Protein 8X24 (pdb70)

Foldseek 3Di:
DACVVLQCLQPRDPGALVVVQVQDADPVRHTDDSVVSVVRVVVVDDDDPSRVVSSVVVNVVVCVVVVVVCVVVPPD/DACCVLCCQPPNDDGALVNVQVQDADPVGHGDDSVVSVVCVVVVDDDDPNRVVSSVVVNVVVVVVVVVVCVVPPPD/DACVVLCCQQPRDDGALVVLQVQDADPVGHGDDSVVVCCRVVVVDDDDPSRVVSSVVSNVVVCVVVVVVCVVPPDD/DACVVLQCQQPRDDGALVVLQVQAADPVGHGDDSVVSVCRVVVVDDDDPNRVVSSVVSNVVVVVVVVVVCVVPDDD/DACCVLQCQLPNPPGALVVLQVQAADPVRHTDDSVVSVVCVVVVHDDDPSSVVSSVVSNVVVVVVVVVVCVVPPPD/DFCVVLQCLQPNPDGALVVVQVQDAPPVGHTDDSVVSVVSVVPRNDDDPNSVVSSVVVNVVVVVVVVVVCVVVPPD

B-factor: mean 39.78, std 12.69, range [20.38, 112.3]

Structure (mmCIF, N/CA/C/O backbone):
data_8X24
#
_entry.id   8X24
#
_cell.length_a   45.343
_cell.length_b   67.704
_cell.length_c   89.948
_cell.angle_alpha   90.000
_cell.angle_beta   90.444
_cell.angle_gamma   90.000
#
_symmetry.space_group_name_H-M   'P 1 21 1'
#
loop_
_entity.id
_entity.type
_entity.pdbx_description
1 polymer AcrIF25
2 water water
#
loop_
_atom_site.group_PDB
_atom_site.id
_atom_site.type_symbol
_atom_site.label_atom_id
_atom_site.label_alt_id
_atom_site.label_comp_id
_atom_site.label_asym_id
_atom_site.label_entity_id
_atom_site.label_seq_id
_atom_site.pdbx_PDB_ins_code
_atom_site.Cartn_x
_atom_site.Cartn_y
_atom_site.Cartn_z
_atom_site.occupancy
_atom_site.B_iso_or_equiv
_atom_site.auth_seq_id
_atom_site.auth_comp_id
_atom_site.auth_asym_id
_atom_site.auth_atom_id
_atom_site.pdbx_PDB_model_num
ATOM 1 N N . MET A 1 1 ? 9.91700 8.42200 33.39800 1.000 46.54609 1 MET A N 1
ATOM 2 C CA . MET A 1 1 ? 9.87500 8.03900 31.99500 1.000 40.26289 1 MET A CA 1
ATOM 3 C C . MET A 1 1 ? 9.46800 9.26000 31.14200 1.000 37.79709 1 MET A C 1
ATOM 4 O O . MET A 1 1 ? 8.65300 10.08900 31.56000 1.000 31.77349 1 MET A O 1
ATOM 9 N N . LYS A 1 2 ? 10.04200 9.36800 29.94600 1.000 43.79448 2 LYS A N 1
ATOM 10 C CA . LYS A 1 2 ? 9.77300 10.47600 29.04400 1.000 42.40035 2 LYS A CA 1
ATOM 11 C C . LYS A 1 2 ? 8.93900 10.01700 27.85300 1.000 42.10934 2 LYS A C 1
ATOM 12 O O . LYS A 1 2 ? 8.97800 8.84500 27.46000 1.000 45.87399 2 LYS A O 1
ATOM 18 N N . ILE A 1 3 ? 8.20100 10.96000 27.26000 1.000 34.05557 3 ILE A N 1
ATOM 19 C CA . ILE A 1 3 ? 7.34500 10.62100 26.13600 1.000 31.59789 3 ILE A CA 1
ATOM 20 C C . ILE A 1 3 ? 8.13700 10.38700 24.84700 1.000 33.14294 3 ILE A C 1
ATOM 21 O O . ILE A 1 3 ? 7.61600 9.78400 23.90000 1.000 32.09717 3 ILE A O 1
ATOM 26 N N . HIS A 1 4 ? 9.40200 10.80600 24.80900 1.000 34.20939 4 HIS A N 1
ATOM 27 C CA . HIS A 1 4 ? 10.16400 10.87200 23.55900 1.000 32.45551 4 HIS A CA 1
ATOM 28 C C . HIS A 1 4 ? 10.22900 9.52800 22.83900 1.000 33.34019 4 HIS A C 1
ATOM 29 O O . HIS A 1 4 ? 10.12700 9.47200 21.60900 1.000 34.20470 4 HIS A O 1
ATOM 36 N N . GLU A 1 5 ? 10.49200 8.44200 23.56400 1.000 35.38528 5 GLU A N 1
ATOM 37 C CA . GLU A 1 5 ? 10.58000 7.17200 22.86300 1.000 36.33803 5 GLU A CA 1
ATOM 38 C C . GLU A 1 5 ? 9.21600 6.75200 22.34200 1.000 34.48565 5 GLU A C 1
ATOM 39 O O . GLU A 1 5 ? 9.12000 6.16100 21.26300 1.000 31.20460 5 GLU A O 1
ATOM 45 N N . PHE A 1 6 ? 8.15200 7.11300 23.05900 1.000 32.56856 6 PHE A N 1
ATOM 46 C CA . PHE A 1 6 ? 6.79900 6.80000 22.61200 1.000 31.49546 6 PHE A CA 1
ATOM 47 C C . PHE A 1 6 ? 6.46000 7.55500 21.34600 1.000 26.25551 6 PHE A C 1
ATOM 48 O O . PHE A 1 6 ? 5.77800 7.02000 20.46800 1.000 27.21371 6 PHE A O 1
ATOM 56 N N . GLY A 1 7 ? 6.87000 8.82300 21.27200 1.000 29.58470 7 GLY A N 1
ATOM 57 C CA . GLY A 1 7 ? 6.64000 9.59900 20.07000 1.000 26.52575 7 GLY A CA 1
ATOM 58 C C . GLY A 1 7 ? 7.36400 9.00200 18.88300 1.000 26.02833 7 GLY A C 1
ATOM 59 O O . GLY A 1 7 ? 6.84500 8.99400 17.76900 1.000 32.75773 7 GLY A O 1
ATOM 60 N N . LEU A 1 8 ? 8.58400 8.50400 19.10100 1.000 26.81052 8 LEU A N 1
ATOM 61 C CA . LEU A 1 8 ? 9.30600 7.85700 18.01500 1.000 26.24244 8 LEU A CA 1
ATOM 62 C C . LEU A 1 8 ? 8.57700 6.60900 17.54900 1.000 29.51048 8 LEU A C 1
ATOM 63 O O . LEU A 1 8 ? 8.39100 6.39300 16.34400 1.000 33.34298 8 LEU A O 1
ATOM 68 N N . ALA A 1 9 ? 8.07700 5.82100 18.49100 1.000 33.02211 9 ALA A N 1
ATOM 69 C CA . ALA A 1 9 ? 7.47300 4.55000 18.11500 1.000 33.44859 9 ALA A CA 1
ATOM 70 C C . ALA A 1 9 ? 6.10700 4.75700 17.50300 1.000 32.57681 9 ALA A C 1
ATOM 71 O O . ALA A 1 9 ? 5.70500 3.99500 16.62100 1.000 35.16470 9 ALA A O 1
ATOM 73 N N . LEU A 1 10 ? 5.37400 5.75700 17.98000 1.000 29.83816 10 LEU A N 1
ATOM 74 C CA . LEU A 1 10 ? 4.02100 6.01200 17.50800 1.000 27.99081 10 LEU A CA 1
ATOM 75 C C . LEU A 1 10 ? 3.95700 6.95100 16.31800 1.000 27.51135 10 LEU A C 1
ATOM 76 O O . LEU A 1 10 ? 2.97600 6.88300 15.57000 1.000 30.64982 10 LEU A O 1
ATOM 81 N N . PHE A 1 11 ? 4.84700 7.92500 16.21800 1.000 24.13680 11 PHE A N 1
ATOM 82 C CA . PHE A 1 11 ? 4.65000 8.92800 15.14400 1.000 28.09755 11 PHE A CA 1
ATOM 83 C C . PHE A 1 11 ? 5.94600 9.25700 14.41400 1.000 30.37135 11 PHE A C 1
ATOM 84 O O . PHE A 1 11 ? 5.90200 10.00800 13.47700 1.000 27.26377 11 PHE A O 1
ATOM 92 N N . GLY A 1 12 ? 7.06900 8.75700 14.89700 1.000 25.67975 12 GLY A N 1
ATOM 93 C CA . GLY A 1 12 ? 8.33100 8.98000 14.18400 1.000 26.09018 12 GLY A CA 1
ATOM 94 C C . GLY A 1 12 ? 9.15100 10.13200 14.69800 1.000 29.88102 12 GLY A C 1
ATOM 95 O O . GLY A 1 12 ? 8.94000 10.57400 15.77800 1.000 32.79807 12 GLY A O 1
ATOM 96 N N . GLU A 1 13 ? 10.06700 10.59500 13.87800 1.000 27.66313 13 GLU A N 1
ATOM 97 C CA . GLU A 1 13 ? 10.99100 11.67500 14.25500 1.000 36.07550 13 GLU A CA 1
ATOM 98 C C . GLU A 1 13 ? 10.23200 12.98000 14.45400 1.000 33.49828 13 GLU A C 1
ATOM 99 O O . GLU A 1 13 ? 10.58100 13.71200 15.35400 1.000 33.97636 13 GLU A O 1
ATOM 105 N N . HIS A 1 14 ? 9.20500 13.23000 13.65700 1.000 31.30729 14 HIS A N 1
ATOM 106 C CA . HIS A 1 14 ? 8.55400 14.55700 13.71500 1.000 31.64439 14 HIS A CA 1
ATOM 107 C C . HIS A 1 14 ? 7.21000 14.52300 14.40900 1.000 35.67337 14 HIS A C 1
ATOM 108 O O . HIS A 1 14 ? 6.31300 15.20900 13.94000 1.000 33.51329 14 HIS A O 1
ATOM 115 N N . TYR A 1 15 ? 7.14400 13.82200 15.53100 1.000 35.59660 15 TYR A N 1
ATOM 116 C CA . TYR A 1 15 ? 5.90000 13.68000 16.31000 1.000 32.19914 15 TYR A CA 1
ATOM 117 C C . TYR A 1 15 ? 5.54700 15.01000 16.95100 1.000 24.26262 15 TYR A C 1
ATOM 118 O O . TYR A 1 15 ? 6.41400 15.76100 17.26600 1.000 26.96921 15 TYR A O 1
ATOM 127 N N . SER A 1 16 ? 4.26300 15.25400 17.11500 1.000 26.12308 16 SER A N 1
ATOM 128 C CA . SER A 1 16 ? 3.79300 16.49500 17.75500 1.000 29.14354 16 SER A CA 1
ATOM 129 C C . SER A 1 16 ? 2.86600 16.15200 18.91200 1.000 29.63199 16 SER A C 1
ATOM 130 O O . SER A 1 16 ? 2.46200 15.02600 19.02200 1.000 28.50958 16 SER A O 1
ATOM 133 N N . ALA A 1 17 ? 2.64200 17.10600 19.79700 1.000 32.31563 17 ALA A N 1
ATOM 134 C CA . ALA A 1 17 ? 1.72700 16.90600 20.92100 1.000 31.35727 17 ALA A CA 1
ATOM 135 C C . ALA A 1 17 ? 0.28900 16.65100 20.48100 1.000 32.51380 17 ALA A C 1
ATOM 136 O O . ALA A 1 17 ? -0.45400 15.94100 21.17700 1.000 30.30369 17 ALA A O 1
ATOM 138 N N . ASN A 1 18 ? -0.13300 17.24000 19.36100 1.000 31.34742 18 ASN A N 1
ATOM 139 C CA . ASN A 1 18 ? -1.50300 17.04600 18.90100 1.000 31.56354 18 ASN A CA 1
ATOM 140 C C . ASN A 1 18 ? -1.78800 15.60700 18.47900 1.000 32.06809 18 ASN A C 1
ATOM 141 O O . ASN A 1 18 ? -2.93300 15.15100 18.56400 1.000 30.59380 18 ASN A O 1
ATOM 146 N N . GLN A 1 19 ? -0.79400 14.90200 17.95400 1.000 30.58132 19 GLN A N 1
ATOM 147 C CA . GLN A 1 19 ? -1.00900 13.50000 17.62100 1.000 30.31640 19 GLN A CA 1
ATOM 148 C C . GLN A 1 19 ? -1.32600 12.69100 18.87300 1.000 32.42594 19 GLN A C 1
ATOM 149 O O . GLN A 1 19 ? -2.06500 11.69400 18.81200 1.000 30.82165 19 GLN A O 1
ATOM 155 N N . PHE A 1 20 ? -0.76000 13.10000 20.01200 1.000 32.59340 20 PHE A N 1
ATOM 156 C CA . PHE A 1 20 ? -1.04600 12.44700 21.27600 1.000 30.21702 20 PHE A CA 1
ATOM 157 C C . PHE A 1 20 ? -2.41600 12.83300 21.79900 1.000 30.76423 20 PHE A C 1
ATOM 158 O O . PHE A 1 20 ? -3.10800 11.98600 22.37000 1.000 32.26105 20 PHE A O 1
ATOM 166 N N . ALA A 1 21 ? -2.85600 14.07200 21.55600 1.000 31.93020 21 ALA A N 1
ATOM 167 C CA . ALA A 1 21 ? -4.13900 14.50800 22.10400 1.000 30.99399 21 ALA A CA 1
ATOM 168 C C . ALA A 1 21 ? -5.29700 13.67300 21.58400 1.000 32.40373 21 ALA A C 1
ATOM 169 O O . ALA A 1 21 ? -6.34500 13.59500 22.24100 1.000 37.61710 21 ALA A O 1
ATOM 171 N N . LYS A 1 22 ? -5.11800 13.03600 20.43300 1.000 28.87889 22 LYS A N 1
ATOM 172 C CA . LYS A 1 22 ? -6.16000 12.26400 19.78900 1.000 31.91543 22 LYS A CA 1
ATOM 173 C C . LYS A 1 22 ? -6.18200 10.78800 20.19100 1.000 32.64904 22 LYS A C 1
ATOM 174 O O . LYS A 1 22 ? -7.08800 10.06700 19.74700 1.000 33.22915 22 LYS A O 1
ATOM 180 N N . ILE A 1 23 ? -5.22500 10.31700 20.99100 1.000 30.11109 23 ILE A N 1
ATOM 181 C CA . ILE A 1 23 ? -5.24300 8.95200 21.51600 1.000 32.24723 23 ILE A CA 1
ATOM 182 C C . ILE A 1 23 ? -5.21200 8.89500 23.03600 1.000 32.32353 23 ILE A C 1
ATOM 183 O O . ILE A 1 23 ? -5.32300 7.79900 23.60400 1.000 37.87663 23 ILE A O 1
ATOM 188 N N . LEU A 1 24 ? -5.01900 10.01300 23.72100 1.000 33.20561 24 LEU A N 1
ATOM 189 C CA . LEU A 1 24 ? -4.94200 10.03600 25.17200 1.000 35.24747 24 LEU A CA 1
ATOM 190 C C . LEU A 1 24 ? -6.21800 10.62800 25.74900 1.000 39.18837 24 LEU A C 1
ATOM 191 O O . LEU A 1 24 ? -6.69800 11.67500 25.28800 1.000 41.96981 24 LEU A O 1
ATOM 196 N N . ILE A 1 25 ? -6.76100 9.93700 26.74200 1.000 38.08331 25 ILE A N 1
ATOM 197 C CA . ILE A 1 25 ? -7.97900 10.29400 27.44500 1.000 39.28514 25 ILE A CA 1
ATOM 198 C C . ILE A 1 25 ? -7.66300 10.41000 28.92500 1.000 40.54860 25 ILE A C 1
ATOM 199 O O . ILE A 1 25 ? -6.75300 9.75400 29.44200 1.000 40.68500 25 ILE A O 1
ATOM 204 N N . ASN A 1 26 ? -8.39100 11.28500 29.59700 1.000 42.66097 26 ASN A N 1
ATOM 205 C CA . ASN A 1 26 ? -8.25100 11.37700 31.03200 1.000 43.44491 26 ASN A CA 1
ATOM 206 C C . ASN A 1 26 ? -9.07100 10.26500 31.69100 1.000 48.51198 26 ASN A C 1
ATOM 207 O O . ASN A 1 26 ? -9.94000 9.64600 31.07100 1.000 44.57141 26 ASN A O 1
ATOM 212 N N . LYS A 1 27 ? -8.81600 10.04600 32.98300 1.000 48.11422 27 LYS A N 1
ATOM 213 C CA . LYS A 1 27 ? -9.42400 8.91900 33.68100 1.000 45.11959 27 LYS A CA 1
ATOM 214 C C . LYS A 1 27 ? -10.94100 8.92100 33.53200 1.000 53.89792 27 LYS A C 1
ATOM 215 O O . LYS A 1 27 ? -11.56100 7.86300 33.34800 1.000 56.64912 27 LYS A O 1
ATOM 221 N N . ASP A 1 28 ? -11.52400 10.11600 33.54900 1.000 55.90428 28 ASP A N 1
ATOM 222 C CA . ASP A 1 28 ? -12.99000 10.28700 33.41600 1.000 54.35810 28 ASP A CA 1
ATOM 223 C C . ASP A 1 28 ? -13.44900 10.02700 31.98200 1.000 55.68624 28 ASP A C 1
ATOM 224 O O . ASP A 1 28 ? -14.65200 10.02100 31.76100 1.000 61.08024 28 ASP A O 1
ATOM 229 N N . GLY A 1 29 ? -12.53300 9.86500 31.03900 1.000 49.93340 29 GLY A N 1
ATOM 230 C CA . GLY A 1 29 ? -12.98000 9.56600 29.67300 1.000 50.25036 29 GLY A CA 1
ATOM 231 C C . GLY A 1 29 ? -12.9670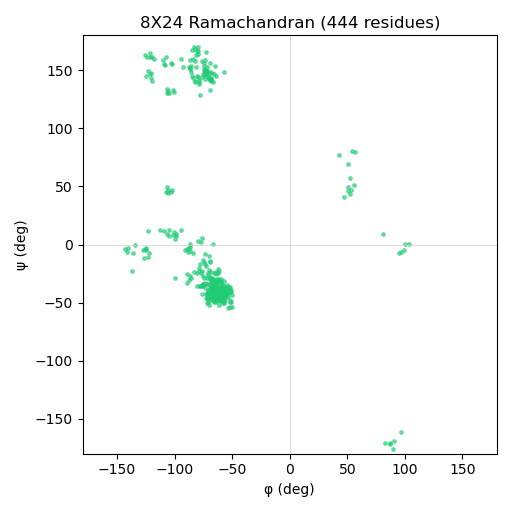0 10.78700 28.79700 1.000 50.41682 29 GLY A C 1
ATOM 232 O O . GLY A 1 29 ? -13.34100 10.68000 27.64300 1.000 53.90674 29 GLY A O 1
ATOM 233 N N . SER A 1 30 ? -12.55600 11.91100 29.35500 1.000 51.42214 30 SER A N 1
ATOM 234 C CA . SER A 1 30 ? -12.45400 13.17300 28.58800 1.000 50.93271 30 SER A CA 1
ATOM 235 C C . SER A 1 30 ? -11.11900 13.20400 27.85400 1.000 50.78205 30 SER A C 1
ATOM 236 O O . SER A 1 30 ? -10.23700 12.46300 28.23500 1.000 48.73641 30 SER A O 1
ATOM 239 N N . ASN A 1 31 ? -11.00700 14.01500 26.80900 1.000 54.54642 31 ASN A N 1
ATOM 240 C CA . ASN A 1 31 ? -9.75000 14.11200 26.07800 1.000 52.94336 31 ASN A CA 1
ATOM 241 C C . ASN A 1 31 ? -8.69800 14.88400 26.85900 1.000 52.77832 31 ASN A C 1
ATOM 242 O O . ASN A 1 31 ? -9.00400 15.82100 27.60400 1.000 51.90285 31 ASN A O 1
ATOM 247 N N . VAL A 1 32 ? -7.44600 14.46300 26.69000 1.000 48.41667 32 VAL A N 1
ATOM 248 C CA . VAL A 1 32 ? -6.30900 15.19700 27.22700 1.000 43.36425 32 VAL A CA 1
ATOM 249 C C . VAL A 1 32 ? -6.01800 16.37800 26.31900 1.000 44.87917 32 VAL A C 1
ATOM 250 O O . VAL A 1 32 ? -6.06500 16.26500 25.08800 1.000 48.17851 32 VAL A O 1
ATOM 254 N N . ASP A 1 33 ? -5.72600 17.52000 26.92600 1.000 54.99709 33 ASP A N 1
ATOM 255 C CA . ASP A 1 33 ? -5.60000 18.77200 26.19400 1.000 50.44062 33 ASP A CA 1
ATOM 256 C C . ASP A 1 33 ? -4.20000 18.93500 25.59500 1.000 46.68277 33 ASP A C 1
ATOM 257 O O . ASP A 1 33 ? -3.19600 18.56700 26.21600 1.000 46.63146 33 ASP A O 1
ATOM 262 N N . ARG A 1 34 ? -4.14100 19.51200 24.38700 1.000 38.34675 34 ARG A N 1
ATOM 263 C CA . ARG A 1 34 ? -2.86200 19.69200 23.69400 1.000 40.78108 34 ARG A CA 1
ATOM 264 C C . ARG A 1 34 ? -1.83500 20.44800 24.54300 1.000 41.21088 34 ARG A C 1
ATOM 265 O O . ARG A 1 34 ? -0.64200 20.12800 24.49500 1.000 39.30484 34 ARG A O 1
ATOM 273 N N . LYS A 1 35 ? -2.26700 21.42300 25.36300 1.000 40.86651 35 LYS A N 1
ATOM 274 C CA . LYS A 1 35 ? -1.25800 22.20300 26.08000 1.000 35.79007 35 LYS A CA 1
ATOM 275 C C . LYS A 1 35 ? -0.64700 21.41300 27.23700 1.000 38.32921 35 LYS A C 1
ATOM 276 O O . LYS A 1 35 ? 0.52900 21.60800 27.56300 1.000 34.96515 35 LYS A O 1
ATOM 282 N N . THR A 1 36 ? -1.37100 20.45200 27.80900 1.000 35.31800 36 THR A N 1
ATOM 283 C CA . THR A 1 36 ? -0.71900 19.61300 28.80500 1.000 35.47885 36 THR A CA 1
ATOM 284 C C . THR A 1 36 ? 0.35300 18.75100 28.14200 1.000 35.94651 36 THR A C 1
ATOM 285 O O . THR A 1 36 ? 1.48100 18.63900 28.63900 1.000 34.33696 36 THR A O 1
ATOM 289 N N . ILE A 1 37 ? 0.03600 18.17700 26.98700 1.000 33.31879 37 ILE A N 1
ATOM 290 C CA . ILE A 1 37 ? 1.02300 17.36200 26.30000 1.000 34.11655 37 ILE A CA 1
ATOM 291 C C . ILE A 1 37 ? 2.16000 18.23300 25.75800 1.000 32.20180 37 ILE A C 1
ATOM 292 O O . ILE A 1 37 ? 3.32600 17.82400 25.77300 1.000 31.06537 37 ILE A O 1
ATOM 297 N N . GLN A 1 38 ? 1.85100 19.44400 25.28300 1.000 31.33708 38 GLN A N 1
ATOM 298 C CA . GLN A 1 38 ? 2.92100 20.35900 24.88800 1.000 33.47622 38 GLN A CA 1
ATOM 299 C C . GLN A 1 38 ? 3.90900 20.58700 26.03000 1.000 35.07534 38 GLN A C 1
ATOM 300 O O . GLN A 1 38 ? 5.13000 20.59100 25.81400 1.000 30.21982 38 GLN A O 1
ATOM 306 N N . ASN A 1 39 ? 3.40000 20.77000 27.25600 1.000 35.19255 39 ASN A N 1
ATOM 307 C CA . ASN A 1 39 ? 4.28500 20.90200 28.40900 1.000 32.13421 39 ASN A CA 1
ATOM 308 C C . ASN A 1 39 ? 5.14700 19.66500 28.60600 1.000 30.89114 39 ASN A C 1
ATOM 309 O O . ASN A 1 39 ? 6.34400 19.78100 28.87800 1.000 34.32275 39 ASN A O 1
ATOM 314 N N . TRP A 1 40 ? 4.57300 18.47400 28.45600 1.000 28.84431 40 TRP A N 1
ATOM 315 C CA . TRP A 1 40 ? 5.36600 17.25900 28.62400 1.000 31.84920 40 TRP A CA 1
ATOM 316 C C . TRP A 1 40 ? 6.52400 17.21000 27.63400 1.000 30.53092 40 TRP A C 1
ATOM 317 O O . TRP A 1 40 ? 7.67100 16.93700 28.00900 1.000 28.02574 40 TRP A O 1
ATOM 328 N N . ILE A 1 41 ? 6.23200 17.47000 26.36100 1.000 30.95181 41 ILE A N 1
ATOM 329 C CA . ILE A 1 41 ? 7.27200 17.46000 25.33800 1.000 30.10251 41 ILE A CA 1
ATOM 330 C C . ILE A 1 41 ? 8.24800 18.60200 25.55200 1.000 29.24277 41 ILE A C 1
ATOM 331 O O . ILE A 1 41 ? 9.46600 18.41600 25.49600 1.000 26.27141 41 ILE A O 1
ATOM 336 N N . ASN A 1 42 ? 7.73100 19.80600 25.78100 1.000 29.85575 42 ASN A N 1
ATOM 337 C CA . ASN A 1 42 ? 8.60100 20.97200 25.76200 1.000 31.35400 42 ASN A CA 1
ATOM 338 C C . ASN A 1 42 ? 9.60300 20.96400 26.90600 1.000 29.26066 42 ASN A C 1
ATOM 339 O O . ASN A 1 42 ? 10.77000 21.31000 26.70300 1.000 28.67060 42 ASN A O 1
ATOM 344 N N . ARG A 1 43 ? 9.18100 20.59200 28.11200 1.000 31.46999 43 ARG A N 1
ATOM 345 C CA . ARG A 1 43 ? 10.09300 20.59900 29.24800 1.000 31.30839 43 ARG A CA 1
ATOM 346 C C . ARG A 1 43 ? 10.61700 19.21700 29.60300 1.000 35.07420 43 ARG A C 1
ATOM 347 O O . ARG A 1 43 ? 11.28000 19.07700 30.63400 1.000 41.05388 43 ARG A O 1
ATOM 355 N N . ASP A 1 44 ? 10.35100 18.20400 28.77100 1.000 35.42809 44 ASP A N 1
ATOM 356 C CA . ASP A 1 44 ? 10.82500 16.83100 28.98800 1.000 36.13309 44 ASP A CA 1
ATOM 357 C C . ASP A 1 44 ? 10.41800 16.26100 30.34800 1.000 34.26926 44 ASP A C 1
ATOM 358 O O . ASP A 1 44 ? 11.24400 15.76600 31.10700 1.000 38.72264 44 ASP A O 1
ATOM 363 N N . GLN A 1 45 ? 9.13300 16.34900 30.66100 1.000 35.04872 45 GLN A N 1
ATOM 364 C CA . GLN A 1 45 ? 8.63800 15.90600 31.95600 1.000 32.28342 45 GLN A CA 1
ATOM 365 C C . GLN A 1 45 ? 8.65800 14.38700 32.07400 1.000 37.79710 45 GLN A C 1
ATOM 366 O O . GLN A 1 45 ? 8.63600 13.65100 31.08200 1.000 38.75094 45 GLN A O 1
ATOM 372 N N . ASP A 1 46 ? 8.77300 13.92300 33.31100 1.000 38.88849 46 ASP A N 1
ATOM 373 C CA . ASP A 1 46 ? 8.50900 12.52600 33.59800 1.000 34.47049 46 ASP A CA 1
ATOM 374 C C . ASP A 1 46 ? 7.02000 12.22500 33.42300 1.000 33.38096 46 ASP A C 1
ATOM 375 O O . ASP A 1 46 ? 6.15800 13.04000 33.76700 1.000 30.18237 46 ASP A O 1
ATOM 380 N N . LEU A 1 47 ? 6.72200 11.04100 32.89300 1.000 33.82899 47 LEU A N 1
ATOM 381 C CA . LEU A 1 47 ? 5.34900 10.64900 32.62800 1.000 33.29192 47 LEU A CA 1
ATOM 382 C C . LEU A 1 47 ? 4.68500 10.03100 33.85800 1.000 40.22098 47 LEU A C 1
ATOM 383 O O . LEU A 1 47 ? 5.33000 9.39200 34.70000 1.000 41.44311 47 LEU A O 1
ATOM 388 N N . ASN A 1 48 ? 3.37600 10.24500 33.94600 1.000 40.01341 48 ASN A N 1
ATOM 389 C CA . ASN A 1 48 ? 2.51100 9.67700 34.96800 1.000 36.85887 48 ASN A CA 1
ATOM 390 C C . ASN A 1 48 ? 2.11000 8.23600 34.62000 1.000 37.53137 48 ASN A C 1
ATOM 391 O O . ASN A 1 48 ? 1.99700 7.87100 33.45300 1.000 38.53523 48 ASN A O 1
ATOM 396 N N . ASP A 1 49 ? 1.82600 7.43300 35.65100 1.000 38.19442 49 ASP A N 1
ATOM 397 C CA . ASP A 1 49 ? 1.50400 6.02100 35.43200 1.000 36.40452 49 ASP A CA 1
ATOM 398 C C . ASP A 1 49 ? 0.25500 5.83700 34.58100 1.000 33.63748 49 ASP A C 1
ATOM 399 O O . ASP A 1 49 ? 0.21200 4.95900 33.71600 1.000 34.01986 49 ASP A O 1
ATOM 404 N N . TRP A 1 50 ? -0.76400 6.65600 34.79300 1.000 33.30089 50 TRP A N 1
ATOM 405 C CA . TRP A 1 50 ? -1.97100 6.53100 33.98600 1.000 33.87177 50 TRP A CA 1
ATOM 406 C C . TRP A 1 50 ? -1.64800 6.74500 32.51000 1.000 36.59010 50 TRP A C 1
ATOM 407 O O . TRP A 1 50 ? -2.18300 6.05500 31.63600 1.000 37.69176 50 TRP A O 1
ATOM 418 N N . VAL A 1 51 ? -0.75200 7.68500 32.21700 1.000 34.10600 51 VAL A N 1
ATOM 419 C CA . VAL A 1 51 ? -0.37500 7.95300 30.83500 1.000 33.59139 51 VAL A CA 1
ATOM 420 C C . VAL A 1 51 ? 0.42300 6.78300 30.25800 1.000 32.06074 51 VAL A C 1
ATOM 421 O O . VAL A 1 51 ? 0.13600 6.29300 29.16300 1.000 34.43344 51 VAL A O 1
ATOM 425 N N . ILE A 1 52 ? 1.39900 6.28400 31.00600 1.000 31.25482 52 ILE A N 1
ATOM 426 C CA . ILE A 1 52 ? 2.23800 5.20400 30.50000 1.000 32.22543 52 ILE A CA 1
ATOM 427 C C . ILE A 1 52 ? 1.39500 4.02100 30.04800 1.000 36.58462 52 ILE A C 1
ATOM 428 O O . ILE A 1 52 ? 1.69000 3.38500 29.02600 1.000 33.49633 52 ILE A O 1
ATOM 433 N N . VAL A 1 53 ? 0.35300 3.68100 30.81900 1.000 40.68931 53 VAL A N 1
ATOM 434 C CA . VAL A 1 53 ? -0.46300 2.52600 30.46000 1.000 39.34063 53 VAL A CA 1
ATOM 435 C C . VAL A 1 53 ? -1.18400 2.77900 29.15600 1.000 38.53620 53 VAL A C 1
ATOM 436 O O . VAL A 1 53 ? -1.24900 1.90200 28.28800 1.000 42.05064 53 VAL A O 1
ATOM 440 N N . GLN A 1 54 ? -1.75700 3.97300 29.00100 1.000 30.10913 54 GLN A N 1
ATOM 441 C CA . GLN A 1 54 ? -2.47500 4.26200 27.76700 1.000 31.12879 54 GLN A CA 1
ATOM 442 C C . GLN A 1 54 ? -1.54600 4.18800 26.57100 1.000 31.07249 54 GLN A C 1
ATOM 443 O O . GLN A 1 54 ? -1.92500 3.68100 25.51700 1.000 31.94527 54 GLN A O 1
ATOM 449 N N . LEU A 1 55 ? -0.32800 4.70900 26.71100 1.000 31.10024 55 LEU A N 1
ATOM 450 C CA . LEU A 1 55 ? 0.62800 4.61100 25.62200 1.000 27.26506 55 LEU A CA 1
ATOM 451 C C . LEU A 1 55 ? 1.04500 3.16700 25.39800 1.000 28.56279 55 LEU A C 1
ATOM 452 O O . LEU A 1 55 ? 1.21900 2.73700 24.25300 1.000 32.36054 55 LEU A O 1
ATOM 457 N N . LYS A 1 56 ? 1.18200 2.39200 26.46900 1.000 27.28302 56 LYS A N 1
ATOM 458 C CA . LYS A 1 56 ? 1.50200 0.98600 26.28700 1.000 28.58115 56 LYS A CA 1
ATOM 459 C C . LYS A 1 56 ? 0.41600 0.29000 25.48000 1.000 30.15716 56 LYS A C 1
ATOM 460 O O . LYS A 1 56 ? 0.72200 -0.51300 24.59100 1.000 31.16286 56 LYS A O 1
ATOM 466 N N . GLU A 1 57 ? -0.85600 0.60000 25.76200 1.000 25.85420 57 GLU A N 1
ATOM 467 C CA . GLU A 1 57 ? -1.94100 0.10900 24.91900 1.000 30.61810 57 GLU A CA 1
ATOM 468 C C . GLU A 1 57 ? -1.67100 0.41200 23.45500 1.000 29.85286 57 GLU A C 1
ATOM 469 O O . GLU A 1 57 ? -1.79300 -0.46100 22.59100 1.000 30.83296 57 GLU A O 1
ATOM 475 N N . GLU A 1 58 ? -1.32200 1.66200 23.15900 1.000 27.63969 58 GLU A N 1
ATOM 476 C CA . GLU A 1 58 ? -1.11400 2.06300 21.77700 1.000 28.66622 58 GLU A CA 1
ATOM 477 C C . GLU A 1 58 ? -0.00700 1.27100 21.11000 1.000 26.54679 58 GLU A C 1
ATOM 478 O O . GLU A 1 58 ? -0.16100 0.82500 19.96900 1.000 24.77225 58 GLU A O 1
ATOM 484 N N . LEU A 1 59 ? 1.11300 1.08400 21.80200 1.000 26.67781 59 LEU A N 1
ATOM 485 C CA . LEU A 1 59 ? 2.19900 0.30400 21.23000 1.000 23.52103 59 LEU A CA 1
ATOM 486 C C . LEU A 1 59 ? 1.72300 -1.09300 20.85900 1.000 27.14111 59 LEU A C 1
ATOM 487 O O . LEU A 1 59 ? 1.94500 -1.56900 19.73900 1.000 27.98564 59 LEU A O 1
ATOM 492 N N . LEU A 1 60 ? 1.02900 -1.75000 21.78300 1.000 24.37587 60 LEU A N 1
ATOM 493 C CA . LEU A 1 60 ? 0.63800 -3.13100 21.56500 1.000 25.27712 60 LEU A CA 1
ATOM 494 C C . LEU A 1 60 ? -0.37200 -3.27300 20.42700 1.000 27.69091 60 LEU A C 1
ATOM 495 O O . LEU A 1 60 ? -0.28800 -4.21800 19.63500 1.000 29.22108 60 LEU A O 1
ATOM 500 N N . LYS A 1 61 ? -1.31300 -2.33800 20.30600 1.000 28.80307 61 LYS A N 1
ATOM 501 C CA . LYS A 1 61 ? -2.25300 -2.38600 19.18400 1.000 26.76038 61 LYS A CA 1
ATOM 502 C C . LYS A 1 61 ? -1.54700 -2.13300 17.85200 1.000 29.23940 61 LYS A C 1
ATOM 503 O O . LYS A 1 61 ? -1.86800 -2.77900 16.84300 1.000 30.09893 61 LYS A O 1
ATOM 509 N N . ARG A 1 62 ? -0.58900 -1.19200 17.82700 1.000 24.89772 62 ARG A N 1
ATOM 510 C CA . ARG A 1 62 ? 0.11500 -0.88400 16.58700 1.000 23.99139 62 ARG A CA 1
ATOM 511 C C . ARG A 1 62 ? 0.92600 -2.06200 16.08700 1.000 27.14430 62 ARG A C 1
ATOM 512 O O . ARG A 1 62 ? 0.91400 -2.35300 14.88600 1.000 27.67447 62 ARG A O 1
ATOM 520 N N . GLU A 1 63 ? 1.62400 -2.76800 16.98300 1.000 26.00233 63 GLU A N 1
ATOM 521 C CA . GLU A 1 63 ? 2.37700 -3.92900 16.52700 1.000 28.49286 63 GLU A CA 1
ATOM 522 C C . GLU A 1 63 ? 1.47600 -4.85300 15.74200 1.000 30.20732 63 GLU A C 1
ATOM 523 O O . GLU A 1 63 ? 1.84700 -5.33600 14.66600 1.000 27.80945 63 GLU A O 1
ATOM 529 N N . VAL A 1 64 ? 0.24100 -5.02100 16.21300 1.000 27.99932 64 VAL A N 1
ATOM 530 C CA . VAL A 1 64 ? -0.66000 -5.94600 15.55300 1.000 28.77730 64 VAL A CA 1
ATOM 531 C C . VAL A 1 64 ? -1.02800 -5.41900 14.17700 1.000 31.76022 64 VAL A C 1
ATOM 532 O O . VAL A 1 64 ? -1.01900 -6.16600 13.19100 1.000 33.67355 64 VAL A O 1
ATOM 536 N N . ILE A 1 65 ? -1.34600 -4.12800 14.08200 1.000 29.33756 65 ILE A N 1
ATOM 537 C CA . ILE A 1 65 ? -1.63200 -3.53600 12.77600 1.000 27.48141 65 ILE A CA 1
ATOM 538 C C . ILE A 1 65 ? -0.38700 -3.57100 11.89300 1.000 29.42039 65 ILE A C 1
ATOM 539 O O . ILE A 1 65 ? -0.44100 -3.99000 10.73000 1.000 30.41202 65 ILE A O 1
ATOM 544 N N . LEU A 1 66 ? 0.73500 -3.11900 12.44100 1.000 31.99791 66 LEU A N 1
ATOM 545 C CA . LEU A 1 66 ? 1.99100 -2.99900 11.67200 1.000 28.20859 66 LEU A CA 1
ATOM 546 C C . LEU A 1 66 ? 2.54300 -4.35000 11.25600 1.000 28.62835 66 LEU A C 1
ATOM 547 O O . LEU A 1 66 ? 2.98100 -4.43900 10.14800 1.000 24.11963 66 LEU A O 1
ATOM 552 N N . LYS A 1 67 ? 2.55700 -5.34000 12.13500 1.000 31.09675 67 LYS A N 1
ATOM 553 C CA . LYS A 1 67 ? 3.14500 -6.63700 11.73500 1.000 28.61173 67 LYS A CA 1
ATOM 554 C C . LYS A 1 67 ? 2.26300 -7.28000 10.68400 1.000 28.08101 67 LYS A C 1
ATOM 555 O O . LYS A 1 67 ? 2.79300 -7.97900 9.86900 1.000 25.65536 67 LYS A O 1
ATOM 561 N N . ASN A 1 68 ? 0.96000 -7.05900 10.75000 1.000 32.40131 68 ASN A N 1
ATOM 562 C CA . ASN A 1 68 ? 0.08100 -7.66900 9.76400 1.000 31.67257 68 ASN A CA 1
ATOM 563 C C . ASN A 1 68 ? 0.27600 -7.05200 8.38800 1.000 31.16827 68 ASN A C 1
ATOM 564 O O . ASN A 1 68 ? 0.33300 -7.77500 7.38400 1.000 34.63338 68 ASN A O 1
ATOM 569 N N . LEU A 1 69 ? 0.36000 -5.73200 8.29800 1.000 26.80414 69 LEU A N 1
ATOM 570 C CA . LEU A 1 69 ? 0.53600 -5.09200 6.97200 1.000 29.75285 69 LEU A CA 1
ATOM 571 C C . LEU A 1 69 ? 1.79900 -5.61400 6.29100 1.000 30.23987 69 LEU A C 1
ATOM 572 O O . LEU A 1 69 ? 1.76700 -5.80900 5.10500 1.000 29.08322 69 LEU A O 1
ATOM 577 N N . LEU A 1 70 ? 2.84500 -5.86400 7.06000 1.000 29.35059 70 LEU A N 1
ATOM 578 C CA . LEU A 1 70 ? 4.14800 -6.36700 6.57300 1.000 31.17915 70 LEU A CA 1
ATOM 579 C C . LEU A 1 70 ? 4.01800 -7.77800 6.00200 1.000 32.30816 70 LEU A C 1
ATOM 580 O O . LEU A 1 70 ? 4.80800 -8.12400 5.15300 1.000 29.68473 70 LEU A O 1
ATOM 585 N N . THR A 1 71 ? 3.09500 -8.57600 6.51000 1.000 33.99817 71 THR A N 1
ATOM 586 C CA . THR A 1 71 ? 2.90000 -9.95400 6.00300 1.000 36.26380 71 THR A CA 1
ATOM 587 C C . THR A 1 71 ? 2.15900 -9.89900 4.67200 1.000 38.20323 71 THR A C 1
ATOM 588 O O . THR A 1 71 ? 2.25000 -10.84600 3.91100 1.000 40.94179 71 THR A O 1
ATOM 592 N N . ASN A 1 72 ? 1.43500 -8.81700 4.43400 1.000 33.14205 72 ASN A N 1
ATOM 593 C CA . ASN A 1 72 ? 0.71400 -8.57500 3.17000 1.000 33.47316 72 ASN A CA 1
ATOM 594 C C . ASN A 1 72 ? 1.66400 -7.95700 2.15000 1.000 32.68241 72 ASN A C 1
ATOM 595 O O . ASN A 1 72 ? 1.29400 -7.87200 1.01700 1.000 36.43005 72 ASN A O 1
ATOM 600 N N . LEU A 1 73 ? 2.87000 -7.59500 2.55500 1.000 30.61697 73 LEU A N 1
ATOM 601 C CA . LEU A 1 73 ? 3.83900 -6.95300 1.64500 1.000 30.12964 73 LEU A CA 1
ATOM 602 C C . LEU A 1 73 ? 5.12300 -7.77400 1.61100 1.000 35.14265 73 LEU A C 1
ATOM 603 O O . LEU A 1 73 ? 6.09300 -7.28700 1.08000 1.000 36.47615 73 LEU A O 1
ATOM 608 N N . SER A 1 74 ? 5.11900 -8.98100 2.15500 1.000 36.25440 74 SER A N 1
ATOM 609 C CA . SER A 1 74 ? 6.36500 -9.78000 2.19300 1.000 32.66839 74 SER A CA 1
ATOM 610 C C . SER A 1 74 ? 6.79400 -10.26500 0.81700 1.000 38.18673 74 SER A C 1
ATOM 611 O O . SER A 1 74 ? 5.93300 -10.56700 0.02400 1.000 35.73255 74 SER A O 1
ATOM 614 N N . GLN A 1 75 ? 8.11000 -10.37300 0.63600 1.000 42.79472 75 GLN A N 1
ATOM 615 C CA . GLN A 1 75 ? 8.82800 -10.77000 -0.59700 1.000 38.06045 75 GLN A CA 1
ATOM 616 C C . GLN A 1 75 ? 8.19200 -10.09200 -1.80400 1.000 41.80395 75 GLN A C 1
ATOM 617 O O . GLN A 1 75 ? 7.48500 -10.78300 -2.56500 1.000 47.86613 75 GLN A O 1
ATOM 623 N N . ALA A 1 76 ? 8.50900 -8.80500 -1.94700 1.000 35.53054 76 ALA A N 1
ATOM 624 C CA . ALA A 1 76 ? 8.10800 -7.85200 -3.00000 1.000 32.49022 76 ALA A CA 1
ATOM 625 C C . ALA A 1 76 ? 7.63300 -8.54500 -4.27100 1.000 31.79531 76 ALA A C 1
ATOM 626 O O . ALA A 1 76 ? 7.44100 -7.83100 -5.24700 1.000 34.22426 76 ALA A O 1
ATOM 628 N N . MET B 1 1 ? -2.59500 -0.71700 -4.24800 1.000 37.25799 1 MET B N 1
ATOM 629 C CA . MET B 1 1 ? -2.49000 -0.35900 -2.83900 1.000 34.84300 1 MET B CA 1
ATOM 630 C C . MET B 1 1 ? -2.79800 1.08100 -2.57500 1.000 34.83134 1 MET B C 1
ATOM 631 O O . MET B 1 1 ? -2.45500 1.95200 -3.35000 1.000 38.16480 1 MET B O 1
ATOM 636 N N . LYS B 1 2 ? -3.40900 1.32700 -1.43500 1.000 33.15489 2 LYS B N 1
ATOM 637 C CA . LYS B 1 2 ? -3.72800 2.66800 -1.00500 1.000 28.70460 2 LYS B CA 1
ATOM 638 C C . LYS B 1 2 ? -2.84900 3.03100 0.17200 1.000 25.55067 2 LYS B C 1
ATOM 639 O O . LYS B 1 2 ? -2.28400 2.16700 0.84100 1.000 26.65598 2 LYS B O 1
ATOM 645 N N . ILE B 1 3 ? -2.71600 4.33800 0.39300 1.000 26.68092 3 ILE B N 1
ATOM 646 C CA . ILE B 1 3 ? -1.88900 4.80800 1.48900 1.000 25.34624 3 ILE B CA 1
ATOM 647 C C . ILE B 1 3 ? -2.57300 4.54400 2.82000 1.000 27.39473 3 ILE B C 1
ATOM 648 O O . ILE B 1 3 ? -1.89500 4.45600 3.84700 1.000 26.43879 3 ILE B O 1
ATOM 653 N N . HIS B 1 4 ? -3.89300 4.31300 2.81200 1.000 29.43481 4 HIS B N 1
ATOM 654 C CA . HIS B 1 4 ? -4.65800 4.32300 4.06100 1.000 30.75274 4 HIS B CA 1
ATOM 655 C C . HIS B 1 4 ? -4.11400 3.30900 5.06100 1.000 30.98814 4 HIS B C 1
ATOM 656 O O . HIS B 1 4 ? -3.86500 3.64300 6.23000 1.000 31.44803 4 HIS B O 1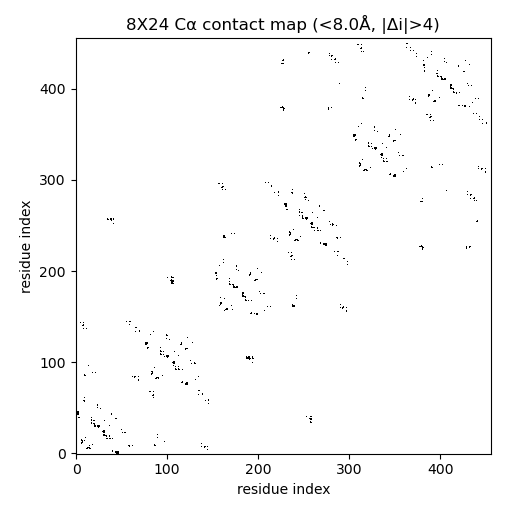
ATOM 663 N N . GLU B 1 5 ? -3.88100 2.07200 4.61600 1.000 34.23175 5 GLU B N 1
ATOM 664 C CA . GLU B 1 5 ? -3.42400 1.06800 5.56900 1.000 36.29264 5 GLU B CA 1
ATOM 665 C C . GLU B 1 5 ? -2.03800 1.41400 6.09600 1.000 34.37959 5 GLU B C 1
ATOM 666 O O . GLU B 1 5 ? -1.74100 1.15100 7.26300 1.000 34.24347 5 GLU B O 1
ATOM 672 N N . PHE B 1 6 ? -1.21200 2.07000 5.27400 1.000 29.70501 6 PHE B N 1
ATOM 673 C CA . PHE B 1 6 ? 0.09400 2.52200 5.72800 1.000 26.55117 6 PHE B CA 1
ATOM 674 C C . PHE B 1 6 ? -0.05600 3.57300 6.81400 1.000 27.54067 6 PHE B C 1
ATOM 675 O O . PHE B 1 6 ? 0.65400 3.53500 7.82600 1.000 24.21884 6 PHE B O 1
ATOM 683 N N . GLY B 1 7 ? -1.01200 4.49600 6.62500 1.000 29.45556 7 GLY B N 1
ATOM 684 C CA . GLY B 1 7 ? -1.23900 5.56700 7.59000 1.000 27.79815 7 GLY B CA 1
ATOM 685 C C . GLY B 1 7 ? -1.65700 5.07000 8.96300 1.000 25.41345 7 GLY B C 1
ATOM 686 O O . GLY B 1 7 ? -1.31400 5.67300 9.98100 1.000 26.48862 7 GLY B O 1
ATOM 687 N N . LEU B 1 8 ? -2.46100 4.01200 9.01500 1.000 24.23875 8 LEU B N 1
ATOM 688 C CA . LEU B 1 8 ? -2.82400 3.45800 10.31100 1.000 26.29077 8 LEU B CA 1
ATOM 689 C C . LEU B 1 8 ? -1.59400 2.95200 11.04600 1.000 28.53024 8 LEU B C 1
ATOM 690 O O . LEU B 1 8 ? -1.43200 3.20600 12.24700 1.000 35.96405 8 LEU B O 1
ATOM 695 N N . ALA B 1 9 ? -0.68800 2.28300 10.33100 1.000 27.06357 9 ALA B N 1
ATOM 696 C CA . ALA B 1 9 ? 0.49100 1.69400 10.96900 1.000 28.58163 9 ALA B CA 1
ATOM 697 C C . ALA B 1 9 ? 1.57800 2.72300 11.27200 1.000 27.30112 9 ALA B C 1
ATOM 698 O O . ALA B 1 9 ? 2.30000 2.57700 12.26200 1.000 28.55662 9 ALA B O 1
ATOM 700 N N . LEU B 1 10 ? 1.76200 3.73200 10.41600 1.000 27.45299 10 LEU B N 1
ATOM 701 C CA . LEU B 1 10 ? 2.81100 4.71700 10.67400 1.000 26.16239 10 LEU B CA 1
ATOM 702 C C . LEU B 1 10 ? 2.34200 5.89200 11.52500 1.000 24.70252 10 LEU B C 1
ATOM 703 O O . LEU B 1 10 ? 3.17000 6.51000 12.19900 1.000 28.91891 10 LEU B O 1
ATOM 708 N N . PHE B 1 11 ? 1.04000 6.22000 11.52500 1.000 23.86703 11 PHE B N 1
ATOM 709 C CA . PHE B 1 11 ? 0.57000 7.42400 12.20500 1.000 27.03590 11 PHE B CA 1
ATOM 710 C C . PHE B 1 11 ? -0.76200 7.28900 12.95200 1.000 32.44571 11 PHE B C 1
ATOM 711 O O . PHE B 1 11 ? -1.17900 8.26400 13.59100 1.000 33.29518 11 PHE B O 1
ATOM 719 N N . GLY B 1 12 ? -1.44500 6.14200 12.90600 1.000 28.85086 12 GLY B N 1
ATOM 720 C CA . GLY B 1 12 ? -2.71600 6.02300 13.60300 1.000 29.77777 12 GLY B CA 1
ATOM 721 C C . GLY B 1 12 ? -3.91000 6.47800 12.77800 1.000 32.50901 12 GLY B C 1
ATOM 722 O O . GLY B 1 12 ? -3.82000 6.77400 11.58200 1.000 32.65701 12 GLY B O 1
ATOM 723 N N . GLU B 1 13 ? -5.06000 6.55300 13.46000 1.000 37.07075 13 GLU B N 1
ATOM 724 C CA . GLU B 1 13 ? -6.32600 6.84200 12.78100 1.000 37.86403 13 GLU B CA 1
ATOM 725 C C . GLU B 1 13 ? -6.32200 8.19600 12.09700 1.000 36.66169 13 GLU B C 1
ATOM 726 O O . GLU B 1 13 ? -6.91500 8.35600 11.02500 1.000 37.45323 13 GLU B O 1
ATOM 732 N N . HIS B 1 14 ? -5.68800 9.19000 12.70600 1.000 38.80520 14 HIS B N 1
ATOM 733 C CA . HIS B 1 14 ? -5.83300 10.54900 12.20000 1.000 40.73231 14 HIS B CA 1
ATOM 734 C C . HIS B 1 14 ? -4.57300 11.02200 11.49100 1.000 39.44921 14 HIS B C 1
ATOM 735 O O . HIS B 1 14 ? -4.06300 12.11800 11.75800 1.000 43.67425 14 HIS B O 1
ATOM 742 N N . TYR B 1 15 ? -4.06800 10.19300 10.58800 1.000 29.41423 15 TYR B N 1
ATOM 743 C CA . TYR B 1 15 ? -2.86200 10.52000 9.85400 1.000 29.23632 15 TYR B CA 1
ATOM 744 C C . TYR B 1 15 ? -3.15900 11.60500 8.83600 1.000 26.67954 15 TYR B C 1
ATOM 745 O O . TYR B 1 15 ? -4.24200 11.65200 8.25900 1.000 28.54380 15 TYR B O 1
ATOM 754 N N . SER B 1 16 ? -2.16800 12.43900 8.56000 1.000 23.91460 16 SER B N 1
ATOM 755 C CA . SER B 1 16 ? -2.34800 13.49400 7.58200 1.000 24.02105 16 SER B CA 1
ATOM 756 C C . SER B 1 16 ? -1.38600 13.31500 6.42000 1.000 26.08079 16 SER B C 1
ATOM 757 O O . SER B 1 16 ? -0.33800 12.67700 6.53900 1.000 24.52041 16 SER B O 1
ATOM 760 N N . ALA B 1 17 ? -1.72700 13.95000 5.29900 1.000 23.78369 17 ALA B N 1
ATOM 761 C CA . ALA B 1 17 ? -0.78300 13.98400 4.19400 1.000 22.84910 17 ALA B CA 1
ATOM 762 C C . ALA B 1 17 ? 0.51200 14.65900 4.62400 1.000 24.83449 17 ALA B C 1
ATOM 763 O O . ALA B 1 17 ? 1.59600 14.28600 4.16100 1.000 25.98678 17 ALA B O 1
ATOM 765 N N . ASN B 1 18 ? 0.42500 15.62400 5.54000 1.000 24.91855 18 ASN B N 1
ATOM 766 C CA . ASN B 1 18 ? 1.62400 16.30800 5.99500 1.000 24.04386 18 ASN B CA 1
ATOM 767 C C . ASN B 1 18 ? 2.55800 15.35200 6.72200 1.000 25.87218 18 ASN B C 1
ATOM 768 O O . ASN B 1 18 ? 3.78800 15.49100 6.64500 1.000 27.91140 18 ASN B O 1
ATOM 773 N N . GLN B 1 19 ? 1.99800 14.37600 7.43100 1.000 25.18971 19 GLN B N 1
ATOM 774 C CA . GLN B 1 19 ? 2.84200 13.41000 8.11600 1.000 24.94770 19 GLN B CA 1
ATOM 775 C C . GLN B 1 19 ? 3.65700 12.57500 7.13300 1.000 27.32689 19 GLN B C 1
ATOM 776 O O . GLN B 1 19 ? 4.81400 12.23300 7.41900 1.000 26.26426 19 GLN B O 1
ATOM 782 N N . PHE B 1 20 ? 3.10100 12.28500 5.95500 1.000 27.28854 20 PHE B N 1
ATOM 783 C CA . PHE B 1 20 ? 3.86300 11.55500 4.95200 1.000 21.69941 20 PHE B CA 1
ATOM 784 C C . PHE B 1 20 ? 4.91100 12.43700 4.29300 1.000 23.77235 20 PHE B C 1
ATOM 785 O O . PHE B 1 20 ? 5.93700 11.93500 3.82500 1.000 25.21322 20 PHE B O 1
ATOM 793 N N . ALA B 1 21 ? 4.65600 13.74200 4.21900 1.000 24.05350 21 ALA B N 1
ATOM 794 C CA . ALA B 1 21 ? 5.58000 14.67200 3.57600 1.000 26.67545 21 ALA B CA 1
ATOM 795 C C . ALA B 1 21 ? 6.94600 14.73700 4.26300 1.000 27.25099 21 ALA B C 1
ATOM 796 O O . ALA B 1 21 ? 7.94600 15.07400 3.61100 1.000 27.99762 21 ALA B O 1
ATOM 798 N N . LYS B 1 22 ? 7.01900 14.39300 5.54700 1.000 26.81367 22 LYS B N 1
ATOM 799 C CA . LYS B 1 22 ? 8.27000 14.47900 6.27800 1.000 27.36192 22 LYS B CA 1
ATOM 800 C C . LYS B 1 22 ? 9.10700 13.20900 6.17000 1.000 25.85808 22 LYS B C 1
ATOM 801 O O . LYS B 1 22 ? 10.25000 13.19500 6.63200 1.000 28.09186 22 LYS B O 1
ATOM 807 N N . ILE B 1 23 ? 8.58700 12.14800 5.57300 1.000 27.51251 23 ILE B N 1
ATOM 808 C CA . ILE B 1 23 ? 9.35500 10.92400 5.39100 1.000 26.42319 23 ILE B CA 1
ATOM 809 C C . ILE B 1 23 ? 9.40300 10.45300 3.95500 1.000 28.73713 23 ILE B C 1
ATOM 810 O O . ILE B 1 23 ? 10.09500 9.46400 3.67100 1.000 36.82063 23 ILE B O 1
ATOM 815 N N . LEU B 1 24 ? 8.71500 11.10600 3.03200 1.000 28.61910 24 LEU B N 1
ATOM 816 C CA . LEU B 1 24 ? 8.64400 10.61500 1.66300 1.000 30.75030 24 LEU B CA 1
ATOM 817 C C . LEU B 1 24 ? 9.61000 11.38700 0.76100 1.000 31.27884 24 LEU B C 1
ATOM 818 O O . LEU B 1 24 ? 9.63400 12.62300 0.77900 1.000 27.65063 24 LEU B O 1
ATOM 823 N N . ILE B 1 25 ? 10.40400 10.64600 -0.02700 1.000 34.23336 25 ILE B N 1
ATOM 824 C CA . ILE B 1 25 ? 11.43100 11.21000 -0.89700 1.000 32.61721 25 ILE B CA 1
ATOM 825 C C . ILE B 1 25 ? 11.11900 10.83800 -2.33900 1.000 34.20547 25 ILE B C 1
ATOM 826 O O . ILE B 1 25 ? 10.78300 9.68600 -2.62900 1.000 33.30750 25 ILE B O 1
ATOM 831 N N . ASN B 1 26 ? 11.33700 11.78400 -3.25200 1.000 34.97258 26 ASN B N 1
ATOM 832 C CA . ASN B 1 26 ? 11.16800 11.56000 -4.67900 1.000 37.56188 26 ASN B CA 1
ATOM 833 C C . ASN B 1 26 ? 12.40400 10.83000 -5.18000 1.000 46.32161 26 ASN B C 1
ATOM 834 O O . ASN B 1 26 ? 13.35600 10.64100 -4.41600 1.000 40.64976 26 ASN B O 1
ATOM 839 N N . LYS B 1 27 ? 12.39500 10.33200 -6.40100 1.000 60.59707 27 LYS B N 1
ATOM 840 C CA . LYS B 1 27 ? 13.58400 9.58600 -6.88500 1.000 65.28563 27 LYS B CA 1
ATOM 841 C C . LYS B 1 27 ? 14.79700 10.51500 -6.98800 1.000 62.04946 27 LYS B C 1
ATOM 842 O O . LYS B 1 27 ? 15.87200 10.10600 -6.58300 1.000 59.34349 27 LYS B O 1
ATOM 848 N N . ASP B 1 28 ? 14.60800 11.73900 -7.47700 1.000 52.33904 28 ASP B N 1
ATOM 849 C CA . ASP B 1 28 ? 15.74700 12.66100 -7.62300 1.000 43.83765 28 ASP B CA 1
ATOM 850 C C . ASP B 1 28 ? 16.21200 13.27700 -6.30000 1.000 42.68687 28 ASP B C 1
ATOM 851 O O . ASP B 1 28 ? 17.08000 14.15700 -6.31800 1.000 43.19087 28 ASP B O 1
ATOM 856 N N . GLY B 1 29 ? 15.65100 12.84600 -5.16900 1.000 43.62048 29 GLY B N 1
ATOM 857 C CA . GLY B 1 29 ? 16.06800 13.29300 -3.86000 1.000 34.85918 29 GLY B CA 1
ATOM 858 C C . GLY B 1 29 ? 15.26100 14.42000 -3.25900 1.000 33.85482 29 GLY B C 1
ATOM 859 O O . GLY B 1 29 ? 15.49000 14.76200 -2.09100 1.000 37.10974 29 GLY B O 1
ATOM 860 N N . SER B 1 30 ? 14.32100 15.00200 -4.00100 1.000 33.83890 30 SER B N 1
ATOM 861 C CA . SER B 1 30 ? 13.45700 16.04300 -3.45700 1.000 32.45045 30 SER B CA 1
ATOM 862 C C . SER B 1 30 ? 12.40800 15.46500 -2.49800 1.000 34.00575 30 SER B C 1
ATOM 863 O O . SER B 1 30 ? 12.10700 14.26300 -2.49500 1.000 33.34131 30 SER B O 1
ATOM 866 N N . ASN B 1 31 ? 11.88600 16.34000 -1.63600 1.000 30.07788 31 ASN B N 1
ATOM 867 C CA . ASN B 1 31 ? 10.77500 15.96400 -0.78000 1.000 29.40622 31 ASN B CA 1
ATOM 868 C C . ASN B 1 31 ? 9.52400 15.77100 -1.62100 1.000 35.12189 31 ASN B C 1
ATOM 869 O O . ASN B 1 31 ? 9.26400 16.54200 -2.55300 1.000 40.55676 31 ASN B O 1
ATOM 874 N N . VAL B 1 32 ? 8.71900 14.77200 -1.26900 1.000 31.21928 32 VAL B N 1
ATOM 875 C CA . VAL B 1 32 ? 7.41400 14.63400 -1.90100 1.000 32.39843 32 VAL B CA 1
ATOM 876 C C . VAL B 1 32 ? 6.45700 15.62300 -1.25500 1.000 31.57684 32 VAL B C 1
ATOM 877 O O . VAL B 1 32 ? 6.47500 15.82000 -0.03500 1.000 34.00740 32 VAL B O 1
ATOM 881 N N . ASP B 1 33 ? 5.61900 16.25300 -2.07500 1.000 34.83647 33 ASP B N 1
ATOM 882 C CA . ASP B 1 33 ? 4.80300 17.37300 -1.62800 1.000 35.92866 33 ASP B CA 1
ATOM 883 C C . ASP B 1 33 ? 3.52400 16.94200 -0.92000 1.000 39.63902 33 ASP B C 1
ATOM 884 O O . ASP B 1 33 ? 2.83400 16.00000 -1.33500 1.000 38.48502 33 ASP B O 1
ATOM 889 N N . ARG B 1 34 ? 3.19400 17.69500 0.13300 1.000 35.46603 34 ARG B N 1
ATOM 890 C CA . ARG B 1 34 ? 1.97900 17.46900 0.90500 1.000 27.38090 34 ARG B CA 1
ATOM 891 C C . ARG B 1 34 ? 0.75100 17.45400 0.01000 1.000 26.79222 34 ARG B C 1
ATOM 892 O O . ARG B 1 34 ? -0.15700 16.64400 0.20700 1.000 29.54895 34 ARG B O 1
ATOM 900 N N . LYS B 1 35 ? 0.73400 18.29400 -1.02500 1.000 29.60261 35 LYS B N 1
ATOM 901 C CA . LYS B 1 35 ? -0.45300 18.37000 -1.86400 1.000 28.31434 35 LYS B CA 1
ATOM 902 C C . LYS B 1 35 ? -0.54600 17.19400 -2.82900 1.000 30.89546 35 LYS B C 1
ATOM 903 O O . LYS B 1 35 ? -1.65100 16.82300 -3.24100 1.000 29.54515 35 LYS B O 1
ATOM 909 N N . THR B 1 36 ? 0.59500 16.56900 -3.15700 1.000 30.94994 36 THR B N 1
ATOM 910 C CA . THR B 1 36 ? 0.59200 15.37000 -3.98700 1.000 31.83376 36 THR B CA 1
ATOM 911 C C . THR B 1 36 ? -0.01900 14.22100 -3.21000 1.000 28.63853 36 THR B C 1
ATOM 912 O O . THR B 1 36 ? -0.88300 13.49400 -3.71000 1.000 26.84018 36 THR B O 1
ATOM 916 N N . ILE B 1 37 ? 0.39400 14.09400 -1.95300 1.000 30.40134 37 ILE B N 1
ATOM 917 C CA . ILE B 1 37 ? -0.11200 13.04600 -1.08300 1.000 32.34182 37 ILE B CA 1
ATOM 918 C C . ILE B 1 37 ? -1.57600 13.29800 -0.75600 1.000 33.28105 37 ILE B C 1
ATOM 919 O O . ILE B 1 37 ? -2.37300 12.35400 -0.66600 1.000 33.85665 37 ILE B O 1
ATOM 924 N N . GLN B 1 38 ? -1.96100 14.56700 -0.56800 1.000 31.87917 38 GLN B N 1
ATOM 925 C CA . GLN B 1 38 ? -3.37600 14.85300 -0.39100 1.000 26.49101 38 GLN B CA 1
ATOM 926 C C . GLN B 1 38 ? -4.18600 14.36700 -1.58100 1.000 24.70912 38 GLN B C 1
ATOM 927 O O . GLN B 1 38 ? -5.23800 13.75200 -1.40200 1.000 29.69602 38 GLN B O 1
ATOM 933 N N . ASN B 1 39 ? -3.68300 14.57100 -2.80000 1.000 27.99664 39 ASN B N 1
ATOM 934 C CA . ASN B 1 39 ? -4.36300 14.04400 -3.98000 1.000 29.26044 39 ASN B CA 1
ATOM 935 C C . ASN B 1 39 ? -4.51500 12.53300 -3.89900 1.000 28.56469 39 ASN B C 1
ATOM 936 O O . ASN B 1 39 ? -5.51400 11.98000 -4.36400 1.000 30.76699 39 ASN B O 1
ATOM 941 N N . TRP B 1 40 ? -3.51100 11.83900 -3.37200 1.000 25.85368 40 TRP B N 1
ATOM 942 C CA . 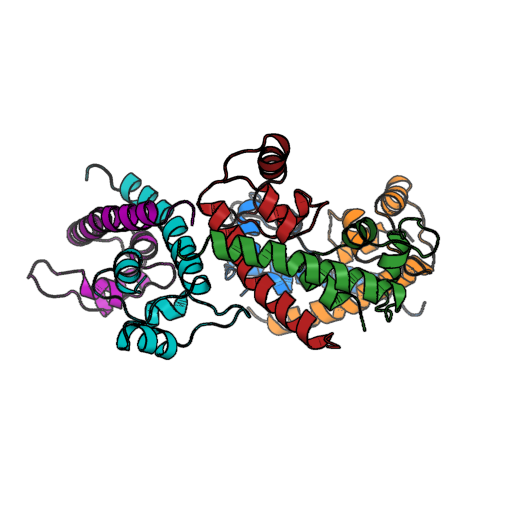TRP B 1 40 ? -3.64500 10.39400 -3.21600 1.000 30.54909 40 TRP B CA 1
ATOM 943 C C . TRP B 1 40 ? -4.80900 10.06400 -2.29700 1.000 30.78746 40 TRP B C 1
ATOM 944 O O . TRP B 1 40 ? -5.61600 9.16900 -2.58100 1.000 31.68398 40 TRP B O 1
ATOM 955 N N . ILE B 1 41 ? -4.89900 10.76500 -1.17400 1.000 25.72522 41 ILE B N 1
ATOM 956 C CA . ILE B 1 41 ? -6.00400 10.52200 -0.26400 1.000 28.81997 41 ILE B CA 1
ATOM 957 C C . ILE B 1 41 ? -7.32100 10.92900 -0.92200 1.000 32.58642 41 ILE B C 1
ATOM 958 O O . ILE B 1 41 ? -8.26600 10.13700 -0.98400 1.000 34.91714 41 ILE B O 1
ATOM 963 N N . ASN B 1 42 ? -7.37400 12.12800 -1.51200 1.000 29.90987 42 ASN B N 1
ATOM 964 C CA . ASN B 1 42 ? -8.65100 12.63900 -2.00800 1.000 31.88208 42 ASN B CA 1
ATOM 965 C C . ASN B 1 42 ? -9.19400 11.78200 -3.13800 1.000 32.09674 42 ASN B C 1
ATOM 966 O O . ASN B 1 42 ? -10.41200 11.62700 -3.26700 1.000 30.57790 42 ASN B O 1
ATOM 971 N N . ARG B 1 43 ? -8.32400 11.27400 -4.00900 1.000 33.39178 43 ARG B N 1
ATOM 972 C CA . ARG B 1 43 ? -8.78700 10.45900 -5.11900 1.000 31.30142 43 ARG B CA 1
ATOM 973 C C . ARG B 1 43 ? -8.63100 8.97500 -4.83400 1.000 36.70069 43 ARG B C 1
ATOM 974 O O . ARG B 1 43 ? -8.91900 8.15900 -5.71700 1.000 43.76310 43 ARG B O 1
ATOM 982 N N . ASP B 1 44 ? -8.21200 8.60600 -3.61800 1.000 31.54134 44 ASP B N 1
ATOM 983 C CA . ASP B 1 44 ? -8.02300 7.20200 -3.23100 1.000 33.51599 44 ASP B CA 1
ATOM 984 C C . ASP B 1 44 ? -7.17000 6.43700 -4.24600 1.000 33.96325 44 ASP B C 1
ATOM 985 O O . ASP B 1 44 ? -7.49900 5.31700 -4.63400 1.000 38.95568 44 ASP B O 1
ATOM 990 N N . GLN B 1 45 ? -6.05500 7.03900 -4.66400 1.000 30.49009 45 GLN B N 1
ATOM 991 C CA . GLN B 1 45 ? -5.25100 6.45200 -5.72900 1.000 33.46770 45 GLN B CA 1
ATOM 992 C C . GLN B 1 45 ? -4.45100 5.23400 -5.26900 1.000 33.81172 45 GLN B C 1
ATOM 993 O O . GLN B 1 45 ? -4.09800 5.09700 -4.09900 1.000 34.47440 45 GLN B O 1
ATOM 999 N N . ASP B 1 46 ? -4.22400 4.31000 -6.20200 1.000 32.67732 46 ASP B N 1
ATOM 1000 C CA . ASP B 1 46 ? -3.21800 3.28000 -5.99200 1.000 31.21690 46 ASP B CA 1
ATOM 1001 C C . ASP B 1 46 ? -1.83900 3.93200 -6.00600 1.000 30.67614 46 ASP B C 1
ATOM 1002 O O . ASP B 1 46 ? -1.58200 4.85700 -6.78000 1.000 32.63508 46 ASP B O 1
ATOM 1007 N N . LEU B 1 47 ? -0.94800 3.44300 -5.16100 1.000 28.97633 47 LEU B N 1
ATOM 1008 C CA . LEU B 1 47 ? 0.39000 3.99600 -5.04300 1.000 27.58989 47 LEU B CA 1
ATOM 1009 C C . LEU B 1 47 ? 1.33900 3.37000 -6.06200 1.000 26.66957 47 LEU B C 1
ATOM 1010 O O . LEU B 1 47 ? 1.14300 2.23300 -6.50200 1.000 30.03430 47 LEU B O 1
ATOM 1015 N N . ASN B 1 48 ? 2.35200 4.13700 -6.46800 1.000 26.12634 48 ASN B N 1
ATOM 1016 C CA . ASN B 1 48 ? 3.38300 3.59500 -7.35000 1.000 26.86217 48 ASN B CA 1
ATOM 1017 C C . ASN B 1 48 ? 4.43600 2.80500 -6.56400 1.000 25.75520 48 ASN B C 1
ATOM 1018 O O . ASN B 1 48 ? 4.57200 2.92100 -5.34500 1.000 23.42688 48 ASN B O 1
ATOM 1023 N N . ASP B 1 49 ? 5.19700 1.99600 -7.30200 1.000 26.79625 49 ASP B N 1
ATOM 1024 C CA . ASP B 1 49 ? 6.17800 1.11700 -6.68000 1.000 25.79082 49 ASP B CA 1
ATOM 1025 C C . ASP B 1 49 ? 7.19400 1.88400 -5.84900 1.000 27.00175 49 ASP B C 1
ATOM 1026 O O . ASP B 1 49 ? 7.54400 1.45900 -4.74000 1.000 25.39129 49 ASP B O 1
ATOM 1031 N N . TRP B 1 50 ? 7.65300 3.03300 -6.34100 1.000 23.79939 50 TRP B N 1
ATOM 1032 C CA . TRP B 1 50 ? 8.65200 3.76900 -5.58200 1.000 25.44550 50 TRP B CA 1
ATOM 1033 C C . TRP B 1 50 ? 8.12900 4.15100 -4.19500 1.000 27.69883 50 TRP B C 1
ATOM 1034 O O . TRP B 1 50 ? 8.82300 3.96400 -3.18800 1.000 30.65193 50 TRP B O 1
ATOM 1045 N N . VAL B 1 51 ? 6.87800 4.61100 -4.10900 1.000 28.74170 51 VAL B N 1
ATOM 1046 C CA . VAL B 1 51 ? 6.33600 5.00600 -2.81300 1.000 25.83358 51 VAL B CA 1
ATOM 1047 C C . VAL B 1 51 ? 6.12100 3.78600 -1.92900 1.000 23.84971 51 VAL B C 1
ATOM 1048 O O . VAL B 1 51 ? 6.41500 3.82300 -0.72600 1.000 27.72688 51 VAL B O 1
ATOM 1052 N N . ILE B 1 52 ? 5.57500 2.70200 -2.49400 1.000 23.60474 52 ILE B N 1
ATOM 1053 C CA . ILE B 1 52 ? 5.38300 1.47700 -1.71500 1.000 25.85725 52 ILE B CA 1
ATOM 1054 C C . ILE B 1 52 ? 6.71000 0.99800 -1.12100 1.000 24.14407 52 ILE B C 1
ATOM 1055 O O . ILE B 1 52 ? 6.77800 0.60200 0.05400 1.000 22.74735 52 ILE B O 1
ATOM 1060 N N . VAL B 1 53 ? 7.79000 1.03400 -1.91200 1.000 25.27011 53 VAL B N 1
ATOM 1061 C CA . VAL B 1 53 ? 9.08300 0.61900 -1.37800 1.000 26.85667 53 VAL B CA 1
ATOM 1062 C C . VAL B 1 53 ? 9.52200 1.56200 -0.27600 1.000 25.53933 53 VAL B C 1
ATOM 1063 O O . VAL B 1 53 ? 10.00900 1.12700 0.77100 1.000 26.48248 53 VAL B O 1
ATOM 1067 N N . GLN B 1 54 ? 9.36700 2.86600 -0.49900 1.000 25.51561 54 GLN B N 1
ATOM 1068 C CA . GLN B 1 54 ? 9.78300 3.83600 0.50600 1.000 26.10786 54 GLN B CA 1
ATOM 1069 C C . GLN B 1 54 ? 9.00500 3.63700 1.80100 1.000 26.95882 54 GLN B C 1
ATOM 1070 O O . GLN B 1 54 ? 9.59400 3.61200 2.88600 1.000 29.52792 54 GLN B O 1
ATOM 1076 N N . LEU B 1 55 ? 7.69500 3.46100 1.69600 1.000 25.82834 55 LEU B N 1
ATOM 1077 C CA . LEU B 1 55 ? 6.82600 3.21900 2.87400 1.000 24.71438 55 LEU B CA 1
ATOM 1078 C C . LEU B 1 55 ? 7.14100 1.86700 3.51800 1.000 28.03529 55 LEU B C 1
ATOM 1079 O O . LEU B 1 55 ? 7.06700 1.77400 4.70800 1.000 28.25983 55 LEU B O 1
ATOM 1084 N N . LYS B 1 56 ? 7.49600 0.85300 2.74300 1.000 26.91327 56 LYS B N 1
ATOM 1085 C CA . LYS B 1 56 ? 7.77800 -0.49600 3.29600 1.000 25.67733 56 LYS B CA 1
ATOM 1086 C C . LYS B 1 56 ? 9.06600 -0.48100 4.09900 1.000 27.24995 56 LYS B C 1
ATOM 1087 O O . LYS B 1 56 ? 9.17500 -1.30000 4.94600 1.000 29.61362 56 LYS B O 1
ATOM 1093 N N . GLU B 1 57 ? 10.00800 0.39000 3.76100 1.000 32.91786 57 GLU B N 1
ATOM 1094 C CA . GLU B 1 57 ? 11.26700 0.58400 4.52000 1.000 31.76086 57 GLU B CA 1
ATOM 1095 C C . GLU B 1 57 ? 10.90900 1.22600 5.85500 1.000 31.61267 57 GLU B C 1
ATOM 1096 O O . GLU B 1 57 ? 11.40400 0.77700 6.86300 1.000 30.63971 57 GLU B O 1
ATOM 1102 N N . GLU B 1 58 ? 10.03800 2.22600 5.84000 1.000 29.12130 58 GLU B N 1
ATOM 1103 C CA . GLU B 1 58 ? 9.63300 2.87400 7.07500 1.000 29.70287 58 GLU B CA 1
ATOM 1104 C C . GLU B 1 58 ? 8.98000 1.87600 8.01500 1.000 27.75589 58 GLU B C 1
ATOM 1105 O O . GLU B 1 58 ? 9.28100 1.86600 9.21200 1.000 26.78457 58 GLU B O 1
ATOM 1111 N N . LEU B 1 59 ? 8.13800 1.00300 7.48900 1.000 27.05204 59 LEU B N 1
ATOM 1112 C CA . LEU B 1 59 ? 7.44300 0.00700 8.33900 1.000 29.11050 59 LEU B CA 1
ATOM 1113 C C . LEU B 1 59 ? 8.44800 -0.94300 8.97900 1.000 27.02406 59 LEU B C 1
ATOM 1114 O O . LEU B 1 59 ? 8.29400 -1.28500 10.11800 1.000 28.17442 59 LEU B O 1
ATOM 1119 N N . LEU B 1 60 ? 9.45400 -1.36800 8.24400 1.000 26.67558 60 LEU B N 1
ATOM 1120 C CA . LEU B 1 60 ? 10.43500 -2.29800 8.83200 1.000 27.70571 60 LEU B CA 1
ATOM 1121 C C . LEU B 1 60 ? 11.31900 -1.57500 9.83900 1.000 30.14775 60 LEU B C 1
ATOM 1122 O O . LEU B 1 60 ? 11.84400 -2.22400 10.71100 1.000 30.99712 60 LEU B O 1
ATOM 1127 N N . LYS B 1 61 ? 11.54100 -0.28700 9.65500 1.000 32.15446 61 LYS B N 1
ATOM 1128 C CA . LYS B 1 61 ? 12.35900 0.49000 10.60800 1.000 31.69501 61 LYS B CA 1
ATOM 1129 C C . LYS B 1 61 ? 11.55800 0.69200 11.89200 1.000 32.86985 61 LYS B C 1
ATOM 1130 O O . LYS B 1 61 ? 12.12100 0.52900 12.94400 1.000 32.12712 61 LYS B O 1
ATOM 1136 N N . ARG B 1 62 ? 10.27200 1.00800 11.77300 1.000 33.39252 62 ARG B N 1
ATOM 1137 C CA . ARG B 1 62 ? 9.38300 1.26800 12.93300 1.000 31.73049 62 ARG B CA 1
ATOM 1138 C C . ARG B 1 62 ? 9.14300 -0.00100 13.74000 1.000 32.39880 62 ARG B C 1
ATOM 1139 O O . ARG B 1 62 ? 9.08000 0.10600 14.92800 1.000 31.48353 62 ARG B O 1
ATOM 1147 N N . GLU B 1 63 ? 9.05000 -1.15400 13.09300 1.000 32.98906 63 GLU B N 1
ATOM 1148 C CA . GLU B 1 63 ? 8.87600 -2.45700 13.77500 1.000 28.47206 63 GLU B CA 1
ATOM 1149 C C . GLU B 1 63 ? 10.04300 -2.72000 14.72800 1.000 30.41056 63 GLU B C 1
ATOM 1150 O O . GLU B 1 63 ? 9.81600 -3.25200 15.78000 1.000 28.52767 63 GLU B O 1
ATOM 1156 N N . VAL B 1 64 ? 11.25900 -2.36600 14.33500 1.000 35.88177 64 VAL B N 1
ATOM 1157 C CA . VAL B 1 64 ? 12.47700 -2.55000 15.16900 1.000 38.01414 64 VAL B CA 1
ATOM 1158 C C . VAL B 1 64 ? 12.39800 -1.65700 16.40200 1.000 36.27085 64 VAL B C 1
ATOM 1159 O O . VAL B 1 64 ? 12.62800 -2.15300 17.47800 1.000 35.07404 64 VAL B O 1
ATOM 1163 N N . ILE B 1 65 ? 12.08500 -0.38300 16.21200 1.000 33.36547 65 ILE B N 1
ATOM 1164 C CA . ILE B 1 65 ? 11.99400 0.63000 17.29500 1.000 32.67829 65 ILE B CA 1
ATOM 1165 C C . ILE B 1 65 ? 10.88700 0.24200 18.27300 1.000 38.25934 65 ILE B C 1
ATOM 1166 O O . ILE B 1 65 ? 11.10300 0.31000 19.46900 1.000 39.50162 65 ILE B O 1
ATOM 1171 N N . LEU B 1 66 ? 9.73400 -0.13800 17.74900 1.000 35.75042 66 LEU B N 1
ATOM 1172 C CA . LEU B 1 66 ? 8.55200 -0.52500 18.54400 1.000 30.16859 66 LEU B CA 1
ATOM 1173 C C . LEU B 1 66 ? 8.85700 -1.78600 19.33200 1.000 35.91698 66 LEU B C 1
ATOM 1174 O O . LEU B 1 66 ? 8.35900 -1.90400 20.40300 1.000 38.37265 66 LEU B O 1
ATOM 1179 N N . LYS B 1 67 ? 9.62600 -2.70600 18.77500 1.000 39.40404 67 LYS B N 1
ATOM 1180 C CA . LYS B 1 67 ? 9.95000 -3.97500 19.46500 1.000 38.58154 67 LYS B CA 1
ATOM 1181 C C . LYS B 1 67 ? 10.95200 -3.71500 20.57100 1.000 41.76903 67 LYS B C 1
ATOM 1182 O O . LYS B 1 67 ? 10.93700 -4.45300 21.49700 1.000 43.95117 67 LYS B O 1
ATOM 1188 N N . ASN B 1 68 ? 11.85300 -2.76100 20.41100 1.000 40.26753 68 ASN B N 1
ATOM 1189 C CA . ASN B 1 68 ? 12.78400 -2.46500 21.49800 1.000 37.66781 68 ASN B CA 1
ATOM 1190 C C . ASN B 1 68 ? 12.05400 -1.82200 22.65400 1.000 36.84737 68 ASN B C 1
ATOM 1191 O O . ASN B 1 68 ? 12.27600 -2.18500 23.81400 1.000 41.74000 68 ASN B O 1
ATOM 1196 N N . LEU B 1 69 ? 11.15100 -0.89200 22.34900 1.000 36.23565 69 LEU B N 1
ATOM 1197 C CA . LEU B 1 69 ? 10.34800 -0.26200 23.38500 1.000 36.41457 69 LEU B CA 1
ATOM 1198 C C . LEU B 1 69 ? 9.50900 -1.27800 24.13400 1.000 35.79793 69 LEU B C 1
ATOM 1199 O O . LEU B 1 69 ? 9.48000 -1.27600 25.36800 1.000 38.70206 69 LEU B O 1
ATOM 1204 N N . LEU B 1 70 ? 8.82000 -2.15700 23.40600 1.000 31.40720 70 LEU B N 1
ATOM 1205 C CA . LEU B 1 70 ? 7.97600 -3.13000 24.08300 1.000 36.95735 70 LEU B CA 1
ATOM 1206 C C . LEU B 1 70 ? 8.79600 -4.01300 25.00100 1.000 38.04200 70 LEU B C 1
ATOM 1207 O O . LEU B 1 70 ? 8.34300 -4.37100 26.09800 1.000 39.29465 70 LEU B O 1
ATOM 1212 N N . THR B 1 71 ? 10.01300 -4.32700 24.58700 1.000 38.22189 71 THR B N 1
ATOM 1213 C CA . THR B 1 71 ? 10.88300 -5.18500 25.42300 1.000 44.96046 71 THR B CA 1
ATOM 1214 C C . THR B 1 71 ? 11.26800 -4.43900 26.69800 1.000 41.40198 71 THR B C 1
ATOM 1215 O O . THR B 1 71 ? 11.17200 -5.02200 27.75700 1.000 37.92752 71 THR B O 1
ATOM 1219 N N . ASN B 1 72 ? 11.67300 -3.18700 26.57100 1.000 35.73853 72 ASN B N 1
ATOM 1220 C CA . ASN B 1 72 ? 12.11600 -2.38000 27.73200 1.000 39.21922 72 ASN B CA 1
ATOM 1221 C C . ASN B 1 72 ? 10.97100 -2.12200 28.69500 1.000 36.81936 72 ASN B C 1
ATOM 1222 O O . ASN B 1 72 ? 11.22200 -1.91300 29.86100 1.000 39.30313 72 ASN B O 1
ATOM 1227 N N . LEU B 1 73 ? 9.75200 -2.15500 28.21400 1.000 37.15687 73 LEU B N 1
ATOM 1228 C CA . LEU B 1 73 ? 8.64100 -1.83300 29.12800 1.000 36.21915 73 LEU B CA 1
ATOM 1229 C C . LEU B 1 73 ? 7.91800 -3.10900 29.52700 1.000 44.45826 73 LEU B C 1
ATOM 1230 O O . LEU B 1 73 ? 6.91200 -2.99500 30.17400 1.000 49.60032 73 LEU B O 1
ATOM 1235 N N . SER B 1 74 ? 8.41000 -4.28900 29.18100 1.000 45.63284 74 SER B N 1
ATOM 1236 C CA . SER B 1 74 ? 7.57200 -5.46600 29.51600 1.000 52.06083 74 SER B CA 1
ATOM 1237 C C . SER B 1 74 ? 7.42300 -5.66600 31.01000 1.000 54.32942 74 SER B C 1
ATOM 1238 O O . SER B 1 74 ? 8.36400 -5.39500 31.74100 1.000 46.71059 74 SER B O 1
ATOM 1241 N N . GLN B 1 75 ? 6.24300 -6.17100 31.35800 1.000 73.20510 75 GLN B N 1
ATOM 1242 C CA . GLN B 1 75 ? 5.73400 -6.47100 32.71600 1.000 75.10813 75 GLN B CA 1
ATOM 1243 C C . GLN B 1 75 ? 5.85400 -5.22200 33.58000 1.000 84.97366 75 GLN B C 1
ATOM 1244 O O . GLN B 1 75 ? 6.81600 -5.11900 34.34000 1.000 92.56005 75 GLN B O 1
ATOM 1250 N N . ALA B 1 76 ? 4.88900 -4.32300 33.41300 1.000 73.57933 76 ALA B N 1
ATOM 1251 C CA . ALA B 1 76 ? 4.79800 -3.03700 34.12200 1.000 68.74915 76 ALA B CA 1
ATOM 1252 C C . ALA B 1 76 ? 5.10900 -3.24400 35.60800 1.000 72.49755 76 ALA B C 1
ATOM 1253 O O . ALA B 1 76 ? 6.14600 -2.71700 36.06800 1.000 75.88288 76 ALA B O 1
ATOM 1255 N N . MET C 1 1 ? 32.29200 17.57000 3.62300 1.000 41.86908 1 MET C N 1
ATOM 1256 C CA . MET C 1 1 ? 31.62300 18.79400 4.02600 1.000 34.56884 1 MET C CA 1
ATOM 1257 C C . MET C 1 1 ? 30.12700 18.71400 3.71100 1.000 34.28103 1 MET C C 1
ATOM 1258 O O . MET C 1 1 ? 29.71000 18.80600 2.54900 1.000 31.47913 1 MET C O 1
ATOM 1263 N N . LYS C 1 2 ? 29.32600 18.55500 4.76000 1.000 34.82866 2 LYS C N 1
ATOM 1264 C CA . LYS C 1 2 ? 27.87500 18.44700 4.66900 1.000 36.33290 2 LYS C CA 1
ATOM 1265 C C . LYS C 1 2 ? 27.20100 19.71800 5.18300 1.000 35.33698 2 LYS C C 1
ATOM 1266 O O . LYS C 1 2 ? 27.80700 20.53400 5.88400 1.000 37.77042 2 LYS C O 1
ATOM 1272 N N . ILE C 1 3 ? 25.93500 19.90100 4.79900 1.000 28.43154 3 ILE C N 1
ATOM 1273 C CA . ILE C 1 3 ? 25.23800 21.13000 5.16200 1.000 29.55968 3 ILE C CA 1
ATOM 1274 C C . ILE C 1 3 ? 24.85600 21.18400 6.64700 1.000 31.63056 3 ILE C C 1
ATOM 1275 O O . ILE C 1 3 ? 24.61600 22.27600 7.18300 1.000 27.89623 3 ILE C O 1
ATOM 1280 N N . HIS C 1 4 ? 24.86800 20.05100 7.35100 1.000 33.38660 4 HIS C N 1
ATOM 1281 C CA . HIS C 1 4 ? 24.22100 20.00400 8.65800 1.000 31.46704 4 HIS C CA 1
ATOM 1282 C C . HIS C 1 4 ? 24.77200 21.06800 9.59600 1.000 28.93538 4 HIS C C 1
ATOM 1283 O O . HIS C 1 4 ? 24.01300 21.81000 10.23000 1.000 25.14168 4 HIS C O 1
ATOM 1290 N N . GLU C 1 5 ? 26.08900 21.17200 9.68500 1.000 34.21870 5 GLU C N 1
ATOM 1291 C CA . GLU C 1 5 ? 26.63600 22.11000 10.64800 1.000 30.50763 5 GLU C CA 1
ATOM 1292 C C . GLU C 1 5 ? 26.35000 23.53900 10.23700 1.000 29.80381 5 GLU C C 1
ATOM 1293 O O . GLU C 1 5 ? 26.19000 24.39800 11.10300 1.000 30.17802 5 GLU C O 1
ATOM 1299 N N . PHE C 1 6 ? 26.23900 23.81500 8.93800 1.000 28.20855 6 PHE C N 1
ATOM 1300 C CA . PHE C 1 6 ? 25.86300 25.16600 8.53800 1.000 27.26680 6 PHE C CA 1
ATOM 1301 C C . PHE C 1 6 ? 24.44300 25.48300 8.97700 1.000 25.84061 6 PHE C C 1
ATOM 1302 O O . PHE C 1 6 ? 24.18200 26.56200 9.52200 1.000 27.08420 6 PHE C O 1
ATOM 1310 N N . GLY C 1 7 ? 23.52200 24.53700 8.78500 1.000 25.24839 7 GLY C N 1
ATOM 1311 C CA . GLY C 1 7 ? 22.13900 24.78100 9.16000 1.000 26.35934 7 GLY C CA 1
ATOM 1312 C C . GLY C 1 7 ? 21.97700 24.98600 10.65200 1.000 26.88325 7 GLY C C 1
ATOM 1313 O O . GLY C 1 7 ? 21.20500 25.84000 11.09700 1.000 29.07058 7 GLY C O 1
ATOM 1314 N N . LEU C 1 8 ? 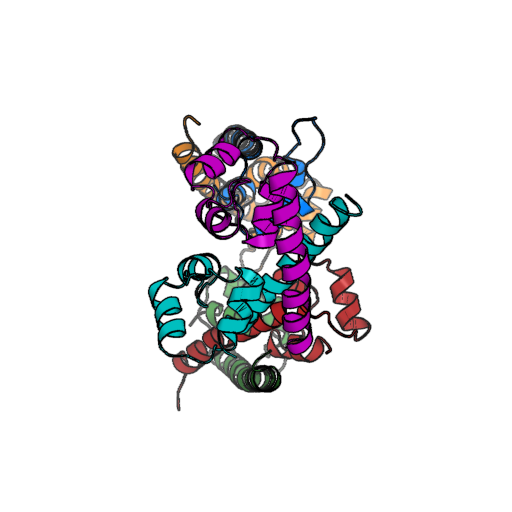22.69400 24.19600 11.44700 1.000 26.98649 8 LEU C N 1
ATOM 1315 C CA . LEU C 1 8 ? 22.61400 24.35600 12.88900 1.000 27.03358 8 LEU C CA 1
ATOM 1316 C C . LEU C 1 8 ? 23.10000 25.73200 13.29200 1.000 29.02592 8 LEU C C 1
ATOM 1317 O O . LEU C 1 8 ? 22.53300 26.36200 14.19600 1.000 28.83754 8 LEU C O 1
ATOM 1322 N N . ALA C 1 9 ? 24.16000 26.21200 12.64200 1.000 24.65287 9 ALA C N 1
ATOM 1323 C CA . ALA C 1 9 ? 24.67900 27.52100 13.01600 1.000 29.85169 9 ALA C CA 1
ATOM 1324 C C . ALA C 1 9 ? 23.88200 28.66100 12.38700 1.000 28.48241 9 ALA C C 1
ATOM 1325 O O . ALA C 1 9 ? 23.68800 29.70400 13.01700 1.000 26.90739 9 ALA C O 1
ATOM 1327 N N . LEU C 1 10 ? 23.40700 28.48700 11.15700 1.000 28.30505 10 LEU C N 1
ATOM 1328 C CA . LEU C 1 10 ? 22.72900 29.58100 10.48300 1.000 26.93354 10 LEU C CA 1
ATOM 1329 C C . LEU C 1 10 ? 21.25800 29.65800 10.81700 1.000 26.27916 10 LEU C C 1
ATOM 1330 O O . LEU C 1 10 ? 20.69400 30.74800 10.78900 1.000 28.64242 10 LEU C O 1
ATOM 1335 N N . PHE C 1 11 ? 20.62500 28.53600 11.13900 1.000 26.63744 11 PHE C N 1
ATOM 1336 C CA . PHE C 1 11 ? 19.18400 28.52400 11.34000 1.000 25.30864 11 PHE C CA 1
ATOM 1337 C C . PHE C 1 11 ? 18.75000 27.63700 12.48800 1.000 27.22116 11 PHE C C 1
ATOM 1338 O O . PHE C 1 11 ? 17.57300 27.68700 12.84700 1.000 27.71662 11 PHE C O 1
ATOM 1346 N N . GLY C 1 12 ? 19.64700 26.86300 13.10700 1.000 28.84467 12 GLY C N 1
ATOM 1347 C CA . GLY C 1 12 ? 19.28900 26.07000 14.27400 1.000 29.68153 12 GLY C CA 1
ATOM 1348 C C . GLY C 1 12 ? 18.79300 24.66700 13.98600 1.000 33.52214 12 GLY C C 1
ATOM 1349 O O . GLY C 1 12 ? 18.86500 24.13500 12.86600 1.000 28.46522 12 GLY C O 1
ATOM 1350 N N . GLU C 1 13 ? 18.25800 24.07000 15.06200 1.000 34.59522 13 GLU C N 1
ATOM 1351 C CA . GLU C 1 13 ? 17.84700 22.67000 15.04200 1.000 33.82633 13 GLU C CA 1
ATOM 1352 C C . GLU C 1 13 ? 16.80200 22.41100 13.96400 1.000 31.76095 13 GLU C C 1
ATOM 1353 O O . GLU C 1 13 ? 16.81000 21.35300 13.31800 1.000 29.94088 13 GLU C O 1
ATOM 1359 N N . HIS C 1 14 ? 15.91200 23.37000 13.72900 1.000 29.66687 14 HIS C N 1
ATOM 1360 C CA . HIS C 1 14 ? 14.82100 23.03700 12.83100 1.000 32.11840 14 HIS C CA 1
ATOM 1361 C C . HIS C 1 14 ? 14.96800 23.72000 11.48200 1.000 32.37987 14 HIS C C 1
ATOM 1362 O O . HIS C 1 14 ? 13.99100 24.19700 10.90700 1.000 41.12891 14 HIS C O 1
ATOM 1369 N N . TYR C 1 15 ? 16.16400 23.68800 10.92200 1.000 30.14851 15 TYR C N 1
ATOM 1370 C CA . TYR C 1 15 ? 16.38200 24.33300 9.64700 1.000 30.31217 15 TYR C CA 1
ATOM 1371 C C . TYR C 1 15 ? 15.74000 23.54000 8.51500 1.000 31.00607 15 TYR C C 1
ATOM 1372 O O . TYR C 1 15 ? 15.59600 22.31700 8.59000 1.000 35.05295 15 TYR C O 1
ATOM 1381 N N . SER C 1 16 ? 15.30100 24.26800 7.48100 1.000 33.86551 16 SER C N 1
ATOM 1382 C CA . SER C 1 16 ? 14.68200 23.71100 6.28200 1.000 36.77780 16 SER C CA 1
ATOM 1383 C C . SER C 1 16 ? 15.41900 24.14200 5.02300 1.000 36.17402 16 SER C C 1
ATOM 1384 O O . SER C 1 16 ? 16.09200 25.17400 4.99600 1.000 34.59468 16 SER C O 1
ATOM 1387 N N . ALA C 1 17 ? 15.18300 23.38600 3.94500 1.000 35.90604 17 ALA C N 1
ATOM 1388 C CA . ALA C 1 17 ? 15.75500 23.73400 2.65400 1.000 29.26779 17 ALA C CA 1
ATOM 1389 C C . ALA C 1 17 ? 15.29700 25.11000 2.20600 1.000 36.18086 17 ALA C C 1
ATOM 1390 O O . ALA C 1 17 ? 16.03100 25.81900 1.50500 1.000 35.53321 17 ALA C O 1
ATOM 1392 N N . ASN C 1 18 ? 14.09800 25.51600 2.61000 1.000 35.83603 18 ASN C N 1
ATOM 1393 C CA . ASN C 1 18 ? 13.62500 26.83100 2.21700 1.000 35.76748 18 ASN C CA 1
ATOM 1394 C C . ASN C 1 18 ? 14.47700 27.93600 2.83500 1.000 36.08519 18 ASN C C 1
ATOM 1395 O O . ASN C 1 18 ? 14.67400 28.98600 2.21600 1.000 32.39902 18 ASN C O 1
ATOM 1400 N N . GLN C 1 19 ? 14.97400 27.73000 4.05800 1.000 36.18927 19 GLN C N 1
ATOM 1401 C CA . GLN C 1 19 ? 15.84100 28.73300 4.66700 1.000 31.18152 19 GLN C CA 1
ATOM 1402 C C . GLN C 1 19 ? 17.15400 28.88700 3.90000 1.000 31.29358 19 GLN C C 1
ATOM 1403 O O . GLN C 1 19 ? 17.68000 30.00100 3.76700 1.000 33.62694 19 GLN C O 1
ATOM 1409 N N . PHE C 1 20 ? 17.68400 27.78700 3.36700 1.000 32.38456 20 PHE C N 1
ATOM 1410 C CA . PHE C 1 20 ? 18.88800 27.87000 2.55600 1.000 32.55920 20 PHE C CA 1
ATOM 1411 C C . PHE C 1 20 ? 18.59500 28.42800 1.17100 1.000 31.88584 20 PHE C C 1
ATOM 1412 O O . PHE C 1 20 ? 19.41600 29.15600 0.60700 1.000 29.43227 20 PHE C O 1
ATOM 1420 N N . ALA C 1 21 ? 17.42700 28.11000 0.62500 1.000 33.50357 21 ALA C N 1
ATOM 1421 C CA . ALA C 1 21 ? 17.08000 28.56500 -0.70400 1.000 30.97384 21 ALA C CA 1
ATOM 1422 C C . ALA C 1 21 ? 16.97300 30.07600 -0.77900 1.000 36.59840 21 ALA C C 1
ATOM 1423 O O . ALA C 1 21 ? 17.12500 30.64800 -1.86600 1.000 41.63672 21 ALA C O 1
ATOM 1425 N N . LYS C 1 22 ? 16.72900 30.74000 0.34200 1.000 32.75281 22 LYS C N 1
ATOM 1426 C CA . LYS C 1 22 ? 16.52000 32.17500 0.30700 1.000 34.85420 22 LYS C CA 1
ATOM 1427 C C . LYS C 1 22 ? 17.80600 32.97000 0.44200 1.000 36.07867 22 LYS C C 1
ATOM 1428 O O . LYS C 1 22 ? 17.76300 34.20200 0.37900 1.000 34.55295 22 LYS C O 1
ATOM 1434 N N . ILE C 1 23 ? 18.93500 32.29400 0.65300 1.000 34.21367 23 ILE C N 1
ATOM 1435 C CA . ILE C 1 23 ? 20.23200 32.95000 0.77000 1.000 33.68463 23 ILE C CA 1
ATOM 1436 C C . ILE C 1 23 ? 21.26300 32.41300 -0.21300 1.000 34.34951 23 ILE C C 1
ATOM 1437 O O . ILE C 1 23 ? 22.38400 32.95000 -0.26400 1.000 37.02537 23 ILE C O 1
ATOM 1442 N N . LEU C 1 24 ? 20.93900 31.38600 -0.98500 1.000 35.55048 24 LEU C N 1
ATOM 1443 C CA . LEU C 1 24 ? 21.89000 30.73200 -1.87600 1.000 36.34740 24 LEU C CA 1
ATOM 1444 C C . LEU C 1 24 ? 21.66900 31.19800 -3.30100 1.000 36.43264 24 LEU C C 1
ATOM 1445 O O . LEU C 1 24 ? 20.53700 31.21800 -3.78400 1.000 41.04136 24 LEU C O 1
ATOM 1450 N N . ILE C 1 25 ? 22.75300 31.55400 -3.97300 1.000 38.88238 25 ILE C N 1
ATOM 1451 C CA . ILE C 1 25 ? 22.70200 32.09800 -5.31800 1.000 41.32222 25 ILE C CA 1
ATOM 1452 C C . ILE C 1 25 ? 23.49400 31.18700 -6.24200 1.000 40.89860 25 ILE C C 1
ATOM 1453 O O . ILE C 1 25 ? 24.50400 30.60200 -5.83500 1.000 39.41746 25 ILE C O 1
ATOM 1458 N N . ASN C 1 26 ? 23.00900 31.03000 -7.46900 1.000 42.99935 26 ASN C N 1
ATOM 1459 C CA . ASN C 1 26 ? 23.68600 30.25900 -8.49500 1.000 42.32252 26 ASN C CA 1
ATOM 1460 C C . ASN C 1 26 ? 24.73600 31.09600 -9.22500 1.000 48.94044 26 ASN C C 1
ATOM 1461 O O . ASN C 1 26 ? 24.80600 32.32100 -9.09400 1.000 47.60786 26 ASN C O 1
ATOM 1466 N N . LYS C 1 27 ? 25.57800 30.39700 -9.99400 1.000 54.75278 27 LYS C N 1
ATOM 1467 C CA . LYS C 1 27 ? 26.62800 31.05800 -10.76000 1.000 55.16283 27 LYS C CA 1
ATOM 1468 C C . LYS C 1 27 ? 26.03900 32.09200 -11.71600 1.000 56.78884 27 LYS C C 1
ATOM 1469 O O . LYS C 1 27 ? 26.58600 33.19300 -11.86800 1.000 53.61279 27 LYS C O 1
ATOM 1475 N N . ASP C 1 28 ? 24.93600 31.73900 -12.39500 1.000 50.51814 28 ASP C N 1
ATOM 1476 C CA . ASP C 1 28 ? 24.24300 32.61300 -13.33600 1.000 50.64440 28 ASP C CA 1
ATOM 1477 C C . ASP C 1 28 ? 23.33600 33.65100 -12.67000 1.000 49.67781 28 ASP C C 1
ATOM 1478 O O . ASP C 1 28 ? 22.65900 34.39200 -13.38700 1.000 51.62353 28 ASP C O 1
ATOM 1483 N N . GLY C 1 29 ? 23.29000 33.72700 -11.34100 1.000 49.52706 29 GLY C N 1
ATOM 1484 C CA . GLY C 1 29 ? 22.52800 34.75100 -10.65000 1.000 53.62117 29 GLY C CA 1
ATOM 1485 C C . GLY C 1 29 ? 21.12400 34.36700 -10.21300 1.000 52.20367 29 GLY C C 1
ATOM 1486 O O . GLY C 1 29 ? 20.47100 35.15700 -9.50300 1.000 44.35074 29 GLY C O 1
ATOM 1487 N N . SER C 1 30 ? 20.63600 33.19100 -10.60500 1.000 51.34327 30 SER C N 1
ATOM 1488 C CA . SER C 1 30 ? 19.33800 32.72700 -10.13800 1.000 49.80359 30 SER C CA 1
ATOM 1489 C C . SER C 1 30 ? 19.40500 32.25400 -8.68100 1.000 48.53329 30 SER C C 1
ATOM 1490 O O . SER C 1 30 ? 20.46700 31.90700 -8.15200 1.000 49.94712 30 SER C O 1
ATOM 1493 N N . ASN C 1 31 ? 18.26100 32.28200 -8.01300 1.000 40.81007 31 ASN C N 1
ATOM 1494 C CA . ASN C 1 31 ? 18.18700 31.63800 -6.71400 1.000 43.57712 31 ASN C CA 1
ATOM 1495 C C . ASN C 1 31 ? 18.20700 30.12000 -6.91800 1.000 40.94060 31 ASN C C 1
ATOM 1496 O O . ASN C 1 31 ? 17.79700 29.60900 -7.96400 1.000 41.85741 31 ASN C O 1
ATOM 1501 N N . VAL C 1 32 ? 18.78400 29.40900 -5.95200 1.000 42.46051 32 VAL C N 1
ATOM 1502 C CA . VAL C 1 32 ? 18.88800 27.92300 -6.00500 1.000 41.01568 32 VAL C CA 1
ATOM 1503 C C . VAL C 1 32 ? 17.53000 27.35300 -5.60700 1.000 41.39872 32 VAL C C 1
ATOM 1504 O O . VAL C 1 32 ? 16.92000 27.90200 -4.71500 1.000 45.30043 32 VAL C O 1
ATOM 1508 N N . ASP C 1 33 ? 17.08800 26.28200 -6.25100 1.000 39.70924 33 ASP C N 1
ATOM 1509 C CA . ASP C 1 33 ? 15.75300 25.73200 -5.92800 1.000 39.78463 33 ASP C CA 1
ATOM 1510 C C . ASP C 1 33 ? 15.79600 24.89200 -4.66100 1.000 39.69304 33 ASP C C 1
ATOM 1511 O O . ASP C 1 33 ? 16.71500 24.14600 -4.48800 1.000 45.01877 33 ASP C O 1
ATOM 1516 N N . ARG C 1 34 ? 14.72800 24.96000 -3.87900 1.000 47.91887 34 ARG C N 1
ATOM 1517 C CA . ARG C 1 34 ? 14.52000 24.24100 -2.59600 1.000 44.84954 34 ARG C CA 1
ATOM 1518 C C . ARG C 1 34 ? 14.60900 22.72600 -2.79200 1.000 44.05122 34 ARG C C 1
ATOM 1519 O O . ARG C 1 34 ? 15.06900 22.06700 -1.87400 1.000 42.61802 34 ARG C O 1
ATOM 1527 N N . LYS C 1 35 ? 14.16600 22.21400 -3.94300 1.000 42.66602 35 LYS C N 1
ATOM 1528 C CA . LYS C 1 35 ? 14.24900 20.78100 -4.31100 1.000 40.93591 35 LYS C CA 1
ATOM 1529 C C . LYS C 1 35 ? 15.70400 20.36400 -4.51000 1.000 36.51773 35 LYS C C 1
ATOM 1530 O O . LYS C 1 35 ? 15.98500 19.21700 -4.31400 1.000 37.41009 35 LYS C O 1
ATOM 1536 N N . THR C 1 36 ? 16.58700 21.26900 -4.91200 1.000 41.08321 36 THR C N 1
ATOM 1537 C CA . THR C 1 36 ? 18.02200 20.93100 -5.07100 1.000 38.59123 36 THR C CA 1
ATOM 1538 C C . THR C 1 36 ? 18.63000 20.74600 -3.68500 1.000 34.02164 36 THR C C 1
ATOM 1539 O O . THR C 1 36 ? 19.29300 19.76100 -3.48400 1.000 33.70977 36 THR C O 1
ATOM 1543 N N . ILE C 1 37 ? 18.34900 21.67500 -2.78200 1.000 31.53184 37 ILE C N 1
ATOM 1544 C CA . ILE C 1 37 ? 18.78900 21.66300 -1.38900 1.000 34.51038 37 ILE C CA 1
ATOM 1545 C C . ILE C 1 37 ? 18.14200 20.51300 -0.62600 1.000 37.23121 37 ILE C C 1
ATOM 1546 O O . ILE C 1 37 ? 18.76600 19.89900 0.24800 1.000 35.48797 37 ILE C O 1
ATOM 1551 N N . GLN C 1 38 ? 16.87800 20.22000 -0.92400 1.000 36.95716 38 GLN C N 1
ATOM 1552 C CA . GLN C 1 38 ? 16.24700 19.03700 -0.36900 1.000 34.62312 38 GLN C CA 1
ATOM 1553 C C . GLN C 1 38 ? 17.05900 17.78800 -0.71000 1.000 37.43878 38 GLN C C 1
ATOM 1554 O O . GLN C 1 38 ? 17.28700 16.92500 0.14800 1.000 34.96669 38 GLN C O 1
ATOM 1560 N N . ASN C 1 39 ? 17.54900 17.69400 -1.94900 1.000 37.83621 39 ASN C N 1
ATOM 1561 C CA . ASN C 1 39 ? 18.42700 16.58200 -2.28200 1.000 35.67561 39 ASN C CA 1
ATOM 1562 C C . ASN C 1 39 ? 19.66000 16.59900 -1.39300 1.000 35.27922 39 ASN C C 1
ATOM 1563 O O . ASN C 1 39 ? 19.97200 15.60400 -0.74000 1.000 38.29283 39 ASN C O 1
ATOM 1568 N N . TRP C 1 40 ? 20.27800 17.76700 -1.23500 1.000 34.22356 40 TRP C N 1
ATOM 1569 C CA . TRP C 1 40 ? 21.48100 17.85800 -0.41800 1.000 33.90777 40 TRP C CA 1
ATOM 1570 C C . TRP C 1 40 ? 21.20900 17.41700 1.01400 1.000 36.93484 40 TRP C C 1
ATOM 1571 O O . TRP C 1 40 ? 21.97900 16.64400 1.59500 1.000 40.48834 40 TRP C O 1
ATOM 1582 N N . ILE C 1 41 ? 20.12600 17.90700 1.61000 1.000 37.08632 41 ILE C N 1
ATOM 1583 C CA . ILE C 1 41 ? 19.81700 17.49400 2.97700 1.000 36.83508 41 ILE C CA 1
ATOM 1584 C C . ILE C 1 41 ? 19.40800 16.02400 3.02200 1.000 37.76717 41 ILE C C 1
ATOM 1585 O O . ILE C 1 41 ? 19.91100 15.24700 3.84400 1.000 34.97667 41 ILE C O 1
ATOM 1590 N N . ASN C 1 42 ? 18.50800 15.60800 2.13100 1.000 36.97049 42 ASN C N 1
ATOM 1591 C CA . ASN C 1 42 ? 17.95600 14.26200 2.24400 1.000 38.88321 42 ASN C CA 1
ATOM 1592 C C . ASN C 1 42 ? 19.01000 13.19200 2.00100 1.000 36.88174 42 ASN C C 1
ATOM 1593 O O . ASN C 1 42 ? 19.03400 12.16800 2.69500 1.000 39.94345 42 ASN C O 1
ATOM 1598 N N . ARG C 1 43 ? 19.86300 13.39400 1.00400 1.000 36.49254 43 ARG C N 1
ATOM 1599 C CA . ARG C 1 43 ? 20.84200 12.39700 0.59100 1.000 37.95334 43 ARG C CA 1
ATOM 1600 C C . ARG C 1 43 ? 22.24400 12.67800 1.13300 1.000 38.55960 43 ARG C C 1
ATOM 1601 O O . ARG C 1 43 ? 23.20000 12.07300 0.65200 1.000 39.74400 43 ARG C O 1
ATOM 1609 N N . ASP C 1 44 ? 22.38900 13.62200 2.07700 1.000 38.16870 44 ASP C N 1
ATOM 1610 C CA . ASP C 1 44 ? 23.66500 13.93500 2.75400 1.000 34.54484 44 ASP C CA 1
ATOM 1611 C C . ASP C 1 44 ? 24.83400 14.21500 1.80600 1.000 35.10760 44 ASP C C 1
ATOM 1612 O O . ASP C 1 44 ? 25.97400 13.80300 2.05100 1.000 32.81377 44 ASP C O 1
ATOM 1617 N N . GLN C 1 45 ? 24.58800 14.99100 0.76300 1.000 31.93806 45 GLN C N 1
ATOM 1618 C CA . GLN C 1 45 ? 25.62600 15.19700 -0.22800 1.000 32.77107 45 GLN C CA 1
ATOM 1619 C C . GLN C 1 45 ? 26.73600 16.13500 0.24500 1.000 33.37603 45 GLN C C 1
ATOM 1620 O O . GLN C 1 45 ? 26.53900 17.02300 1.07800 1.000 37.66292 45 GLN C O 1
ATOM 1626 N N . ASP C 1 46 ? 27.92500 15.90700 -0.29700 1.000 31.60977 46 ASP C N 1
ATOM 1627 C CA . ASP C 1 46 ? 29.01200 16.85400 -0.15300 1.000 32.12494 46 ASP C CA 1
ATOM 1628 C C . ASP C 1 46 ? 28.63600 18.15200 -0.83700 1.000 29.06888 46 ASP C C 1
ATOM 1629 O O . ASP C 1 46 ? 27.93000 18.15900 -1.85100 1.000 24.68752 46 ASP C O 1
ATOM 1634 N N . LEU C 1 47 ? 29.08400 19.25700 -0.25600 1.000 30.99896 47 LEU C N 1
ATOM 1635 C CA . LEU C 1 47 ? 28.76200 20.58200 -0.76800 1.000 30.90963 47 LEU C CA 1
ATOM 1636 C C . LEU C 1 47 ? 29.74800 21.05900 -1.83500 1.000 25.41813 47 LEU C C 1
ATOM 1637 O O . LEU C 1 47 ? 30.92600 20.69100 -1.85800 1.000 22.95885 47 LEU C O 1
ATOM 1642 N N . ASN C 1 48 ? 29.23500 21.91900 -2.69800 1.000 27.69770 48 ASN C N 1
ATOM 1643 C CA . ASN C 1 48 ? 29.98000 22.60800 -3.74400 1.000 29.41064 48 ASN C CA 1
ATOM 1644 C C . ASN C 1 48 ? 30.88400 23.70800 -3.16500 1.000 28.55230 48 ASN C C 1
ATOM 1645 O O . ASN C 1 48 ? 30.57200 24.33200 -2.14900 1.000 27.32921 48 ASN C O 1
ATOM 1650 N N . ASP C 1 49 ? 32.00100 23.97700 -3.83900 1.000 28.74032 49 ASP C N 1
ATOM 1651 C CA . ASP C 1 49 ? 32.87300 25.06800 -3.39600 1.000 29.87454 49 ASP C CA 1
ATOM 1652 C C . ASP C 1 49 ? 32.16300 26.41400 -3.47900 1.000 28.63484 49 ASP C C 1
ATOM 1653 O O . ASP C 1 49 ? 32.32100 27.27200 -2.60400 1.000 28.04828 49 ASP C O 1
ATOM 1658 N N . TRP C 1 50 ? 31.39600 26.61900 -4.54500 1.000 30.93947 50 TRP C N 1
ATOM 1659 C CA . TRP C 1 50 ? 30.64200 27.84800 -4.71000 1.000 31.49218 50 TRP C CA 1
ATOM 1660 C C . TRP C 1 50 ? 29.62200 28.00800 -3.59000 1.000 33.34290 50 TRP C C 1
ATOM 1661 O O . TRP C 1 50 ? 29.47000 29.09600 -3.01600 1.000 31.97539 50 TRP C O 1
ATOM 1672 N N . VAL C 1 51 ? 28.95100 26.91300 -3.23100 1.000 31.21746 51 VAL C N 1
ATOM 1673 C CA . VAL C 1 51 ? 27.98500 26.94600 -2.13800 1.000 31.07898 51 VAL C CA 1
ATOM 1674 C C . VAL C 1 51 ? 28.69400 27.17200 -0.80300 1.000 27.87346 51 VAL C C 1
ATOM 1675 O O . VAL C 1 51 ? 28.25700 27.99000 0.01800 1.000 25.55112 51 VAL C O 1
ATOM 1679 N N . ILE C 1 52 ? 29.79400 26.45300 -0.56500 1.000 29.73825 52 ILE C N 1
ATOM 1680 C CA . ILE C 1 52 ? 30.50600 26.60200 0.69800 1.000 26.79183 52 ILE C CA 1
ATOM 1681 C C . ILE C 1 52 ? 30.89700 28.05200 0.91600 1.000 27.39255 52 ILE C C 1
ATOM 1682 O O . ILE C 1 52 ? 30.71200 28.60800 2.00300 1.000 25.00184 52 ILE C O 1
ATOM 1687 N N . VAL C 1 53 ? 31.41400 28.69900 -0.12000 1.000 24.94417 53 VAL C N 1
ATOM 1688 C CA . VAL C 1 53 ? 31.90800 30.05000 0.08200 1.000 27.49983 53 VAL C CA 1
ATOM 1689 C C . VAL C 1 53 ? 30.76800 30.98200 0.45500 1.000 27.29696 53 VAL C C 1
ATOM 1690 O O . VAL C 1 53 ? 30.92600 31.84800 1.31800 1.000 29.29323 53 VAL C O 1
ATOM 1694 N N . GLN C 1 54 ? 29.60300 30.82600 -0.18300 1.000 30.03582 54 GLN C N 1
ATOM 1695 C CA . GLN C 1 54 ? 28.46900 31.69600 0.12700 1.000 25.61961 54 GLN C CA 1
ATOM 1696 C C . GLN C 1 54 ? 28.03000 31.53900 1.56600 1.000 25.73148 54 GLN C C 1
ATOM 1697 O O . GLN C 1 54 ? 27.67600 32.51800 2.22800 1.000 28.66413 54 GLN C O 1
ATOM 1703 N N . LEU C 1 55 ? 28.00900 30.30900 2.05600 1.000 24.31836 55 LEU C N 1
ATOM 1704 C CA . LEU C 1 55 ? 27.63100 30.08400 3.44000 1.000 23.65126 55 LEU C CA 1
ATOM 1705 C C . LEU C 1 55 ? 28.63600 30.71100 4.38800 1.000 25.42542 55 LEU C C 1
ATOM 1706 O O . LEU C 1 55 ? 28.25700 31.28000 5.41800 1.000 27.84799 55 LEU C O 1
ATOM 1711 N N . LYS C 1 56 ? 29.92100 30.64500 4.04100 1.000 24.88841 56 LYS C N 1
ATOM 1712 C CA . LYS C 1 56 ? 30.93600 31.24600 4.88800 1.000 23.96727 56 LYS C CA 1
ATOM 1713 C C . LYS C 1 56 ? 30.70200 32.73900 5.04100 1.000 25.85128 56 LYS C C 1
ATOM 1714 O O . LYS C 1 56 ? 30.70600 33.26800 6.15600 1.000 28.13210 56 LYS C O 1
ATOM 1720 N N . GLU C 1 57 ? 30.42400 33.42600 3.94100 1.000 25.32480 57 GLU C N 1
ATOM 1721 C CA . GLU C 1 57 ? 30.06000 34.82800 4.04500 1.000 28.19186 57 GLU C CA 1
ATOM 1722 C C . GLU C 1 57 ? 28.92700 35.02800 5.06100 1.000 29.16177 57 GLU C C 1
ATOM 1723 O O . GLU C 1 57 ? 29.00700 35.89400 5.94100 1.000 27.88886 57 GLU C O 1
ATOM 1729 N N . GLU C 1 58 ? 27.87300 34.21300 4.96800 1.000 32.30888 58 GLU C N 1
ATOM 1730 C CA . GLU C 1 58 ? 26.74700 34.36000 5.88800 1.000 35.19211 58 GLU C CA 1
ATOM 1731 C C . GLU C 1 58 ? 27.16800 34.20400 7.35100 1.000 28.90312 58 GLU C C 1
ATOM 1732 O O . GLU C 1 58 ? 26.75700 34.99400 8.20600 1.000 27.44132 58 GLU C O 1
ATOM 1738 N N . LEU C 1 59 ? 27.97700 33.19300 7.66500 1.000 26.69957 59 LEU C N 1
ATOM 1739 C CA . LEU C 1 59 ? 28.39800 33.00400 9.04800 1.000 23.50919 59 LEU C CA 1
ATOM 1740 C C . LEU C 1 59 ? 29.16700 34.20900 9.56100 1.000 24.35113 59 LEU C C 1
ATOM 1741 O O . LEU C 1 59 ? 28.95800 34.65700 10.69200 1.000 24.08192 59 LEU C O 1
ATOM 1746 N N . LEU C 1 60 ? 30.11200 34.71100 8.76100 1.000 26.40046 60 LEU C N 1
ATOM 1747 C CA . LEU C 1 60 ? 30.94600 35.82300 9.20700 1.000 25.00011 60 LEU C CA 1
ATOM 1748 C C . LEU C 1 60 ? 30.11900 37.08800 9.39500 1.000 25.08892 60 LEU C C 1
ATOM 1749 O O . LEU C 1 60 ? 30.38300 37.88000 10.31100 1.000 25.41311 60 LEU C O 1
ATOM 1754 N N . LYS C 1 61 ? 29.12400 37.29800 8.52600 1.000 24.84847 61 LYS C N 1
ATOM 1755 C CA . LYS C 1 61 ? 28.21000 38.41700 8.70000 1.000 24.91386 61 LYS C CA 1
ATOM 1756 C C . LYS C 1 61 ? 27.38400 38.23800 9.95800 1.000 24.61177 61 LYS C C 1
ATOM 1757 O O . LYS C 1 61 ? 27.18500 39.18900 10.72900 1.000 24.84957 61 LYS C O 1
ATOM 1763 N N . ARG C 1 62 ? 26.91600 37.01200 10.18400 1.000 27.70250 62 ARG C N 1
ATOM 1764 C CA . ARG C 1 62 ? 26.07300 36.71800 11.33500 1.000 23.82255 62 ARG C CA 1
ATOM 1765 C C . ARG C 1 62 ? 26.84300 36.86900 12.63700 1.000 26.64218 62 ARG C C 1
ATOM 1766 O O . ARG C 1 62 ? 26.32500 37.43500 13.60900 1.000 30.40481 62 ARG C O 1
ATOM 1774 N N . GLU C 1 63 ? 28.10200 36.42600 12.65100 1.000 24.33893 63 GLU C N 1
ATOM 1775 C CA . GLU C 1 63 ? 28.91600 36.52800 13.85100 1.000 26.16391 63 GLU C CA 1
ATOM 1776 C C . GLU C 1 63 ? 28.92100 37.95300 14.39800 1.000 27.98546 63 GLU C C 1
ATOM 1777 O O . GLU C 1 63 ? 28.84400 38.15800 15.61200 1.000 29.48886 63 GLU C O 1
ATOM 1783 N N . VAL C 1 6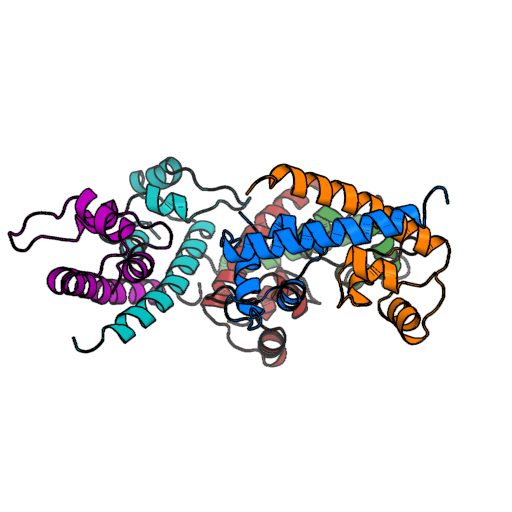4 ? 29.00300 38.95000 13.51800 1.000 28.16783 64 VAL C N 1
ATOM 1784 C CA . VAL C 1 64 ? 29.00100 40.33300 13.98600 1.000 31.11989 64 VAL C CA 1
ATOM 1785 C C . VAL C 1 64 ? 27.62200 40.72200 14.49700 1.000 30.79161 64 VAL C C 1
ATOM 1786 O O . VAL C 1 64 ? 27.49700 41.31500 15.57400 1.000 30.77857 64 VAL C O 1
ATOM 1790 N N . ILE C 1 65 ? 26.56500 40.37000 13.75800 1.000 27.25716 65 ILE C N 1
ATOM 1791 C CA . ILE C 1 65 ? 25.21900 40.71500 14.20400 1.000 25.67058 65 ILE C CA 1
ATOM 1792 C C . ILE C 1 65 ? 24.97100 40.11300 15.57600 1.000 28.35681 65 ILE C C 1
ATOM 1793 O O . ILE C 1 65 ? 24.47400 40.77400 16.49900 1.000 30.48066 65 ILE C O 1
ATOM 1798 N N . LEU C 1 66 ? 25.33000 38.84100 15.72400 1.000 26.10902 66 LEU C N 1
ATOM 1799 C CA . LEU C 1 66 ? 25.11200 38.14500 16.98000 1.000 27.98269 66 LEU C CA 1
ATOM 1800 C C . LEU C 1 66 ? 26.00200 38.70500 18.07800 1.000 30.65680 66 LEU C C 1
ATOM 1801 O O . LEU C 1 66 ? 25.53600 38.96000 19.19400 1.000 36.14703 66 LEU C O 1
ATOM 1806 N N . LYS C 1 67 ? 27.28200 38.92500 17.77400 1.000 27.75620 67 LYS C N 1
ATOM 1807 C CA . LYS C 1 67 ? 28.19200 39.44800 18.78400 1.000 29.73826 67 LYS C CA 1
ATOM 1808 C C . LYS C 1 67 ? 27.68200 40.76700 19.35300 1.000 36.13796 67 LYS C C 1
ATOM 1809 O O . LYS C 1 67 ? 27.67800 40.96100 20.57500 1.000 35.72384 67 LYS C O 1
ATOM 1815 N N . ASN C 1 68 ? 27.17900 41.65700 18.48500 1.000 34.13505 68 ASN C N 1
ATOM 1816 C CA . ASN C 1 68 ? 26.75300 42.97600 18.93900 1.000 31.64612 68 ASN C CA 1
ATOM 1817 C C . ASN C 1 68 ? 25.54800 42.86600 19.85200 1.000 35.83623 68 ASN C C 1
ATOM 1818 O O . ASN C 1 68 ? 25.50100 43.50500 20.90800 1.000 36.85877 68 ASN C O 1
ATOM 1823 N N . LEU C 1 69 ? 24.57900 42.03300 19.46900 1.000 34.83169 69 LEU C N 1
ATOM 1824 C CA . LEU C 1 69 ? 23.39700 41.82400 20.29400 1.000 34.72037 69 LEU C CA 1
ATOM 1825 C C . LEU C 1 69 ? 23.78000 41.29800 21.66700 1.000 36.88873 69 LEU C C 1
ATOM 1826 O O . LEU C 1 69 ? 23.26500 41.76300 22.68900 1.000 35.49457 69 LEU C O 1
ATOM 1831 N N . LEU C 1 70 ? 24.67000 40.30500 21.71100 1.000 35.92761 70 LEU C N 1
ATOM 1832 C CA . LEU C 1 70 ? 25.11100 39.79700 23.00400 1.000 40.58004 70 LEU C CA 1
ATOM 1833 C C . LEU C 1 70 ? 25.80800 40.89100 23.80800 1.000 43.65387 70 LEU C C 1
ATOM 1834 O O . LEU C 1 70 ? 25.62300 40.99500 25.02900 1.000 43.63687 70 LEU C O 1
ATOM 1839 N N . THR C 1 71 ? 26.58200 41.74300 23.13100 1.000 44.71880 71 THR C N 1
ATOM 1840 C CA . THR C 1 71 ? 27.26100 42.82400 23.82600 1.000 44.18943 71 THR C CA 1
ATOM 1841 C C . THR C 1 71 ? 26.25100 43.80100 24.40900 1.000 47.97604 71 THR C C 1
ATOM 1842 O O . THR C 1 71 ? 26.35300 44.18900 25.57900 1.000 45.11959 71 THR C O 1
ATOM 1846 N N . ASN C 1 72 ? 25.20900 44.11800 23.64300 1.000 43.19815 72 ASN C N 1
ATOM 1847 C CA . ASN C 1 72 ? 24.23400 45.09000 24.09800 1.000 40.48853 72 ASN C CA 1
ATOM 1848 C C . ASN C 1 72 ? 23.36200 44.57300 25.22000 1.000 42.42737 72 ASN C C 1
ATOM 1849 O O . ASN C 1 72 ? 22.80800 45.38800 25.95700 1.000 48.46159 72 ASN C O 1
ATOM 1854 N N . LEU C 1 73 ? 23.17000 43.26800 25.32600 1.000 43.46715 73 LEU C N 1
ATOM 1855 C CA . LEU C 1 73 ? 22.24100 42.74400 26.35400 1.000 43.80040 73 LEU C CA 1
ATOM 1856 C C . LEU C 1 73 ? 23.00400 42.13100 27.52000 1.000 48.80539 73 LEU C C 1
ATOM 1857 O O . LEU C 1 73 ? 22.38300 41.49200 28.33400 1.000 47.33644 73 LEU C O 1
ATOM 1862 N N . SER C 1 74 ? 24.29900 42.34800 27.62900 1.000 49.42235 74 SER C N 1
ATOM 1863 C CA . SER C 1 74 ? 24.99500 41.60400 28.69500 1.000 48.55511 74 SER C CA 1
ATOM 1864 C C . SER C 1 74 ? 24.59200 42.02300 30.09900 1.000 55.79615 74 SER C C 1
ATOM 1865 O O . SER C 1 74 ? 24.27100 43.19300 30.31200 1.000 51.41465 74 SER C O 1
ATOM 1868 N N . GLN C 1 75 ? 24.62200 41.03300 30.98900 1.000 57.68566 75 GLN C N 1
ATOM 1869 C CA . GLN C 1 75 ? 24.35100 41.16700 32.43200 1.000 55.01159 75 GLN C CA 1
ATOM 1870 C C . GLN C 1 75 ? 22.99200 41.77400 32.72600 1.000 63.34595 75 GLN C C 1
ATOM 1871 O O . GLN C 1 75 ? 22.97800 42.93400 33.04900 1.000 77.92733 75 GLN C O 1
ATOM 1877 N N . ALA C 1 76 ? 21.95800 40.93800 32.63300 1.000 59.90221 76 ALA C N 1
ATOM 1878 C CA . ALA C 1 76 ? 20.51800 41.20800 32.83900 1.000 56.45206 76 ALA C CA 1
ATOM 1879 C C . ALA C 1 76 ? 20.27500 42.44900 33.68900 1.000 55.74583 76 ALA C C 1
ATOM 1880 O O . ALA C 1 76 ? 19.23700 43.05200 33.49200 1.000 53.07465 76 ALA C O 1
ATOM 1882 N N . MET D 1 1 ? 11.73800 46.45700 23.82700 1.000 43.41297 1 MET D N 1
ATOM 1883 C CA . MET D 1 1 ? 12.61100 45.78500 22.86500 1.000 39.55586 1 MET D CA 1
ATOM 1884 C C . MET D 1 1 ? 11.76900 45.17100 21.75300 1.000 37.76252 1 MET D C 1
ATOM 1885 O O . MET D 1 1 ? 10.65400 44.70800 21.99300 1.000 37.67753 1 MET D O 1
ATOM 1890 N N . LYS D 1 2 ? 12.28100 45.18900 20.52900 1.000 35.60131 2 LYS D N 1
ATOM 1891 C CA . LYS D 1 2 ? 11.56500 44.60400 19.40900 1.000 33.29577 2 LYS D CA 1
ATOM 1892 C C . LYS D 1 2 ? 12.27600 43.33600 18.96400 1.000 35.58611 2 LYS D C 1
ATOM 1893 O O . LYS D 1 2 ? 13.48000 43.16200 19.17300 1.000 34.97300 2 LYS D O 1
ATOM 1899 N N . ILE D 1 3 ? 11.51300 42.44500 18.32800 1.000 34.95853 3 ILE D N 1
ATOM 1900 C CA . ILE D 1 3 ? 12.04800 41.14600 17.94100 1.000 27.49966 3 ILE D CA 1
ATOM 1901 C C . ILE D 1 3 ? 12.96900 41.20500 16.72800 1.000 30.15374 3 ILE D C 1
ATOM 1902 O O . ILE D 1 3 ? 13.68200 40.23300 16.46300 1.000 29.76236 3 ILE D O 1
ATOM 1907 N N . HIS D 1 4 ? 12.98900 42.32200 15.99000 1.000 36.31194 4 HIS D N 1
ATOM 1908 C CA . HIS D 1 4 ? 13.62200 42.34300 14.66300 1.000 36.80408 4 HIS D CA 1
ATOM 1909 C C . HIS D 1 4 ? 15.09800 41.92900 14.70100 1.000 35.26878 4 HIS D C 1
ATOM 1910 O O . HIS D 1 4 ? 15.53000 41.08100 13.90900 1.000 35.93726 4 HIS D O 1
ATOM 1917 N N . GLU D 1 5 ? 15.89900 42.52200 15.59400 1.000 29.68370 5 GLU D N 1
ATOM 1918 C CA . GLU D 1 5 ? 17.30400 42.13000 15.61100 1.000 31.19005 5 GLU D CA 1
ATOM 1919 C C . GLU D 1 5 ? 17.46200 40.71000 16.13000 1.000 31.66703 5 GLU D C 1
ATOM 1920 O O . GLU D 1 5 ? 18.38400 39.99500 15.72400 1.000 28.50126 5 GLU D O 1
ATOM 1926 N N . PHE D 1 6 ? 16.54900 40.26400 16.98000 1.000 27.86879 6 PHE D N 1
ATOM 1927 C CA . PHE D 1 6 ? 16.58300 38.86800 17.36400 1.000 26.91944 6 PHE D CA 1
ATOM 1928 C C . PHE D 1 6 ? 16.38500 37.98300 16.14500 1.000 27.01437 6 PHE D C 1
ATOM 1929 O O . PHE D 1 6 ? 17.02000 36.93100 16.03200 1.000 30.80461 6 PHE D O 1
ATOM 1937 N N . GLY D 1 7 ? 15.47700 38.36900 15.24200 1.000 28.78180 7 GLY D N 1
ATOM 1938 C CA . GLY D 1 7 ? 15.27300 37.57900 14.03900 1.000 26.35745 7 GLY D CA 1
ATOM 1939 C C . GLY D 1 7 ? 16.48700 37.58600 13.13400 1.000 28.41446 7 GLY D C 1
ATOM 1940 O O . GLY D 1 7 ? 16.93700 36.53300 12.66900 1.000 27.47219 7 GLY D O 1
ATOM 1941 N N . LEU D 1 8 ? 17.09100 38.76100 12.94300 1.000 29.44354 8 LEU D N 1
ATOM 1942 C CA . LEU D 1 8 ? 18.25800 38.88100 12.07600 1.000 26.69674 8 LEU D CA 1
ATOM 1943 C C . LEU D 1 8 ? 19.41700 38.04500 12.58900 1.000 25.69244 8 LEU D C 1
ATOM 1944 O O . LEU D 1 8 ? 20.16100 37.44800 11.80400 1.000 27.24366 8 LEU D O 1
ATOM 1949 N N . ALA D 1 9 ? 19.60200 38.00900 13.90400 1.000 23.97320 9 ALA D N 1
ATOM 1950 C CA . ALA D 1 9 ? 20.74600 37.28500 14.43500 1.000 25.10326 9 ALA D CA 1
ATOM 1951 C C . ALA D 1 9 ? 20.50200 35.78700 14.44100 1.000 29.90933 9 ALA D C 1
ATOM 1952 O O . ALA D 1 9 ? 21.42000 35.00600 14.16800 1.000 28.51273 9 ALA D O 1
ATOM 1954 N N . LEU D 1 10 ? 19.27100 35.37500 14.71000 1.000 27.97469 10 LEU D N 1
ATOM 1955 C CA . LEU D 1 10 ? 18.96500 33.96900 14.86800 1.000 23.44709 10 LEU D CA 1
ATOM 1956 C C . LEU D 1 10 ? 18.64600 33.26400 13.56600 1.000 28.84317 10 LEU D C 1
ATOM 1957 O O . LEU D 1 10 ? 18.83400 32.03900 13.47800 1.000 28.90322 10 LEU D O 1
ATOM 1962 N N . PHE D 1 11 ? 18.14700 33.99700 12.56600 1.000 27.09748 11 PHE D N 1
ATOM 1963 C CA . PHE D 1 11 ? 17.67400 33.36500 11.34600 1.000 26.01950 11 PHE D CA 1
ATOM 1964 C C . PHE D 1 11 ? 17.95400 34.14800 10.06800 1.000 27.76103 11 PHE D C 1
ATOM 1965 O O . PHE D 1 11 ? 17.61000 33.65200 8.98700 1.000 25.89307 11 PHE D O 1
ATOM 1973 N N . GLY D 1 12 ? 18.52100 35.36000 10.15200 1.000 27.29155 12 GLY D N 1
ATOM 1974 C CA . GLY D 1 12 ? 18.85500 36.14500 8.97100 1.000 26.05579 12 GLY D CA 1
ATOM 1975 C C . GLY D 1 12 ? 17.71400 37.00300 8.47100 1.000 29.59020 12 GLY D C 1
ATOM 1976 O O . GLY D 1 12 ? 16.64100 37.06700 9.06400 1.000 30.50971 12 GLY D O 1
ATOM 1977 N N . GLU D 1 13 ? 17.92500 37.59600 7.29200 1.000 35.70762 13 GLU D N 1
ATOM 1978 C CA . GLU D 1 13 ? 16.96700 38.57100 6.76900 1.000 38.35275 13 GLU D CA 1
ATOM 1979 C C . GLU D 1 13 ? 15.57100 37.99100 6.64700 1.000 34.89886 13 GLU D C 1
ATOM 1980 O O . GLU D 1 13 ? 14.58600 38.68000 6.93000 1.000 34.90247 13 GLU D O 1
ATOM 1986 N N . HIS D 1 14 ? 15.46000 36.71700 6.29500 1.000 31.75288 14 HIS D N 1
ATOM 1987 C CA . HIS D 1 14 ? 14.15900 36.15800 5.93100 1.000 39.12287 14 HIS D CA 1
ATOM 1988 C C . HIS D 1 14 ? 13.56200 35.32000 7.05600 1.000 35.07932 14 HIS D C 1
ATOM 1989 O O . HIS D 1 14 ? 12.99400 34.25800 6.80700 1.000 37.00679 14 HIS D O 1
ATOM 1996 N N . TYR D 1 15 ? 13.58800 35.84200 8.28300 1.000 33.15530 15 TYR D N 1
ATOM 1997 C CA . TYR D 1 15 ? 13.12800 35.08900 9.44500 1.000 35.50893 15 TYR D CA 1
ATOM 1998 C C . TYR D 1 15 ? 11.61100 34.94600 9.42900 1.000 33.71276 15 TYR D C 1
ATOM 1999 O O . TYR D 1 15 ? 10.89100 35.79800 8.90300 1.000 38.85187 15 TYR D O 1
ATOM 2008 N N . SER D 1 16 ? 11.12400 33.83600 9.98500 1.000 31.13786 16 SER D N 1
ATOM 2009 C CA . SER D 1 16 ? 9.69400 33.55400 10.00300 1.000 33.98900 16 SER D CA 1
ATOM 2010 C C . SER D 1 16 ? 9.16600 33.37700 11.42000 1.000 36.77282 16 SER D C 1
ATOM 2011 O O . SER D 1 16 ? 9.91700 33.18100 12.37900 1.000 39.92573 16 SER D O 1
ATOM 2014 N N . ALA D 1 17 ? 7.85500 33.43800 11.55500 1.000 34.25460 17 ALA D N 1
ATOM 2015 C CA . ALA D 1 17 ? 7.20000 33.27200 12.86000 1.000 33.78288 17 ALA D CA 1
ATOM 2016 C C . ALA D 1 17 ? 7.32500 31.82600 13.29300 1.000 36.24009 17 ALA D C 1
ATOM 2017 O O . ALA D 1 17 ? 7.19300 31.55900 14.45200 1.000 38.80398 17 ALA D O 1
ATOM 2019 N N . ASN D 1 18 ? 7.53300 30.94300 12.33400 1.000 40.68760 18 ASN D N 1
ATOM 2020 C CA . ASN D 1 18 ? 7.63700 29.48900 12.57100 1.000 43.05694 18 ASN D CA 1
ATOM 2021 C C . ASN D 1 18 ? 8.94800 29.17600 13.27000 1.000 44.20569 18 ASN D C 1
ATOM 2022 O O . ASN D 1 18 ? 8.92100 28.53600 14.28200 1.000 39.37661 18 ASN D O 1
ATOM 2027 N N . GLN D 1 19 ? 10.04400 29.67500 12.74100 1.000 37.90046 19 GLN D N 1
ATOM 2028 C CA . GLN D 1 19 ? 11.33300 29.42100 13.36700 1.000 34.50336 19 GLN D CA 1
ATOM 2029 C C . GLN D 1 19 ? 11.35800 29.88700 14.81200 1.000 33.08350 19 GLN D C 1
ATOM 2030 O O . GLN D 1 19 ? 12.08800 29.31900 15.63000 1.000 31.52537 19 GLN D O 1
ATOM 2036 N N . PHE D 1 20 ? 10.60600 30.94100 15.13300 1.000 30.60841 20 PHE D N 1
ATOM 2037 C CA . PHE D 1 20 ? 10.50500 31.38000 16.51400 1.000 30.11293 20 PHE D CA 1
ATOM 2038 C C . PHE D 1 20 ? 9.61100 30.45100 17.32600 1.000 34.96313 20 PHE D C 1
ATOM 2039 O O . PHE D 1 20 ? 9.86600 30.21400 18.51700 1.000 33.05911 20 PHE D O 1
ATOM 2047 N N . ALA D 1 21 ? 8.57000 29.91000 16.68900 1.000 35.81681 21 ALA D N 1
ATOM 2048 C CA . ALA D 1 21 ? 7.61300 29.07400 17.39400 1.000 30.56018 21 ALA D CA 1
ATOM 2049 C C . ALA D 1 21 ? 8.26600 27.81200 17.91400 1.000 34.15687 21 ALA D C 1
ATOM 2050 O O . ALA D 1 21 ? 7.81400 27.24100 18.90900 1.000 37.48169 21 ALA D O 1
ATOM 2052 N N . LYS D 1 22 ? 9.35100 27.38600 17.28400 1.000 34.05782 22 LYS D N 1
ATOM 2053 C CA . LYS D 1 22 ? 10.02100 26.15200 17.64700 1.000 31.37163 22 LYS D CA 1
ATOM 2054 C C . LYS D 1 22 ? 11.05400 26.36200 18.74400 1.000 34.89416 22 LYS D C 1
ATOM 2055 O O . LYS D 1 22 ? 11.67900 25.39000 19.18400 1.000 44.82342 22 LYS D O 1
ATOM 2061 N N . ILE D 1 23 ? 11.26000 27.59400 19.18000 1.000 32.08310 23 ILE D N 1
ATOM 2062 C CA . ILE D 1 23 ? 12.17900 27.89000 20.27400 1.000 34.67630 23 ILE D CA 1
ATOM 2063 C C . ILE D 1 23 ? 11.52100 28.67000 21.40400 1.000 37.47587 23 ILE D C 1
ATOM 2064 O O . ILE D 1 23 ? 12.21500 29.03500 22.37000 1.000 35.44776 23 ILE D O 1
ATOM 2069 N N . LEU D 1 24 ? 10.24800 29.04400 21.27700 1.000 34.69883 24 LEU D N 1
ATOM 2070 C CA . LEU D 1 24 ? 9.56400 29.84400 22.28600 1.000 32.99250 24 LEU D CA 1
ATOM 2071 C C . LEU D 1 24 ? 8.56100 29.00600 23.07900 1.000 34.52241 24 LEU D C 1
ATOM 2072 O O . LEU D 1 24 ? 7.71100 28.31500 22.49800 1.000 36.48402 24 LEU D O 1
ATOM 2077 N N . ILE D 1 25 ? 8.63200 29.10900 24.40400 1.000 33.71730 25 ILE D N 1
ATOM 2078 C CA . ILE D 1 25 ? 7.82500 28.33900 25.35100 1.000 36.88841 25 ILE D CA 1
ATOM 2079 C C . ILE D 1 25 ? 7.01600 29.30200 26.22000 1.000 32.15824 25 ILE D C 1
ATOM 2080 O O . ILE D 1 25 ? 7.46500 30.40400 26.53900 1.000 28.83925 25 ILE D O 1
ATOM 2085 N N . ASN D 1 26 ? 5.82100 28.88500 26.61800 1.000 33.51509 26 ASN D N 1
ATOM 2086 C CA . ASN D 1 26 ? 5.08400 29.69400 27.57700 1.000 30.86249 26 ASN D CA 1
ATOM 2087 C C . ASN D 1 26 ? 5.62700 29.41900 28.97200 1.000 33.12127 26 ASN D C 1
ATOM 2088 O O . ASN D 1 26 ? 6.33600 28.42600 29.19400 1.000 32.61340 26 ASN D O 1
ATOM 2093 N N . LYS D 1 27 ? 5.29500 30.30900 29.92200 1.000 29.61770 27 LYS D N 1
ATOM 2094 C CA . LYS D 1 27 ? 5.79500 30.11400 31.28100 1.000 27.79205 27 LYS D CA 1
ATOM 2095 C C . LYS D 1 27 ? 5.35600 28.76300 31.81200 1.000 29.74260 27 LYS D C 1
ATOM 2096 O O . LYS D 1 27 ? 6.15600 28.03500 32.41100 1.000 33.51060 27 LYS D O 1
ATOM 2102 N N . ASP D 1 28 ? 4.10000 28.39500 31.57200 1.000 27.34911 28 ASP D N 1
ATOM 2103 C CA . ASP D 1 28 ? 3.59200 27.10400 32.00600 1.000 27.70878 28 ASP D CA 1
ATOM 2104 C C . ASP D 1 28 ? 4.04100 25.93700 31.11900 1.000 34.98494 28 ASP D C 1
ATOM 2105 O O . ASP D 1 28 ? 3.67700 24.79600 31.40500 1.000 37.53965 28 ASP D O 1
ATOM 2110 N N . GLY D 1 29 ? 4.85200 26.16100 30.09200 1.000 37.75749 29 GLY D N 1
ATOM 2111 C CA . GLY D 1 29 ? 5.36500 25.06400 29.29200 1.000 39.57172 29 GLY D CA 1
ATOM 2112 C C . GLY D 1 29 ? 4.66900 24.76100 27.96900 1.000 39.27703 29 GLY D C 1
ATOM 2113 O O . GLY D 1 29 ? 5.14200 23.87500 27.23000 1.000 39.05274 29 GLY D O 1
ATOM 2114 N N . SER D 1 30 ? 3.57000 25.43600 27.64200 1.000 37.54084 30 SER D N 1
ATOM 2115 C CA . SER D 1 30 ? 3.00600 25.26500 26.31300 1.000 36.96675 30 SER D CA 1
ATOM 2116 C C . SER D 1 30 ? 3.89500 25.97500 25.28200 1.000 37.97949 30 SER D C 1
ATOM 2117 O O . SER D 1 30 ? 4.70600 26.84100 25.61600 1.000 32.30788 30 SER D O 1
ATOM 2120 N N . ASN D 1 31 ? 3.69200 25.66600 24.01100 1.000 45.64165 31 ASN D N 1
ATOM 2121 C CA . ASN D 1 31 ? 4.47000 26.36800 22.96700 1.000 47.18051 31 ASN D CA 1
ATOM 2122 C C . ASN D 1 31 ? 3.73900 27.67000 22.66100 1.000 44.99420 31 ASN D C 1
ATOM 2123 O O . ASN D 1 31 ? 2.52300 27.68700 22.78600 1.000 39.02765 31 ASN D O 1
ATOM 2128 N N . VAL D 1 32 ? 4.49000 28.72800 22.36300 1.000 40.27186 32 VAL D N 1
ATOM 2129 C CA . VAL D 1 32 ? 3.89800 30.05900 22.06800 1.000 38.78683 32 VAL D CA 1
ATOM 2130 C C . VAL D 1 32 ? 3.17300 29.98200 20.72500 1.000 43.96328 32 VAL D C 1
ATOM 2131 O O . VAL D 1 32 ? 3.76300 29.49500 19.77100 1.000 41.97178 32 VAL D O 1
ATOM 2135 N N . ASP D 1 33 ? 1.94300 30.49200 20.68300 1.000 47.81247 33 ASP D N 1
ATOM 2136 C CA . ASP D 1 33 ? 1.03400 30.49200 19.50800 1.000 51.22847 33 ASP D CA 1
ATOM 2137 C C . ASP D 1 33 ? 1.67800 31.18000 18.31100 1.000 54.29783 33 ASP D C 1
ATOM 2138 O O . ASP D 1 33 ? 2.35900 32.14700 18.50500 1.000 56.37839 33 ASP D O 1
ATOM 2143 N N . ARG D 1 34 ? 1.36500 30.75200 17.09700 1.000 53.33405 34 ARG D N 1
ATOM 2144 C CA . ARG D 1 34 ? 2.03100 31.36900 15.92600 1.000 49.83558 34 ARG D CA 1
ATOM 2145 C C . ARG D 1 34 ? 1.41100 32.72100 15.56000 1.000 45.76374 34 ARG D C 1
ATOM 2146 O O . ARG D 1 34 ? 2.08200 33.50300 14.94800 1.000 46.76233 34 ARG D O 1
ATOM 2154 N N . LYS D 1 35 ? 0.17000 32.97800 15.93700 1.000 47.19423 35 LYS D N 1
ATOM 2155 C CA . LYS D 1 35 ? -0.48200 34.27000 15.63100 1.000 44.34122 35 LYS D CA 1
ATOM 2156 C C . LYS D 1 35 ? -0.00700 35.34000 16.61800 1.000 45.72730 35 LYS D C 1
ATOM 2157 O O . LYS D 1 35 ? -0.11100 36.51400 16.30800 1.000 46.14824 35 LYS D O 1
ATOM 2163 N N . THR D 1 36 ? 0.51400 34.92800 17.76500 1.000 44.16901 36 THR D N 1
ATOM 2164 C CA . THR D 1 36 ? 0.99600 35.86300 18.80400 1.000 44.07267 36 THR D CA 1
ATOM 2165 C C . THR D 1 36 ? 2.33700 36.43900 18.38000 1.000 42.37233 36 THR D C 1
ATOM 2166 O O . THR D 1 36 ? 2.59700 37.57100 18.70200 1.000 41.60327 36 THR D O 1
ATOM 2170 N N . ILE D 1 37 ? 3.13900 35.61600 17.71900 1.000 41.51025 37 ILE D N 1
ATOM 2171 C CA . ILE D 1 37 ? 4.49000 35.92700 17.18400 1.000 40.26193 37 ILE D CA 1
ATOM 2172 C C . ILE D 1 37 ? 4.29200 36.76100 15.92500 1.000 45.83937 37 ILE D C 1
ATOM 2173 O O . ILE D 1 37 ? 5.03000 37.71700 15.74500 1.000 42.69201 37 ILE D O 1
ATOM 2178 N N . GLN D 1 38 ? 3.32600 36.39000 15.08900 1.000 44.05942 38 GLN D N 1
ATOM 2179 C CA . GLN D 1 38 ? 3.00700 37.18200 13.87700 1.000 43.51593 38 GLN D CA 1
ATOM 2180 C C . GLN D 1 38 ? 2.74900 38.62800 14.32600 1.000 44.83167 38 GLN D C 1
ATOM 2181 O O . GLN D 1 38 ? 3.29300 39.50700 13.70800 1.000 40.76174 38 GLN D O 1
ATOM 2187 N N . ASN D 1 39 ? 1.97700 38.84100 15.39700 1.000 46.42026 39 ASN D N 1
ATOM 2188 C CA . ASN D 1 39 ? 1.70100 40.17600 15.93800 1.000 46.64838 39 ASN D CA 1
ATOM 2189 C C . ASN D 1 39 ? 2.96700 40.92600 16.32600 1.000 44.82459 39 ASN D C 1
ATOM 2190 O O . ASN D 1 39 ? 3.07000 42.13400 16.10000 1.000 47.61941 39 ASN D O 1
ATOM 2195 N N . TRP D 1 40 ? 3.91300 40.24500 16.97200 1.000 43.06701 40 TRP D N 1
ATOM 2196 C CA . TRP D 1 40 ? 5.15600 40.89300 17.37600 1.000 43.42341 40 TRP D CA 1
ATOM 2197 C C . TRP D 1 40 ? 5.94100 41.38300 16.15900 1.000 41.69591 40 TRP D C 1
ATOM 2198 O O . TRP D 1 40 ? 6.49500 42.48800 16.16800 1.000 38.43331 40 TRP D O 1
ATOM 2209 N N . ILE D 1 41 ? 6.04600 40.53700 15.12600 1.000 42.49731 41 ILE D N 1
ATOM 2210 C CA . ILE D 1 41 ? 6.73400 40.91400 13.89100 1.000 37.67764 41 ILE D CA 1
ATOM 2211 C C . ILE D 1 41 ? 5.94600 41.96300 13.11900 1.000 41.81774 41 ILE D C 1
ATOM 2212 O O . ILE D 1 41 ? 6.48700 43.00400 12.71800 1.000 43.64417 41 ILE D O 1
ATOM 2217 N N . ASN D 1 42 ? 4.66200 41.69400 12.87500 1.000 41.53316 42 ASN D N 1
ATOM 2218 C CA . ASN D 1 42 ? 3.86600 42.54400 11.99700 1.000 44.34638 42 ASN D CA 1
ATOM 2219 C C . ASN D 1 42 ? 3.56200 43.90200 12.62500 1.000 44.04264 42 ASN D C 1
ATOM 2220 O O . ASN D 1 42 ? 3.59500 44.92300 11.93200 1.000 45.18038 42 ASN D O 1
ATOM 2225 N N . ARG D 1 43 ? 3.24700 43.94200 13.91600 1.000 50.97477 43 ARG D N 1
ATOM 2226 C CA . ARG D 1 43 ? 2.88000 45.19000 14.57600 1.000 53.97061 43 ARG D CA 1
ATOM 2227 C C . ARG D 1 43 ? 4.04600 45.80500 15.34800 1.000 52.67575 43 ARG D C 1
ATOM 2228 O O . ARG D 1 43 ? 3.83200 46.75100 16.11700 1.000 57.02868 43 ARG D O 1
ATOM 2236 N N . ASP D 1 44 ? 5.26300 45.26800 15.19000 1.000 46.95557 44 ASP D N 1
ATOM 2237 C CA . ASP D 1 44 ? 6.46100 45.80400 15.84700 1.000 48.97254 44 ASP D CA 1
ATOM 2238 C C . ASP D 1 44 ? 6.26300 46.00300 17.35100 1.000 51.54873 44 ASP D C 1
ATOM 2239 O O . ASP D 1 44 ? 6.53100 47.07200 17.89800 1.000 49.70531 44 ASP D O 1
ATOM 2244 N N . GLN D 1 45 ? 5.76200 44.96300 18.01300 1.000 60.87129 45 GLN D N 1
ATOM 2245 C CA . GLN D 1 45 ? 5.40800 45.03000 19.42500 1.000 58.76054 45 GLN D CA 1
ATOM 2246 C C . GLN D 1 45 ? 6.64900 45.06800 20.31300 1.000 56.48677 45 GLN D C 1
ATOM 2247 O O . GLN D 1 45 ? 7.68600 44.48000 19.99800 1.000 54.51067 45 GLN D O 1
ATOM 2253 N N . ASP D 1 46 ? 6.53400 45.76700 21.43900 1.000 43.94171 46 ASP D N 1
ATOM 2254 C CA . ASP D 1 46 ? 7.54600 45.63700 22.47400 1.000 40.82005 46 ASP D CA 1
ATOM 2255 C C . ASP D 1 46 ? 7.46700 44.24000 23.08900 1.000 46.04327 46 ASP D C 1
ATOM 2256 O O . ASP D 1 46 ? 6.38000 43.72200 23.36900 1.000 46.06605 46 ASP D O 1
ATOM 2261 N N . LEU D 1 47 ? 8.62500 43.66000 23.37000 1.000 45.23140 47 LEU D N 1
ATOM 2262 C CA . LEU D 1 47 ? 8.69000 42.27900 23.81900 1.000 40.59751 47 LEU D CA 1
ATOM 2263 C C . LEU D 1 47 ? 8.49900 42.13200 25.32000 1.000 40.32761 47 LEU D C 1
ATOM 2264 O O . LEU D 1 47 ? 8.81500 43.01900 26.11000 1.000 42.43575 47 LEU D O 1
ATOM 2269 N N . ASN D 1 48 ? 8.00900 40.96300 25.69700 1.000 42.24804 48 ASN D N 1
ATOM 2270 C CA . ASN D 1 48 ? 7.86000 40.58200 27.08700 1.000 40.56621 48 ASN D CA 1
ATOM 2271 C C . ASN D 1 48 ? 9.21500 40.23500 27.70500 1.000 43.99645 48 ASN D C 1
ATOM 2272 O O . ASN D 1 48 ? 10.15800 39.83300 27.01900 1.000 43.40081 48 ASN D O 1
ATOM 2277 N N . ASP D 1 49 ? 9.34800 40.38500 29.01300 1.000 52.13120 49 ASP D N 1
ATOM 2278 C CA . ASP D 1 49 ? 10.62700 40.09300 29.70300 1.000 49.94779 49 ASP D CA 1
ATOM 2279 C C . ASP D 1 49 ? 10.87400 38.59000 29.71600 1.000 48.09143 49 ASP D C 1
ATOM 2280 O O . ASP D 1 49 ? 12.01900 38.20800 29.77300 1.000 47.50816 49 ASP D O 1
ATOM 2285 N N . TRP D 1 50 ? 9.81600 37.79300 29.80600 1.000 39.66601 50 TRP D N 1
ATOM 2286 C CA . TRP D 1 50 ? 9.97400 36.34900 29.70900 1.000 37.69667 50 TRP D CA 1
ATOM 2287 C C . TRP D 1 50 ? 10.44100 35.93700 28.31600 1.000 39.88565 50 TRP D C 1
ATOM 2288 O O . TRP D 1 50 ? 11.29700 35.05200 28.16900 1.000 37.72520 50 TRP D O 1
ATOM 2299 N N . VAL D 1 51 ? 9.90300 36.57700 27.27700 1.000 34.75604 51 VAL D N 1
ATOM 2300 C CA . VAL D 1 51 ? 10.29600 36.20600 25.92700 1.000 33.75054 51 VAL D CA 1
ATOM 2301 C C . VAL D 1 51 ? 11.74800 36.59200 25.67100 1.000 35.11514 51 VAL D C 1
ATOM 2302 O O . VAL D 1 51 ? 12.52000 35.80200 25.11500 1.000 36.41616 51 VAL D O 1
ATOM 2306 N N . ILE D 1 52 ? 12.14900 37.78700 26.08300 1.000 32.99595 52 ILE D N 1
ATOM 2307 C CA . ILE D 1 52 ? 13.54000 38.28200 25.87900 1.000 30.82660 52 ILE D CA 1
ATOM 2308 C C . ILE D 1 52 ? 14.56100 37.32600 26.48300 1.000 33.79485 52 ILE D C 1
ATOM 2309 O O . ILE D 1 52 ? 15.61700 37.20200 25.92200 1.000 37.07464 52 ILE D O 1
ATOM 2314 N N . VAL D 1 53 ? 14.26100 36.71500 27.61600 1.000 34.04987 53 VAL D N 1
ATOM 2315 C CA . VAL D 1 53 ? 15.19400 35.79300 28.25500 1.000 32.02224 53 VAL D CA 1
ATOM 2316 C C . VAL D 1 53 ? 15.32400 34.52000 27.43500 1.000 31.94327 53 VAL D C 1
ATOM 2317 O O . VAL D 1 53 ? 16.42900 33.99000 27.23000 1.000 31.91076 53 VAL D O 1
ATOM 2321 N N . GLN D 1 54 ? 14.19900 34.01300 26.94800 1.000 30.87606 54 GLN D N 1
ATOM 2322 C CA . GLN D 1 54 ? 14.21900 32.82700 26.11300 1.000 31.66033 54 GLN D CA 1
ATOM 2323 C C . GLN D 1 54 ? 15.03100 33.07400 24.86600 1.000 29.75769 54 GLN D C 1
ATOM 2324 O O . GLN D 1 54 ? 15.80300 32.21100 24.42800 1.000 28.00328 54 GLN D O 1
ATOM 2330 N N . LEU D 1 55 ? 14.86000 34.25900 24.27900 1.000 32.59547 55 LEU D N 1
ATOM 2331 C CA . LEU D 1 55 ? 15.60700 34.61500 23.08300 1.000 30.23798 55 LEU D CA 1
ATOM 2332 C C . LEU D 1 55 ? 17.09700 34.69400 23.37600 1.000 27.42409 55 LEU D C 1
ATOM 2333 O O . LEU D 1 55 ? 17.91100 34.26700 22.55600 1.000 26.83233 55 LEU D O 1
ATOM 2338 N N . LYS D 1 56 ? 17.47100 35.16800 24.54600 1.000 28.72255 56 LYS D N 1
ATOM 2339 C CA . LYS D 1 56 ? 18.89200 35.23300 24.95800 1.000 29.78905 56 LYS D CA 1
ATOM 2340 C C . LYS D 1 56 ? 19.50600 33.83900 25.06700 1.000 30.92642 56 LYS D C 1
ATOM 2341 O O . LYS D 1 56 ? 20.63200 33.70600 24.67600 1.000 27.47149 56 LYS D O 1
ATOM 2347 N N . GLU D 1 57 ? 18.80600 32.86800 25.64000 1.000 27.41217 57 GLU D N 1
ATOM 2348 C CA . GLU D 1 57 ? 19.33400 31.50400 25.64600 1.000 29.48381 57 GLU D CA 1
ATOM 2349 C C . GLU D 1 57 ? 19.72300 31.05600 24.24900 1.000 29.40915 57 GLU D C 1
ATOM 2350 O O . GLU D 1 57 ? 20.81400 30.52800 24.03800 1.000 29.43317 57 GLU D O 1
ATOM 2356 N N . GLU D 1 58 ? 18.82400 31.23100 23.28300 1.000 30.45718 58 GLU D N 1
ATOM 2357 C CA . GLU D 1 58 ? 19.14100 30.81800 21.92900 1.000 28.71576 58 GLU D CA 1
ATOM 2358 C C . GLU D 1 58 ? 20.38300 31.52500 21.43600 1.000 29.19175 58 GLU D C 1
ATOM 2359 O O . GLU D 1 58 ? 21.30800 30.88800 20.92600 1.000 31.74573 58 GLU D O 1
ATOM 2365 N N . LEU D 1 59 ? 20.45500 32.83800 21.64400 1.000 28.39647 59 LEU D N 1
ATOM 2366 C CA . LEU D 1 59 ? 21.62000 33.58000 21.19100 1.000 24.68744 59 LEU D CA 1
ATOM 2367 C C . LEU D 1 59 ? 22.89100 33.03100 21.82400 1.000 30.60025 59 LEU D C 1
ATOM 2368 O O . LEU D 1 59 ? 23.86100 32.73700 21.12400 1.000 33.74915 59 LEU D O 1
ATOM 2373 N N . LEU D 1 60 ? 22.89000 32.83600 23.13900 1.000 30.20610 60 LEU D N 1
ATOM 2374 C CA . LEU D 1 60 ? 24.11300 32.39300 23.79800 1.000 30.08694 60 LEU D CA 1
ATOM 2375 C C . LEU D 1 60 ? 24.51800 30.98900 23.34800 1.000 33.60873 60 LEU D C 1
ATOM 2376 O O . LEU D 1 60 ? 25.71100 30.72200 23.13200 1.000 32.79498 60 LEU D O 1
ATOM 2381 N N . LYS D 1 61 ? 23.53700 30.09200 23.16300 1.000 33.69729 61 LYS D N 1
ATOM 2382 C CA . LYS D 1 61 ? 23.82300 28.74800 22.66400 1.000 26.92448 61 LYS D CA 1
ATOM 2383 C C . LYS D 1 61 ? 24.36000 28.80400 21.24400 1.000 30.97697 61 LYS D C 1
ATOM 2384 O O . LYS D 1 61 ? 25.28700 28.07000 20.89500 1.000 33.75912 61 LYS D O 1
ATOM 2390 N N . ARG D 1 62 ? 23.77500 29.65000 20.39600 1.000 28.47311 62 ARG D N 1
ATOM 2391 C CA . ARG D 1 62 ? 24.25200 29.71100 19.02500 1.000 30.70927 62 ARG D CA 1
ATOM 2392 C C . ARG D 1 62 ? 25.65900 30.27000 18.93500 1.000 33.83484 62 ARG D C 1
ATOM 2393 O O . ARG D 1 62 ? 26.43600 29.85400 18.06300 1.000 32.37287 62 ARG D O 1
ATOM 2401 N N . GLU D 1 63 ? 25.99500 31.22100 19.80500 1.000 35.06962 63 GLU D N 1
ATOM 2402 C CA . GLU D 1 63 ? 27.31900 31.81700 19.76700 1.000 34.13326 63 GLU D CA 1
ATOM 2403 C C . GLU D 1 63 ? 28.40700 30.74400 19.73800 1.000 36.16084 63 GLU D C 1
ATOM 2404 O O . GLU D 1 63 ? 29.33600 30.82900 18.93000 1.000 33.44502 63 GLU D O 1
ATOM 2410 N N . VAL D 1 64 ? 28.27500 29.68700 20.55100 1.000 32.24423 64 VAL D N 1
ATOM 2411 C CA . VAL D 1 64 ? 29.32300 28.66800 20.56700 1.000 32.25476 64 VAL D CA 1
ATOM 2412 C C . VAL D 1 64 ? 29.29200 27.84000 19.28600 1.000 30.74627 64 VAL D C 1
ATOM 2413 O O . VAL D 1 64 ? 30.34100 27.51500 18.71900 1.000 28.33513 64 VAL D O 1
ATOM 2417 N N . ILE D 1 65 ? 28.09800 27.47100 18.81800 1.000 29.75410 65 ILE D N 1
ATOM 2418 C CA . ILE D 1 65 ? 28.01700 26.69500 17.58300 1.000 31.17689 65 ILE D CA 1
ATOM 2419 C C . ILE D 1 65 ? 28.65900 27.47200 16.44400 1.000 30.48173 65 ILE D C 1
ATOM 2420 O O . ILE D 1 65 ? 29.45200 26.93100 15.66000 1.000 27.53259 65 ILE D O 1
ATOM 2425 N N . LEU D 1 66 ? 28.34900 28.76800 16.36600 1.000 31.17902 66 LEU D N 1
ATOM 2426 C CA . LEU D 1 66 ? 28.85000 29.64000 15.31400 1.000 26.52055 66 LEU D CA 1
ATOM 2427 C C . LEU D 1 66 ? 30.35700 29.78200 15.39800 1.000 25.74974 66 LEU D C 1
ATOM 2428 O O . LEU D 1 66 ? 31.04000 29.80600 14.37500 1.000 28.12488 66 LEU D O 1
ATOM 2433 N N . LYS D 1 67 ? 30.87800 29.96100 16.60700 1.000 24.66430 67 LYS D N 1
ATOM 2434 C CA . LYS D 1 67 ? 32.31600 30.08400 16.79000 1.000 27.56628 67 LYS D CA 1
ATOM 2435 C C . LYS D 1 67 ? 33.05000 28.83500 16.33100 1.000 24.81347 67 LYS D C 1
ATOM 2436 O O . LYS D 1 67 ? 34.00600 28.91800 15.56200 1.000 28.70092 67 LYS D O 1
ATOM 2442 N N . ASN D 1 68 ? 32.58600 27.66100 16.73600 1.000 25.07662 68 ASN D N 1
ATOM 2443 C CA . ASN D 1 68 ? 33.34500 26.46000 16.40500 1.000 28.71018 68 ASN D CA 1
ATOM 2444 C C . ASN D 1 68 ? 33.32000 26.18800 14.91100 1.000 29.17704 68 ASN D C 1
ATOM 2445 O O . ASN D 1 68 ? 34.33900 25.80500 14.33000 1.000 28.03951 68 ASN D O 1
ATOM 2450 N N . LEU D 1 69 ? 32.16300 26.38200 14.27900 1.000 27.97662 69 LEU D N 1
ATOM 2451 C CA . LEU D 1 69 ? 32.05700 26.17600 12.84400 1.000 28.83799 69 LEU D CA 1
ATOM 2452 C C . LEU D 1 69 ? 33.04700 27.05900 12.11000 1.000 29.87847 69 LEU D C 1
ATOM 2453 O O . LEU D 1 69 ? 33.73400 26.61400 11.18200 1.000 32.07441 69 LEU D O 1
ATOM 2458 N N . LEU D 1 70 ? 33.12300 28.32500 12.51200 1.000 27.71377 70 LEU D N 1
ATOM 2459 C CA . LEU D 1 70 ? 34.06300 29.24900 11.89900 1.000 25.96843 70 LEU D CA 1
ATOM 2460 C C . LEU D 1 70 ? 35.50700 28.80300 12.10100 1.000 27.91552 70 LEU D C 1
ATOM 2461 O O . LEU D 1 70 ? 36.31300 28.85600 11.17000 1.000 30.51200 70 LEU D O 1
ATOM 2466 N N . THR D 1 71 ? 35.85200 28.33200 13.29700 1.000 29.36872 71 THR D N 1
ATOM 2467 C CA . THR D 1 71 ? 37.21300 27.85400 13.49900 1.000 29.13882 71 THR D CA 1
ATOM 2468 C C . THR D 1 71 ? 37.48300 26.60200 12.68100 1.000 30.49551 71 THR D C 1
ATOM 2469 O O . THR D 1 71 ? 38.59300 26.42900 12.16700 1.000 34.25748 71 THR D O 1
ATOM 2473 N N . ASN D 1 72 ? 36.47400 25.74700 12.51300 1.000 36.27237 72 ASN D N 1
ATOM 2474 C CA . ASN D 1 72 ? 36.63000 24.52700 11.72600 1.000 38.66588 72 ASN D CA 1
ATOM 2475 C C . ASN D 1 72 ? 36.82200 24.81900 10.25200 1.000 33.85066 72 ASN D C 1
ATOM 2476 O O . ASN D 1 72 ? 37.36200 23.97300 9.53500 1.000 34.47190 72 ASN D O 1
ATOM 2481 N N . LEU D 1 73 ? 36.36700 25.97300 9.78000 1.000 28.15414 73 LEU D N 1
ATOM 2482 C CA . LEU D 1 73 ? 36.50500 26.35000 8.38200 1.000 28.52369 73 LEU D CA 1
ATOM 2483 C C . LEU D 1 73 ? 37.55000 27.43100 8.15600 1.000 30.45998 73 LEU D C 1
ATOM 2484 O O . LEU D 1 73 ? 37.63100 27.97200 7.04800 1.000 27.91615 73 LEU D O 1
ATOM 2489 N N . SER D 1 74 ? 38.33600 27.78000 9.17400 1.000 30.19137 74 SER D N 1
ATOM 2490 C CA . SER D 1 74 ? 39.25800 28.88500 9.00500 1.000 26.65398 74 SER D CA 1
ATOM 2491 C C . SER D 1 74 ? 40.31600 28.54600 7.96200 1.000 30.64207 74 SER D C 1
ATOM 2492 O O . SER D 1 74 ? 40.67200 27.39000 7.73000 1.000 26.99627 74 SER D O 1
ATOM 2495 N N . GLN D 1 75 ? 40.83100 29.59400 7.34300 1.000 33.87084 75 GLN D N 1
ATOM 2496 C CA . GLN D 1 75 ? 41.88500 29.49900 6.34500 1.000 28.19867 75 GLN D CA 1
ATOM 2497 C C . GLN D 1 75 ? 42.93700 30.56300 6.54500 1.000 30.10168 75 GLN D C 1
ATOM 2498 O O . GLN D 1 75 ? 44.07100 30.38300 6.08900 1.000 35.75962 75 GLN D O 1
ATOM 2504 N N . ALA D 1 76 ? 42.58900 31.65900 7.21000 1.000 28.94774 76 ALA D N 1
ATOM 2505 C CA . ALA D 1 76 ? 43.50500 32.67600 7.65400 1.000 31.80915 76 ALA D CA 1
ATOM 2506 C C . ALA D 1 76 ? 44.51100 32.02300 8.57600 1.000 42.77269 76 ALA D C 1
ATOM 2507 O O . ALA D 1 76 ? 45.49900 31.44900 8.11800 1.000 49.89450 76 ALA D O 1
ATOM 2509 N N . MET E 1 1 ? -4.34300 22.18100 53.59100 1.000 49.98099 1 MET E N 1
ATOM 2510 C CA . MET E 1 1 ? -3.67100 21.80800 52.35100 1.000 44.91617 1 MET E CA 1
ATOM 2511 C C . MET E 1 1 ? -2.48500 20.89900 52.56300 1.000 47.96346 1 MET E C 1
ATOM 2512 O O . MET E 1 1 ? -2.12500 20.52600 53.70500 1.000 44.30976 1 MET E O 1
ATOM 2517 N N . LYS E 1 2 ? -1.86300 20.61000 51.42400 1.000 46.10735 2 LYS E N 1
ATOM 2518 C CA . LYS E 1 2 ? -0.64300 19.83800 51.33100 1.000 40.41669 2 LYS E CA 1
ATOM 2519 C C . LYS E 1 2 ? 0.56400 20.72500 51.11600 1.000 37.74613 2 LYS E C 1
ATOM 2520 O O . LYS E 1 2 ? 0.46600 21.84100 50.61400 1.000 40.50399 2 LYS E O 1
ATOM 2526 N N . ILE E 1 3 ? 1.71800 20.20600 51.52800 1.000 36.29832 3 ILE E N 1
ATOM 2527 C CA . ILE E 1 3 ? 2.95100 20.96600 51.44500 1.000 37.65110 3 ILE E CA 1
ATOM 2528 C C . ILE E 1 3 ? 3.41700 21.16500 50.00400 1.000 37.20247 3 ILE E C 1
ATOM 2529 O O . ILE E 1 3 ? 4.26200 22.02600 49.75600 1.000 38.61330 3 ILE E O 1
ATOM 2534 N N . HIS E 1 4 ? 2.88000 20.41200 49.03800 1.000 37.22910 4 HIS E N 1
ATOM 2535 C CA . HIS E 1 4 ? 3.46800 20.39800 47.69500 1.000 34.55900 4 HIS E CA 1
ATOM 2536 C C . HIS E 1 4 ? 3.50200 21.79900 47.08200 1.000 35.98364 4 HIS E C 1
ATOM 2537 O O . HIS E 1 4 ? 4.53000 22.23100 46.53800 1.000 33.08368 4 HIS E O 1
ATOM 2544 N N . GLU E 1 5 ? 2.38700 22.53300 47.16600 1.000 36.79739 5 GLU E N 1
ATOM 2545 C CA . GLU E 1 5 ? 2.36300 23.84500 46.53300 1.000 32.57597 5 GLU E CA 1
ATOM 2546 C C . GLU E 1 5 ? 3.32400 24.78600 47.22600 1.000 32.34166 5 GLU E C 1
ATOM 2547 O O . GLU E 1 5 ? 3.94500 25.63500 46.58300 1.000 31.30549 5 GLU E O 1
ATOM 2553 N N . PHE E 1 6 ? 3.53500 24.58000 48.50400 1.000 32.29013 6 PHE E N 1
ATOM 2554 C CA . PHE E 1 6 ? 4.47300 25.44100 49.24300 1.000 29.17427 6 PHE E CA 1
ATOM 2555 C C . PHE E 1 6 ? 5.89600 25.14700 48.82500 1.000 29.66252 6 PHE E C 1
ATOM 2556 O O . PHE E 1 6 ? 6.67600 26.05100 48.75700 1.000 31.70155 6 PHE E O 1
ATOM 2564 N N . GLY E 1 7 ? 6.19700 23.88000 48.61000 1.000 30.04972 7 GLY E N 1
ATOM 2565 C CA . GLY E 1 7 ? 7.54400 23.46700 48.21200 1.000 28.86429 7 GLY E CA 1
ATOM 2566 C C . GLY E 1 7 ? 7.93200 24.00500 46.86400 1.000 32.99455 7 GLY E C 1
ATOM 2567 O O . GLY E 1 7 ? 9.02400 24.46100 46.74200 1.000 32.62943 7 GLY E O 1
ATOM 2568 N N . LEU E 1 8 ? 7.03200 23.96900 45.89700 1.000 31.51822 8 LEU E N 1
ATOM 2569 C CA . LEU E 1 8 ? 7.34800 24.44200 44.53300 1.000 27.93038 8 LEU E CA 1
ATOM 2570 C C . LEU E 1 8 ? 7.64100 25.93100 44.53000 1.000 30.58409 8 LEU E C 1
ATOM 2571 O O . LEU E 1 8 ? 8.52200 26.33400 43.80300 1.000 33.72549 8 LEU E O 1
ATOM 2576 N N . ALA E 1 9 ? 6.87400 26.69800 45.28600 1.000 29.79629 9 ALA E N 1
ATOM 2577 C CA . ALA E 1 9 ? 6.97500 28.16900 45.28000 1.000 28.42707 9 ALA E CA 1
ATOM 2578 C C . ALA E 1 9 ? 8.08300 28.64800 46.19700 1.000 32.53471 9 ALA E C 1
ATOM 2579 O O . ALA E 1 9 ? 8.55800 29.74700 46.00100 1.000 34.67652 9 ALA E O 1
ATOM 2581 N N . LEU E 1 10 ? 8.45900 27.84900 47.17800 1.000 32.18966 10 LEU E N 1
ATOM 2582 C CA . LEU E 1 10 ? 9.54300 28.29000 48.07600 1.000 32.93864 10 LEU E CA 1
ATOM 2583 C C . LEU E 1 10 ? 10.84700 27.64500 47.65300 1.000 34.64779 10 LEU E C 1
ATOM 2584 O O . LEU E 1 10 ? 11.85200 28.21300 47.94900 1.000 36.45994 10 LEU E O 1
ATOM 2589 N N . PHE E 1 11 ? 10.83700 26.46300 47.04900 1.000 33.22889 11 PHE E N 1
ATOM 2590 C CA . PHE E 1 11 ? 12.14500 25.81800 46.79500 1.000 30.85897 11 PHE E CA 1
ATOM 2591 C C . PHE E 1 11 ? 12.28700 25.23800 45.38700 1.000 37.33097 11 PHE E C 1
ATOM 2592 O O . PHE E 1 11 ? 13.32800 24.66400 45.12200 1.000 40.42065 11 PHE E O 1
ATOM 2600 N N . GLY E 1 12 ? 11.28100 25.33500 44.53000 1.000 34.04252 12 GLY E N 1
ATOM 2601 C CA . GLY E 1 12 ? 11.42000 24.80100 43.16400 1.000 34.04486 12 GLY E CA 1
ATOM 2602 C C . GLY E 1 12 ? 10.99100 23.35800 43.03700 1.000 38.57704 12 GLY E C 1
ATOM 2603 O O . GLY E 1 12 ? 10.55900 22.80900 44.01100 1.000 38.40683 12 GLY E O 1
ATOM 2604 N N . GLU E 1 13 ? 11.14800 22.74900 41.86400 1.000 43.69897 13 GLU E N 1
ATOM 2605 C CA . GLU E 1 13 ? 10.67700 21.36700 41.71500 1.000 42.48113 13 GLU E CA 1
ATOM 2606 C C . GLU E 1 13 ? 11.36100 20.41900 42.67500 1.000 44.33122 13 GLU E C 1
ATOM 2607 O O . GLU E 1 13 ? 10.76200 19.41300 43.07800 1.000 44.00741 13 GLU E O 1
ATOM 2613 N N . HIS E 1 14 ? 12.61500 20.68400 43.01400 1.000 40.25854 14 HIS E N 1
ATOM 2614 C CA . HIS E 1 14 ? 13.40700 19.66800 43.69500 1.000 43.88804 14 HIS E CA 1
ATOM 2615 C C . HIS E 1 14 ? 13.53600 19.96400 45.17600 1.000 43.98686 14 HIS E C 1
ATOM 2616 O O . HIS E 1 14 ? 14.60100 19.81000 45.76900 1.000 53.31389 14 HIS E O 1
ATOM 2623 N N . TYR E 1 15 ? 12.41500 20.33100 45.79600 1.000 44.12948 15 TYR E N 1
ATOM 2624 C CA . TYR E 1 15 ? 12.40600 20.66900 47.21500 1.000 45.62298 15 TYR E CA 1
ATOM 2625 C C . TYR E 1 15 ? 12.54300 19.40500 48.07200 1.000 47.82430 15 TYR E C 1
ATOM 2626 O O . TYR E 1 15 ? 12.06500 18.31700 47.72700 1.000 44.11634 15 TYR E O 1
ATOM 2635 N N . SER E 1 16 ? 13.19800 19.55800 49.20900 1.000 55.82315 16 SER E N 1
ATOM 2636 C CA . SER E 1 16 ? 13.42600 18.43700 50.09700 1.000 59.25023 16 SER E CA 1
ATOM 2637 C C . SER E 1 16 ? 12.77000 18.71500 51.43800 1.000 58.86552 16 SER E C 1
ATOM 2638 O O . SER E 1 16 ? 12.44900 19.85600 51.78100 1.000 54.06402 16 SER E O 1
ATOM 2641 N N . ALA E 1 17 ? 12.56400 17.64600 52.19700 1.000 55.29257 17 ALA E N 1
ATOM 2642 C CA . ALA E 1 17 ? 12.10600 17.84800 53.55400 1.000 53.34744 17 ALA E CA 1
ATOM 2643 C C . ALA E 1 17 ? 13.12400 18.65800 54.34700 1.000 54.68059 17 ALA E C 1
ATOM 2644 O O . ALA E 1 17 ? 12.75100 19.47500 55.19200 1.000 56.05104 17 ALA E O 1
ATOM 2646 N N . ASN E 1 18 ? 14.40700 18.50800 54.03700 1.000 58.69306 18 ASN E N 1
ATOM 2647 C CA . ASN E 1 18 ? 15.41100 19.19400 54.83400 1.000 63.02512 18 ASN E CA 1
ATOM 2648 C C . ASN E 1 18 ? 15.31800 20.71200 54.68300 1.000 63.92537 18 ASN E C 1
ATOM 2649 O O . ASN E 1 18 ? 15.51700 21.44700 55.65900 1.000 63.17409 18 ASN E O 1
ATOM 2654 N N . GLN E 1 19 ? 14.97900 21.20100 53.48300 1.000 55.49971 19 GLN E N 1
ATOM 2655 C CA . GLN E 1 19 ? 14.87300 22.64300 53.26900 1.000 50.10727 19 GLN E CA 1
ATOM 2656 C C . GLN E 1 19 ? 13.76800 23.25800 54.11400 1.000 49.68862 19 GLN E C 1
ATOM 2657 O O . GLN E 1 19 ? 13.86700 24.41700 54.54100 1.000 48.56313 19 GLN E O 1
ATOM 2663 N N . PHE E 1 20 ? 12.74800 22.46400 54.39400 1.000 48.76707 20 PHE E N 1
ATOM 2664 C CA . PHE E 1 20 ? 11.59500 22.91800 55.19700 1.000 45.43028 20 PHE E CA 1
ATOM 2665 C C . PHE E 1 20 ? 11.93100 22.87300 56.69100 1.000 45.48352 20 PHE E C 1
ATOM 2666 O O . PHE E 1 20 ? 11.34500 23.60600 57.45300 1.000 44.10337 20 PHE E O 1
ATOM 2674 N N . ALA E 1 21 ? 12.87300 22.03100 57.09000 1.000 49.87038 21 ALA E N 1
ATOM 2675 C CA . ALA E 1 21 ? 13.27200 21.94500 58.48900 1.000 50.66539 21 ALA E CA 1
ATOM 2676 C C . ALA E 1 21 ? 14.06300 23.16600 58.97900 1.000 51.58931 21 ALA E C 1
ATOM 2677 O O . ALA E 1 21 ? 14.05600 23.44900 60.18200 1.000 46.33168 21 ALA E O 1
ATOM 2679 N N . LYS E 1 22 ? 14.73100 23.90500 58.09600 1.000 52.28264 22 LYS E N 1
ATOM 2680 C CA . LYS E 1 22 ? 15.53700 25.02900 58.55300 1.000 48.94913 22 LYS E CA 1
ATOM 2681 C C . LYS E 1 22 ? 14.72900 26.29800 58.67500 1.000 49.13137 22 LYS E C 1
ATOM 2682 O O . LYS E 1 22 ? 15.28700 27.32600 59.07100 1.000 57.04472 22 LYS E O 1
ATOM 2688 N N . ILE E 1 23 ? 13.43700 26.22600 58.37700 1.000 49.86077 23 ILE E N 1
ATOM 2689 C CA . ILE E 1 23 ? 12.58000 27.44200 58.46400 1.000 48.70157 23 ILE E CA 1
ATOM 2690 C C . ILE E 1 23 ? 11.36500 27.16600 59.34800 1.000 45.17958 23 ILE E C 1
ATOM 2691 O O . ILE E 1 23 ? 10.71500 28.12100 59.72400 1.000 45.78690 23 ILE E O 1
ATOM 2696 N N . LEU E 1 24 ? 11.10500 25.91200 59.69700 1.000 46.38990 24 LEU E N 1
ATOM 2697 C CA . LEU E 1 24 ? 9.91300 25.57400 60.46600 1.000 47.29183 24 LEU E CA 1
ATOM 2698 C C . LEU E 1 24 ? 10.27800 25.27400 61.91800 1.000 46.23556 24 LEU E C 1
ATOM 2699 O O . LEU E 1 24 ? 11.16200 24.45500 62.19000 1.000 50.88993 24 LEU E O 1
ATOM 2704 N N . ILE E 1 25 ? 9.56400 25.90900 62.84700 1.000 45.14296 25 ILE E N 1
ATOM 2705 C CA . ILE E 1 25 ? 9.82000 25.80100 64.27700 1.000 50.94081 25 ILE E CA 1
ATOM 2706 C C . ILE E 1 25 ? 8.56200 25.25600 64.94400 1.000 50.86775 25 ILE E C 1
ATOM 2707 O O . ILE E 1 25 ? 7.44500 25.49300 64.47900 1.000 51.84352 25 ILE E O 1
ATOM 2712 N N . ASN E 1 26 ? 8.74700 24.49300 66.01900 1.000 56.69735 26 ASN E N 1
ATOM 2713 C CA . ASN E 1 26 ? 7.65100 23.92700 66.79500 1.000 57.63877 26 ASN E CA 1
ATOM 2714 C C . ASN E 1 26 ? 7.06500 24.97100 67.74400 1.000 60.95521 26 ASN E C 1
ATOM 2715 O O . ASN E 1 26 ? 7.66200 26.02400 67.97900 1.000 59.48547 26 ASN E O 1
ATOM 2720 N N . LYS E 1 27 ? 5.88200 24.67600 68.31300 1.000 62.76901 27 LYS E N 1
ATOM 2721 C CA . LYS E 1 27 ? 5.33000 25.62500 69.27700 1.000 70.68220 27 LYS E CA 1
ATOM 2722 C C . LYS E 1 27 ? 6.33900 25.90100 70.38600 1.000 76.90534 27 LYS E C 1
ATOM 2723 O O . LYS E 1 27 ? 6.53700 27.05700 70.78200 1.000 76.11539 27 LYS E O 1
ATOM 2729 N N . ASP E 1 28 ? 6.98600 24.82900 70.84900 1.000 72.34967 28 ASP E N 1
ATOM 2730 C CA . ASP E 1 28 ? 8.00700 24.86100 71.92500 1.000 69.82000 28 ASP E CA 1
ATOM 2731 C C . ASP E 1 28 ? 9.25700 25.61000 71.46000 1.000 69.27783 28 ASP E C 1
ATOM 2732 O O . ASP E 1 28 ? 10.18900 25.72000 72.22900 1.000 66.68401 28 ASP E O 1
ATOM 2737 N N . GLY E 1 29 ? 9.26800 26.11000 70.23100 1.000 71.04105 29 GLY E N 1
ATOM 2738 C CA . GLY E 1 29 ? 10.41800 26.89400 69.74300 1.000 68.06978 29 GLY E CA 1
ATOM 2739 C C . GLY E 1 29 ? 11.57100 26.03900 69.26400 1.000 63.79861 29 GLY E C 1
ATOM 2740 O O . GLY E 1 29 ? 12.63200 26.59100 68.98300 1.000 59.60117 29 GLY E O 1
ATOM 2741 N N . SER E 1 30 ? 11.35900 24.73600 69.15300 1.000 63.83347 30 SER E N 1
ATOM 2742 C CA . SER E 1 30 ? 12.43400 23.84100 68.68300 1.000 63.24209 30 SER E CA 1
ATOM 2743 C C . SER E 1 30 ? 12.29100 23.63900 67.18200 1.000 63.60467 30 SER E C 1
ATOM 2744 O O . SER E 1 30 ? 11.20300 23.86600 66.66700 1.000 63.05742 30 SER E O 1
ATOM 2747 N N . ASN E 1 31 ? 13.36800 23.23000 66.52000 1.000 66.95272 31 ASN E N 1
ATOM 2748 C CA . ASN E 1 31 ? 13.28800 22.97600 65.09900 1.000 59.21672 31 ASN E CA 1
ATOM 2749 C C . ASN E 1 31 ? 12.44600 21.72300 64.91500 1.000 58.37250 31 ASN E C 1
ATOM 2750 O O . ASN E 1 31 ? 12.52400 20.77900 65.70600 1.000 59.24276 31 ASN E O 1
ATOM 2755 N N . VAL E 1 32 ? 11.63700 21.72400 63.88000 1.000 57.33366 32 VAL E N 1
ATOM 2756 C CA . VAL E 1 32 ? 10.93600 20.52500 63.43000 1.000 61.37036 32 VAL E CA 1
ATOM 2757 C C . VAL E 1 32 ? 11.95900 19.68700 62.66500 1.000 69.15283 32 VAL E C 1
ATOM 2758 O O . VAL E 1 32 ? 12.58500 20.22900 61.74700 1.000 66.64974 32 VAL E O 1
ATOM 2762 N N . ASP E 1 33 ? 12.10100 18.40100 62.99300 1.000 90.18540 33 ASP E N 1
ATOM 2763 C CA . ASP E 1 33 ? 13.13600 17.54000 62.35400 1.000 91.47286 33 ASP E CA 1
ATOM 2764 C C . ASP E 1 33 ? 12.68000 17.00800 60.99700 1.000 90.49703 33 ASP E C 1
ATOM 2765 O O . ASP E 1 33 ? 11.48100 16.87300 60.80500 1.000 91.31654 33 ASP E O 1
ATOM 2770 N N . ARG E 1 34 ? 13.64100 16.63200 60.15000 1.000 79.74863 34 ARG E N 1
ATOM 2771 C CA . ARG E 1 34 ? 13.39600 16.20200 58.77300 1.000 72.03762 34 ARG E CA 1
ATOM 2772 C C . ARG E 1 34 ? 12.32600 15.11200 58.53500 1.000 67.26954 34 ARG E C 1
ATOM 2773 O O . ARG E 1 34 ? 11.55800 15.23400 57.57400 1.000 64.39067 34 ARG E O 1
ATOM 2781 N N . LYS E 1 35 ? 12.30600 14.13900 59.43900 1.000 66.57553 35 LYS E N 1
ATOM 2782 C CA . LYS E 1 35 ? 11.41500 12.95700 59.43800 1.000 67.69633 35 LYS E CA 1
ATOM 2783 C C . LYS E 1 35 ? 9.96600 13.36900 59.63600 1.000 68.37328 35 LYS E C 1
ATOM 2784 O O . LYS E 1 35 ? 9.08600 12.73700 59.04800 1.000 62.98856 35 LYS E O 1
ATOM 2790 N N . THR E 1 36 ? 9.71400 14.35800 60.47800 1.000 68.13905 36 THR E N 1
ATOM 2791 C CA . THR E 1 36 ? 8.30900 14.67700 60.66900 1.000 66.64387 36 THR E CA 1
ATOM 2792 C C . THR E 1 36 ? 7.77900 15.30900 59.40200 1.000 60.39641 36 THR E C 1
ATOM 2793 O O . THR E 1 36 ? 6.68200 14.97500 58.94500 1.000 61.70930 36 THR E O 1
ATOM 2797 N N . ILE E 1 37 ? 8.59100 16.16100 58.78200 1.000 57.72690 37 ILE E N 1
ATOM 2798 C CA . ILE E 1 37 ? 8.19600 16.78000 57.52800 1.000 60.96109 37 ILE E CA 1
ATOM 2799 C C . ILE E 1 37 ? 8.13200 15.74600 56.40300 1.000 62.21383 37 ILE E C 1
ATOM 2800 O O . ILE E 1 37 ? 7.17600 15.73200 55.61700 1.000 62.18998 37 ILE E O 1
ATOM 2805 N N . GLN E 1 38 ? 9.12200 14.84800 56.31600 1.000 55.90512 38 GLN E N 1
ATOM 2806 C CA . GLN E 1 38 ? 9.04100 13.77400 55.32500 1.000 57.46009 38 GLN E CA 1
ATOM 2807 C C . GLN E 1 38 ? 7.78500 12.93100 55.52900 1.000 58.24397 38 GLN E C 1
ATOM 2808 O O . GLN E 1 38 ? 7.13300 12.51700 54.56200 1.000 57.46555 38 GLN E O 1
ATOM 2814 N N . ASN E 1 39 ? 7.43200 12.67900 56.78800 1.000 59.20125 39 ASN E N 1
ATOM 2815 C CA . ASN E 1 39 ? 6.20800 11.95500 57.09600 1.000 54.60320 39 ASN E CA 1
ATOM 2816 C C . ASN E 1 39 ? 4.98400 12.63500 56.49700 1.000 59.06469 39 ASN E C 1
ATOM 2817 O O . ASN E 1 39 ? 4.04600 11.95600 56.06300 1.000 60.97003 39 ASN E O 1
ATOM 2822 N N . TRP E 1 40 ? 4.94700 13.97400 56.51300 1.000 66.62181 40 TRP E N 1
ATOM 2823 C CA . TRP E 1 40 ? 3.83100 14.70800 55.91600 1.000 66.12645 40 TRP E CA 1
ATOM 2824 C C . TRP E 1 40 ? 3.71700 14.41700 54.42200 1.000 65.39343 40 TRP E C 1
ATOM 2825 O O . TRP E 1 40 ? 2.61300 14.24600 53.89400 1.000 65.44844 40 TRP E O 1
ATOM 2836 N N . ILE E 1 41 ? 4.85200 14.36800 53.72400 1.000 60.60322 41 ILE E N 1
ATOM 2837 C CA . ILE E 1 41 ? 4.84800 14.09500 52.28600 1.000 59.52853 41 ILE E CA 1
ATOM 2838 C C . ILE E 1 41 ? 4.32900 12.68700 51.99100 1.000 62.55214 41 ILE E C 1
ATOM 2839 O O . ILE E 1 41 ? 3.48100 12.49200 51.10900 1.000 62.86673 41 ILE E O 1
ATOM 2844 N N . ASN E 1 42 ? 4.80800 11.68800 52.73900 1.000 63.42672 42 ASN E N 1
ATOM 2845 C CA . ASN E 1 42 ? 4.51100 10.28600 52.42900 1.000 65.13547 42 ASN E CA 1
ATOM 2846 C C . ASN E 1 42 ? 3.00900 9.96700 52.56500 1.000 67.77698 42 ASN E C 1
ATOM 2847 O O . ASN E 1 42 ? 2.42900 9.27800 51.72400 1.000 69.70298 42 ASN E O 1
ATOM 2852 N N . ARG E 1 43 ? 2.36600 10.50100 53.58800 1.000 68.91643 43 ARG E N 1
ATOM 2853 C CA . ARG E 1 43 ? 0.96300 10.31900 53.94100 1.000 72.72433 43 ARG E CA 1
ATOM 2854 C C . ARG E 1 43 ? 0.05800 11.38500 53.38900 1.000 71.38376 43 ARG E C 1
ATOM 2855 O O . ARG E 1 43 ? -1.11800 11.40800 53.75200 1.000 70.35049 43 ARG E O 1
ATOM 2863 N N . ASP E 1 44 ? 0.56400 12.20900 52.46100 1.000 66.07067 44 ASP E N 1
ATOM 2864 C CA . ASP E 1 44 ? -0.22300 13.25600 51.80400 1.000 70.91022 44 ASP E CA 1
ATOM 2865 C C . ASP E 1 44 ? -0.99800 14.02700 52.86300 1.000 66.41051 44 ASP E C 1
ATOM 2866 O O . ASP E 1 44 ? -2.16700 14.38500 52.68000 1.000 59.71173 44 ASP E O 1
ATOM 2871 N N . GLN E 1 45 ? -0.32300 14.29200 53.98500 1.000 67.94879 45 GLN E N 1
ATOM 2872 C CA . GLN E 1 45 ? -0.98500 14.83100 55.16700 1.000 64.18432 45 GLN E CA 1
ATOM 2873 C C . GLN E 1 45 ? -1.30500 16.31100 55.02700 1.000 51.77989 45 GLN E C 1
ATOM 2874 O O . GLN E 1 45 ? -0.53100 17.08000 54.45900 1.000 57.13141 45 GLN E O 1
ATOM 2880 N N . ASP E 1 46 ? -2.44400 16.70100 55.58200 1.000 46.54740 46 ASP E N 1
ATOM 2881 C CA . ASP E 1 46 ? -2.79900 18.10300 55.72500 1.000 52.35411 46 ASP E CA 1
ATOM 2882 C C . ASP E 1 46 ? -1.93500 18.79200 56.77800 1.000 51.82398 46 ASP E C 1
ATOM 2883 O O . ASP E 1 46 ? -1.56400 18.18900 57.79100 1.000 53.12704 46 ASP E O 1
ATOM 2888 N N . LEU E 1 47 ? -1.61100 20.06300 56.52800 1.000 46.83660 47 LEU E N 1
ATOM 2889 C CA . LEU E 1 47 ? -0.76300 20.84400 57.42100 1.000 48.07105 47 LEU E CA 1
ATOM 2890 C C . LEU E 1 47 ? -1.57600 21.50900 58.53900 1.000 48.11071 47 LEU E C 1
ATOM 2891 O O . LEU E 1 47 ? -2.76400 21.80900 58.37500 1.000 45.28604 47 LEU E O 1
ATOM 2896 N N . ASN E 1 48 ? -0.91800 21.73300 59.68600 1.000 49.70892 48 ASN E N 1
ATOM 2897 C CA . ASN E 1 48 ? -1.51200 22.43900 60.82100 1.000 45.19125 48 ASN E CA 1
ATOM 2898 C C . ASN E 1 48 ? -1.56000 23.93700 60.58700 1.000 44.97191 48 ASN E C 1
ATOM 2899 O O . ASN E 1 48 ? -0.77100 24.50200 59.83200 1.000 46.02764 48 ASN E O 1
ATOM 2904 N N . ASP E 1 49 ? -2.46500 24.59100 61.31200 1.000 45.68304 49 ASP E N 1
ATOM 2905 C CA . ASP E 1 49 ? -2.55100 26.04200 61.22500 1.000 42.45364 49 ASP E CA 1
ATOM 2906 C C . ASP E 1 49 ? -1.22700 26.66800 61.62200 1.000 36.67690 49 ASP E C 1
ATOM 2907 O O . ASP E 1 49 ? -0.76000 27.62500 60.99200 1.000 32.93462 49 ASP E O 1
ATOM 2912 N N . TRP E 1 50 ? -0.57900 26.08700 62.62500 1.000 36.70014 50 TRP E N 1
ATOM 2913 C CA . TRP E 1 50 ? 0.72500 26.55500 63.05000 1.000 39.48358 50 TRP E CA 1
ATOM 2914 C C . TRP E 1 50 ? 1.73900 26.46100 61.91200 1.000 40.72910 50 TRP E C 1
ATOM 2915 O O . TRP E 1 50 ? 2.51700 27.39300 61.68200 1.000 38.96982 50 TRP E O 1
ATOM 2926 N N . VAL E 1 51 ? 1.70300 25.37100 61.14600 1.000 39.39990 51 VAL E N 1
ATOM 2927 C CA . VAL E 1 51 ? 2.67000 25.21100 60.06400 1.000 37.21244 51 VAL E CA 1
ATOM 2928 C C . VAL E 1 51 ? 2.38300 26.17900 58.92100 1.000 35.83783 51 VAL E C 1
ATOM 2929 O O . VAL E 1 51 ? 3.27700 26.89800 58.45700 1.000 39.21331 51 VAL E O 1
ATOM 2933 N N . ILE E 1 52 ? 1.13200 26.22700 58.46500 1.000 33.28519 52 ILE E N 1
ATOM 2934 C CA . ILE E 1 52 ? 0.75900 27.07400 57.33200 1.000 34.89736 52 ILE E CA 1
ATOM 2935 C C . ILE E 1 52 ? 1.12900 28.53300 57.58600 1.000 37.65383 52 ILE E C 1
ATOM 2936 O O . ILE E 1 52 ? 1.66300 29.21800 56.70300 1.000 35.17538 52 ILE E O 1
ATOM 2941 N N . VAL E 1 53 ? 0.88500 29.02300 58.80600 1.000 34.90634 53 VAL E N 1
ATOM 2942 C CA . VAL E 1 53 ? 1.13900 30.42800 59.10400 1.000 32.10132 53 VAL E CA 1
ATOM 2943 C C . VAL E 1 53 ? 2.61800 30.76200 58.91400 1.000 36.85704 53 VAL E C 1
ATOM 2944 O O . VAL E 1 53 ? 2.96900 31.75500 58.25300 1.000 32.95745 53 VAL E O 1
ATOM 2948 N N . GLN E 1 54 ? 3.50900 29.91600 59.44000 1.000 34.88077 54 GLN E N 1
ATOM 2949 C CA . GLN E 1 54 ? 4.92500 30.17700 59.25500 1.000 32.32424 54 GLN E CA 1
ATOM 2950 C C . GLN E 1 54 ? 5.26100 30.18400 57.78400 1.000 33.63694 54 GLN E C 1
ATOM 2951 O O . GLN E 1 54 ? 6.01500 31.03900 57.31500 1.000 36.38494 54 GLN E O 1
ATOM 2957 N N . LEU E 1 55 ? 4.66500 29.27200 57.04800 1.000 32.38560 55 LEU E N 1
ATOM 2958 C CA . LEU E 1 55 ? 4.94900 29.17100 55.60600 1.000 32.79989 55 LEU E CA 1
ATOM 2959 C C . LEU E 1 55 ? 4.45200 30.42100 54.87800 1.000 33.92035 55 LEU E C 1
ATOM 2960 O O . LEU E 1 55 ? 5.12700 30.86600 53.98100 1.000 32.10639 55 LEU E O 1
ATOM 2965 N N . LYS E 1 56 ? 3.30700 30.97100 55.26600 1.000 37.90792 56 LYS E N 1
ATOM 2966 C CA . LYS E 1 56 ? 2.83100 32.20600 54.64400 1.000 34.78133 56 LYS E CA 1
ATOM 2967 C C . LYS E 1 56 ? 3.81000 33.34400 54.87500 1.000 35.04123 56 LYS E C 1
ATOM 2968 O O . LYS E 1 56 ? 4.12400 34.09900 53.94700 1.000 35.70793 56 LYS E O 1
ATOM 2974 N N . GLU E 1 57 ? 4.31600 33.47000 56.10300 1.000 34.29111 57 GLU E N 1
ATOM 2975 C CA . GLU E 1 57 ? 5.33900 34.47200 56.37600 1.000 37.41835 57 GLU E CA 1
ATOM 2976 C C . GLU E 1 57 ? 6.48900 34.34900 55.39400 1.000 35.96235 57 GLU E C 1
ATOM 2977 O O . GLU E 1 57 ? 6.89600 35.33200 54.76300 1.000 35.15452 57 GLU E O 1
ATOM 2983 N N . GLU E 1 58 ? 7.03400 33.14900 55.29600 1.000 33.59410 58 GLU E N 1
ATOM 2984 C CA . GLU E 1 58 ? 8.16700 32.90800 54.38700 1.000 33.91601 58 GLU E CA 1
ATOM 2985 C C . GLU E 1 58 ? 7.76200 33.32100 52.97900 1.000 37.37091 58 GLU E C 1
ATOM 2986 O O . GLU E 1 58 ? 8.53200 34.02600 52.39100 1.000 35.33968 58 GLU E O 1
ATOM 2992 N N . LEU E 1 59 ? 6.55800 32.96800 52.53000 1.000 34.22449 59 LEU E N 1
ATOM 2993 C CA . LEU E 1 59 ? 6.06300 33.31200 51.17300 1.000 32.73085 59 LEU E CA 1
ATOM 2994 C C . LEU E 1 59 ? 5.94800 34.81800 51.00200 1.000 34.04682 59 LEU E C 1
ATOM 2995 O O . LEU E 1 59 ? 6.40200 35.31600 49.99100 1.000 32.97861 59 LEU E O 1
ATOM 3000 N N . LEU E 1 60 ? 5.31700 35.49500 51.95700 1.000 32.71391 60 LEU E N 1
ATOM 3001 C CA . LEU E 1 60 ? 5.08800 36.92900 51.82600 1.000 34.73959 60 LEU E CA 1
ATOM 3002 C C . LEU E 1 60 ? 6.40200 37.69200 51.80500 1.000 37.26937 60 LEU E C 1
ATOM 3003 O O . LEU E 1 60 ? 6.60800 38.57800 50.96500 1.000 35.51789 60 LEU E O 1
ATOM 3008 N N . LYS E 1 61 ? 7.33100 37.30200 52.67300 1.000 38.08280 61 LYS E N 1
ATOM 3009 C CA . LYS E 1 61 ? 8.65300 37.90700 52.67500 1.000 35.18682 61 LYS E CA 1
ATOM 3010 C C . LYS E 1 61 ? 9.39500 37.56000 51.39200 1.000 35.69891 61 LYS E C 1
ATOM 3011 O O . LYS E 1 61 ? 10.06100 38.41500 50.79400 1.000 37.21974 61 LYS E O 1
ATOM 3017 N N . ARG E 1 62 ? 9.27700 36.31700 50.95700 1.000 34.79285 62 ARG E N 1
ATOM 3018 C CA . ARG E 1 62 ? 9.93600 35.85700 49.71500 1.000 34.80206 62 ARG E CA 1
ATOM 3019 C C . ARG E 1 62 ? 9.45700 36.68100 48.53500 1.000 35.15902 62 ARG E C 1
ATOM 3020 O O . ARG E 1 62 ? 10.25900 36.97900 47.69000 1.000 35.01578 62 ARG E O 1
ATOM 3028 N N . GLU E 1 63 ? 8.16400 36.96000 48.47200 1.000 35.84538 63 GLU E N 1
ATOM 3029 C CA . GLU E 1 63 ? 7.60400 37.71400 47.35300 1.000 32.92118 63 GLU E CA 1
ATOM 3030 C C . GLU E 1 63 ? 8.31300 39.03300 47.11900 1.000 33.85674 63 GLU E C 1
ATOM 3031 O O . GLU E 1 63 ? 8.57400 39.40200 45.97000 1.000 39.49762 63 GLU E O 1
ATOM 3037 N N . VAL E 1 64 ? 8.63800 39.76400 48.18300 1.000 32.97814 64 VAL E N 1
ATOM 3038 C CA . VAL E 1 64 ? 9.25000 41.07400 47.98200 1.000 37.49624 64 VAL E CA 1
ATOM 3039 C C . VAL E 1 64 ? 10.66300 40.92300 47.45000 1.000 33.37321 64 VAL E C 1
ATOM 3040 O O . VAL E 1 64 ? 11.05100 41.58600 46.48200 1.000 32.97639 64 VAL E O 1
ATOM 3044 N N . ILE E 1 65 ? 11.42200 39.99500 48.02400 1.000 32.58252 65 ILE E N 1
ATOM 3045 C CA . ILE E 1 65 ? 12.78200 39.75500 47.56100 1.000 34.57559 65 ILE E CA 1
ATOM 3046 C C . ILE E 1 65 ? 12.78000 39.45700 46.07200 1.000 32.22804 65 ILE E C 1
ATOM 3047 O O . ILE E 1 65 ? 13.57200 40.02400 45.30500 1.000 32.31792 65 ILE E O 1
ATOM 3052 N N . LEU E 1 66 ? 11.83700 38.62200 45.63100 1.000 30.53155 66 LEU E N 1
ATOM 3053 C CA . LEU E 1 66 ? 11.74300 38.20600 44.24000 1.000 31.61932 66 LEU E CA 1
ATOM 3054 C C . LEU E 1 66 ? 11.44000 39.38600 43.32000 1.000 34.58298 66 LEU E C 1
ATOM 3055 O O . LEU E 1 66 ? 12.06500 39.54000 42.26300 1.000 32.66427 66 LEU E O 1
ATOM 3060 N N . LYS E 1 67 ? 10.47800 40.22800 43.71300 1.000 32.36589 67 LYS E N 1
ATOM 3061 C CA . LYS E 1 67 ? 10.09900 41.38300 42.90300 1.000 29.91456 67 LYS E CA 1
ATOM 3062 C C . LYS E 1 67 ? 11.28600 42.31600 42.65300 1.000 34.42081 67 LYS E C 1
ATOM 3063 O O . LYS E 1 67 ? 11.46000 42.83800 41.54300 1.000 33.15791 67 LYS E O 1
ATOM 3069 N N . ASN E 1 68 ? 12.11200 42.55600 43.66900 1.000 35.22583 68 ASN E N 1
ATOM 3070 C CA . ASN E 1 68 ? 13.20400 43.49900 43.47200 1.000 33.00487 68 ASN E CA 1
ATOM 3071 C C . ASN E 1 68 ? 14.26200 42.94500 42.53900 1.000 35.54870 68 ASN E C 1
ATOM 3072 O O . ASN E 1 68 ? 14.81100 43.70000 41.73000 1.000 38.96618 68 ASN E O 1
ATOM 3077 N N . LEU E 1 69 ? 14.58300 41.64700 42.64100 1.000 32.17278 69 LEU E N 1
ATOM 3078 C CA . LEU E 1 69 ? 15.53900 41.06500 41.69800 1.000 31.48470 69 LEU E CA 1
ATOM 3079 C C . LEU E 1 69 ? 15.05400 41.23100 40.26800 1.000 36.54402 69 LEU E C 1
ATOM 3080 O O . LEU E 1 69 ? 15.76600 41.76700 39.40400 1.000 33.06935 69 LEU E O 1
ATOM 3085 N N . LEU E 1 70 ? 13.80800 40.83700 40.02100 1.000 32.36597 70 LEU E N 1
ATOM 3086 C CA . LEU E 1 70 ? 13.27300 40.90900 38.67200 1.000 33.57825 70 LEU E CA 1
ATOM 3087 C C . LEU E 1 70 ? 13.23400 42.33700 38.16700 1.000 32.90647 70 LEU E C 1
ATOM 3088 O O . LEU E 1 70 ? 13.49800 42.58800 36.99000 1.000 36.03198 70 LEU E O 1
ATOM 3093 N N . THR E 1 71 ? 12.91800 43.28300 39.03500 1.000 36.31879 71 THR E N 1
ATOM 3094 C CA . THR E 1 71 ? 12.78400 44.69000 38.59000 1.000 39.04565 71 THR E CA 1
ATOM 3095 C C . THR E 1 71 ? 14.14000 45.29300 38.26800 1.000 37.62974 71 THR E C 1
ATOM 3096 O O . THR E 1 71 ? 14.20900 46.08900 37.35300 1.000 34.45349 71 THR E O 1
ATOM 3100 N N . ASN E 1 72 ? 15.16900 44.89100 38.99900 1.000 37.92142 72 ASN E N 1
ATOM 3101 C CA . ASN E 1 72 ? 16.53900 45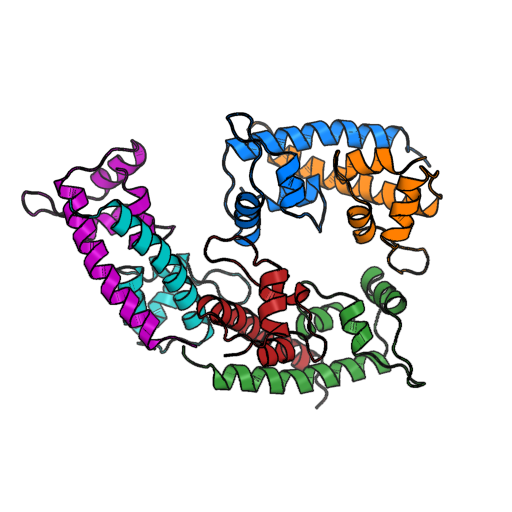.39400 38.77000 1.000 35.93481 72 ASN E CA 1
ATOM 3102 C C . ASN E 1 72 ? 17.13700 44.69000 37.55500 1.000 39.56469 72 ASN E C 1
ATOM 3103 O O . ASN E 1 72 ? 18.05200 45.23300 36.97500 1.000 50.89519 72 ASN E O 1
ATOM 3108 N N . LEU E 1 73 ? 16.55200 43.57500 37.14300 1.000 40.23300 73 LEU E N 1
ATOM 3109 C CA . LEU E 1 73 ? 17.05500 42.81200 35.98300 1.000 39.79665 73 LEU E CA 1
ATOM 3110 C C . LEU E 1 73 ? 16.11700 42.90300 34.77200 1.000 40.43779 73 LEU E C 1
ATOM 3111 O O . LEU E 1 73 ? 16.36300 42.16400 33.86000 1.000 45.58499 73 LEU E O 1
ATOM 3116 N N . SER E 1 74 ? 15.11500 43.77400 34.70900 1.000 34.72981 74 SER E N 1
ATOM 3117 C CA . SER E 1 74 ? 14.24200 43.71700 33.50500 1.000 45.13947 74 SER E CA 1
ATOM 3118 C C . SER E 1 74 ? 14.93100 44.16600 32.21200 1.000 56.14589 74 SER E C 1
ATOM 3119 O O . SER E 1 74 ? 15.89100 44.91900 32.27300 1.000 43.95935 74 SER E O 1
ATOM 3122 N N . GLN E 1 75 ? 14.40400 43.67800 31.08600 1.000 54.54822 75 GLN E N 1
ATOM 3123 C CA . GLN E 1 75 ? 14.93800 43.94000 29.73800 1.000 46.11493 75 GLN E CA 1
ATOM 3124 C C . GLN E 1 75 ? 16.40800 43.58400 29.79200 1.000 59.15886 75 GLN E C 1
ATOM 3125 O O . GLN E 1 75 ? 17.24000 44.43800 29.59700 1.000 71.57690 75 GLN E O 1
ATOM 3131 N N . ALA E 1 76 ? 16.67800 42.35000 30.16100 1.000 86.96592 76 ALA E N 1
ATOM 3132 C CA . ALA E 1 76 ? 18.06200 41.87000 30.29900 1.000 87.49612 76 ALA E CA 1
ATOM 3133 C C . ALA E 1 76 ? 18.84400 42.17400 29.02600 1.000 83.61008 76 ALA E C 1
ATOM 3134 O O . ALA E 1 76 ? 19.82800 42.90100 29.18200 1.000 84.97945 76 ALA E O 1
ATOM 3136 N N . MET F 1 1 ? 27.26300 40.67900 38.90400 1.000 54.95478 1 MET F N 1
ATOM 3137 C CA . MET F 1 1 ? 26.16600 39.92700 39.55400 1.000 49.34008 1 MET F CA 1
ATOM 3138 C C . MET F 1 1 ? 26.77600 38.77500 40.33600 1.000 47.96521 1 MET F C 1
ATOM 3139 O O . MET F 1 1 ? 27.50700 38.01200 39.74900 1.000 47.32701 1 MET F O 1
ATOM 3144 N N . LYS F 1 2 ? 26.47000 38.70300 41.62200 1.000 45.25274 2 LYS F N 1
ATOM 3145 C CA . LYS F 1 2 ? 26.93900 37.64900 42.50300 1.000 47.30328 2 LYS F CA 1
ATOM 3146 C C . LYS F 1 2 ? 25.79500 36.66900 42.73500 1.000 48.14446 2 LYS F C 1
ATOM 3147 O O . LYS F 1 2 ? 24.61600 37.02700 42.64000 1.000 49.97080 2 LYS F O 1
ATOM 3153 N N . ILE F 1 3 ? 26.14000 35.43100 43.09400 1.000 44.36954 3 ILE F N 1
ATOM 3154 C CA . ILE F 1 3 ? 25.08900 34.44100 43.27000 1.000 46.53174 3 ILE F CA 1
ATOM 3155 C C . ILE F 1 3 ? 24.24000 34.74400 44.49800 1.000 46.88847 3 ILE F C 1
ATOM 3156 O O . ILE F 1 3 ? 23.17700 34.13700 44.67800 1.000 43.91319 3 ILE F O 1
ATOM 3161 N N . HIS F 1 4 ? 24.70400 35.63600 45.37800 1.000 47.19526 4 HIS F N 1
ATOM 3162 C CA . HIS F 1 4 ? 24.05400 35.78900 46.67500 1.000 50.58903 4 HIS F CA 1
ATOM 3163 C C . HIS F 1 4 ? 22.59500 36.23000 46.54000 1.000 49.96513 4 HIS F C 1
ATOM 3164 O O . HIS F 1 4 ? 21.70200 35.62100 47.13100 1.000 48.16435 4 HIS F O 1
ATOM 3171 N N . GLU F 1 5 ? 22.33200 37.29300 45.79500 1.000 53.54961 5 GLU F N 1
ATOM 3172 C CA . GLU F 1 5 ? 20.93700 37.79600 45.72200 1.000 51.02008 5 GLU F CA 1
ATOM 3173 C C . GLU F 1 5 ? 20.00800 36.76000 45.09900 1.000 46.84303 5 GLU F C 1
ATOM 3174 O O . GLU F 1 5 ? 18.85300 36.72100 45.46800 1.000 45.41575 5 GLU F O 1
ATOM 3180 N N . PHE F 1 6 ? 20.50600 36.04300 44.10700 1.000 46.48595 6 PHE F N 1
ATOM 3181 C CA . PHE F 1 6 ? 19.76200 35.00000 43.37600 1.000 37.94492 6 PHE F CA 1
ATOM 3182 C C . PHE F 1 6 ? 19.39400 33.85500 44.30200 1.000 38.13317 6 PHE F C 1
ATOM 3183 O O . PHE F 1 6 ? 18.32100 33.33300 44.20900 1.000 37.84354 6 PHE F O 1
ATOM 3191 N N . GLY F 1 7 ? 20.32200 33.47300 45.15900 1.000 44.68099 7 GLY F N 1
ATOM 3192 C CA . GLY F 1 7 ? 20.11800 32.35400 46.08400 1.000 40.68001 7 GLY F CA 1
ATOM 3193 C C . GLY F 1 7 ? 19.03300 32.60100 47.09000 1.000 41.68459 7 GLY F C 1
ATOM 3194 O O . GLY F 1 7 ? 18.26400 31.70300 47.28200 1.000 42.70581 7 GLY F O 1
ATOM 3195 N N . LEU F 1 8 ? 18.98400 33.77400 47.71800 1.000 42.60540 8 LEU F N 1
ATOM 3196 C CA . LEU F 1 8 ? 17.89100 34.01000 48.69200 1.000 41.19633 8 LEU F CA 1
ATOM 3197 C C . LEU F 1 8 ? 16.53400 34.09900 48.01000 1.000 37.48966 8 LEU F C 1
ATOM 3198 O O . LEU F 1 8 ? 15.57200 33.74300 48.64100 1.000 40.34018 8 LEU F O 1
ATOM 3203 N N . ALA F 1 9 ? 16.46900 34.67800 46.82300 1.000 36.21173 9 ALA F N 1
ATOM 3204 C CA . ALA F 1 9 ? 15.18900 34.79100 46.10000 1.000 36.25736 9 ALA F CA 1
ATOM 3205 C C . ALA F 1 9 ? 14.66200 33.41200 45.71000 1.000 37.55344 9 ALA F C 1
ATOM 3206 O O . ALA F 1 9 ? 13.47500 33.19100 45.83700 1.000 34.06120 9 ALA F O 1
ATOM 3208 N N . LEU F 1 10 ? 15.52800 32.53900 45.21400 1.000 34.95362 10 LEU F N 1
ATOM 3209 C CA . LEU F 1 10 ? 15.09700 31.18100 44.82000 1.000 34.21414 10 LEU F CA 1
ATOM 3210 C C . LEU F 1 10 ? 15.15200 30.18900 45.98100 1.000 37.71431 10 LEU F C 1
ATOM 3211 O O . LEU F 1 10 ? 14.46000 29.21500 45.89900 1.000 34.37419 10 LEU F O 1
ATOM 3216 N N . PHE F 1 11 ? 16.05300 30.33500 46.95400 1.000 39.71726 11 PHE F N 1
ATOM 3217 C CA . PHE F 1 11 ? 16.16400 29.27700 47.99600 1.000 38.31860 11 PHE F CA 1
ATOM 3218 C C . PHE F 1 11 ? 16.07900 29.77300 49.45000 1.000 40.88252 11 PHE F C 1
ATOM 3219 O O . PHE F 1 11 ? 16.02900 28.93900 50.32300 1.000 41.15839 11 PHE F O 1
ATOM 3227 N N . GLY F 1 12 ? 16.01900 31.07500 49.71600 1.000 45.61803 12 GLY F N 1
ATOM 3228 C CA . GLY F 1 12 ? 15.98300 31.55000 51.08800 1.000 44.51539 12 GLY F CA 1
ATOM 3229 C C . GLY F 1 12 ? 17.35700 31.63700 51.71100 1.000 45.33119 12 GLY F C 1
ATOM 3230 O O . GLY F 1 12 ? 18.38300 31.49600 51.04800 1.000 47.24193 12 GLY F O 1
ATOM 3231 N N . GLU F 1 13 ? 17.37100 31.87400 53.02600 1.000 45.34620 13 GLU F N 1
ATOM 3232 C CA . GLU F 1 13 ? 18.63800 32.06600 53.73100 1.000 46.95699 13 GLU F CA 1
ATOM 3233 C C . GLU F 1 13 ? 19.55100 30.84800 53.62600 1.000 49.23181 13 GLU F C 1
ATOM 3234 O O . GLU F 1 13 ? 20.77800 30.98100 53.70200 1.000 49.27343 13 GLU F O 1
ATOM 3240 N N . HIS F 1 14 ? 18.98300 29.65000 53.53000 1.000 48.05541 14 HIS F N 1
ATOM 3241 C CA . HIS F 1 14 ? 19.80600 28.45600 53.64100 1.000 47.02485 14 HIS F CA 1
ATOM 3242 C C . HIS F 1 14 ? 20.01600 27.77900 52.29600 1.000 52.48875 14 HIS F C 1
ATOM 3243 O O . HIS F 1 14 ? 19.88800 26.55200 52.17600 1.000 57.33706 14 HIS F O 1
ATOM 3250 N N . TYR F 1 15 ? 20.35600 28.56300 51.28100 1.000 48.97532 15 TYR F N 1
ATOM 3251 C CA . TYR F 1 15 ? 20.59100 27.98200 49.97300 1.000 51.18974 15 TYR F CA 1
ATOM 3252 C C . TYR F 1 15 ? 21.93900 27.26800 49.93400 1.000 54.53731 15 TYR F C 1
ATOM 3253 O O . TYR F 1 15 ? 22.90200 27.67400 50.59100 1.000 52.82313 15 TYR F O 1
ATOM 3262 N N . SER F 1 16 ? 21.99500 26.19100 49.15500 1.000 54.60385 16 SER F N 1
ATOM 3263 C CA . SER F 1 16 ? 23.21900 25.44200 48.93700 1.000 51.82390 16 SER F CA 1
ATOM 3264 C C . SER F 1 16 ? 23.52600 25.42400 47.44700 1.000 57.36164 16 SER F C 1
ATOM 3265 O O . SER F 1 16 ? 22.65800 25.68100 46.60500 1.000 54.16753 16 SER F O 1
ATOM 3268 N N . ALA F 1 17 ? 24.77900 25.12100 47.12200 1.000 60.01655 17 ALA F N 1
ATOM 3269 C CA . ALA F 1 17 ? 25.09900 24.88800 45.72400 1.000 49.76913 17 ALA F CA 1
ATOM 3270 C C . ALA F 1 17 ? 24.33100 23.68300 45.19800 1.000 52.06898 17 ALA F C 1
ATOM 3271 O O . ALA F 1 17 ? 23.96200 23.65000 44.01700 1.000 55.32962 17 ALA F O 1
ATOM 3273 N N . ASN F 1 18 ? 24.03000 22.71000 46.06800 1.000 56.27246 18 ASN F N 1
ATOM 3274 C CA . ASN F 1 18 ? 23.35300 21.50300 45.60000 1.000 61.79197 18 ASN F CA 1
ATOM 3275 C C . ASN F 1 18 ? 21.96400 21.81600 45.06100 1.000 61.91328 18 ASN F C 1
ATOM 3276 O O . ASN F 1 18 ? 21.54000 21.23500 44.05700 1.000 58.18134 18 ASN F O 1
ATOM 3281 N N . GLN F 1 19 ? 21.24500 22.73900 45.69700 1.000 60.92185 19 GLN F N 1
ATOM 3282 C CA . GLN F 1 19 ? 19.96300 23.14700 45.13900 1.000 56.77176 19 GLN F CA 1
ATOM 3283 C C . GLN F 1 19 ? 20.14300 23.85200 43.80100 1.000 52.69522 19 GLN F C 1
ATOM 3284 O O . GLN F 1 19 ? 19.26600 23.77200 42.93300 1.000 53.50812 19 GLN F O 1
ATOM 3290 N N . PHE F 1 20 ? 21.26400 24.55200 43.62000 1.000 49.11944 20 PHE F N 1
ATOM 3291 C CA . PHE F 1 20 ? 21.52100 25.20100 42.34200 1.000 47.05609 20 PHE F CA 1
ATOM 3292 C C . PHE F 1 20 ? 21.90100 24.18100 41.27400 1.000 47.88146 20 PHE F C 1
ATOM 3293 O O . PHE F 1 20 ? 21.45400 24.27800 40.12500 1.000 41.07727 20 PHE F O 1
ATOM 3301 N N . ALA F 1 21 ? 22.66900 23.15400 41.65200 1.000 49.53435 21 ALA F N 1
ATOM 3302 C CA . ALA F 1 21 ? 23.11700 22.17800 40.66900 1.000 43.06870 21 ALA F CA 1
ATOM 3303 C C . ALA F 1 21 ? 21.94400 21.45800 40.03900 1.000 46.41300 21 ALA F C 1
ATOM 3304 O O . ALA F 1 21 ? 22.08300 20.90600 38.94000 1.000 49.56543 21 ALA F O 1
ATOM 3306 N N . LYS F 1 22 ? 20.79100 21.46500 40.70700 1.000 44.53306 22 LYS F N 1
ATOM 3307 C CA . LYS F 1 22 ? 19.61500 20.76600 40.21900 1.000 46.07620 22 LYS F CA 1
ATOM 3308 C C . LYS F 1 22 ? 18.77900 21.60300 39.26800 1.000 40.51744 22 LYS F C 1
ATOM 3309 O O . LYS F 1 22 ? 17.75200 21.11700 38.79200 1.000 43.91109 22 LYS F O 1
ATOM 3315 N N . ILE F 1 23 ? 19.14700 22.85200 39.00600 1.000 42.21126 23 ILE F N 1
ATOM 3316 C CA . ILE F 1 23 ? 18.41800 23.65600 38.02900 1.000 45.19450 23 ILE F CA 1
ATOM 3317 C C . ILE F 1 23 ? 19.29600 24.19000 36.90400 1.000 37.65033 23 ILE F C 1
ATOM 3318 O O . ILE F 1 23 ? 18.75300 24.65000 35.89200 1.000 33.35625 23 ILE F O 1
ATOM 3323 N N . LEU F 1 24 ? 20.61900 24.08300 37.00900 1.000 41.49377 24 LEU F N 1
ATOM 3324 C CA . LEU F 1 24 ? 21.55800 24.69100 36.07200 1.000 39.76891 24 LEU F CA 1
ATOM 3325 C C . LEU F 1 24 ? 22.20500 23.66500 35.14800 1.000 44.60247 24 LEU F C 1
ATOM 3326 O O . LEU F 1 24 ? 22.62600 22.58900 35.59200 1.000 46.15611 24 LEU F O 1
ATOM 3331 N N . ILE F 1 25 ? 22.24600 23.98800 33.86000 1.000 41.37078 25 ILE F N 1
ATOM 3332 C CA . ILE F 1 25 ? 22.86500 23.15000 32.84200 1.000 48.74451 25 ILE F CA 1
ATOM 3333 C C . ILE F 1 25 ? 23.90400 23.97500 32.09500 1.000 44.26963 25 ILE F C 1
ATOM 3334 O O . ILE F 1 25 ? 23.71600 25.18000 31.90700 1.000 38.20846 25 ILE F O 1
ATOM 3339 N N . ASN F 1 26 ? 25.01600 23.34600 31.69200 1.000 50.36394 26 ASN F N 1
ATOM 3340 C CA . ASN F 1 26 ? 25.87100 24.10000 30.77900 1.000 48.59097 26 ASN F CA 1
ATOM 3341 C C . ASN F 1 26 ? 25.33300 23.93500 29.35900 1.000 44.81484 26 ASN F C 1
ATOM 3342 O O . ASN F 1 26 ? 24.44800 23.11800 29.09400 1.000 45.52841 26 ASN F O 1
ATOM 3347 N N . LYS F 1 27 ? 25.89100 24.73000 28.44700 1.000 42.76929 27 LYS F N 1
ATOM 3348 C CA . LYS F 1 27 ? 25.26500 24.98100 27.14900 1.000 40.78313 27 LYS F CA 1
ATOM 3349 C C . LYS F 1 27 ? 24.90100 23.70400 26.38900 1.000 47.21592 27 LYS F C 1
ATOM 3350 O O . LYS F 1 27 ? 23.84600 23.64400 25.74100 1.000 41.76938 27 LYS F O 1
ATOM 3356 N N . ASP F 1 28 ? 25.75800 22.69100 26.49700 1.000 45.59392 28 ASP F N 1
ATOM 3357 C CA . ASP F 1 28 ? 25.66300 21.39400 25.78400 1.000 41.99495 28 ASP F CA 1
ATOM 3358 C C . ASP F 1 28 ? 24.51100 20.53500 26.29100 1.000 47.66613 28 ASP F C 1
ATOM 3359 O O . ASP F 1 28 ? 24.28500 19.50100 25.70700 1.000 51.32395 28 ASP F O 1
ATOM 3364 N N . GLY F 1 29 ? 23.87000 20.91000 27.38700 1.000 50.53250 29 GLY F N 1
ATOM 3365 C CA . GLY F 1 29 ? 22.73600 20.11700 27.89100 1.000 49.61565 29 GLY F CA 1
ATOM 3366 C C . GLY F 1 29 ? 23.10300 19.27300 29.08700 1.000 51.91461 29 GLY F C 1
ATOM 3367 O O . GLY F 1 29 ? 22.23800 18.55900 29.56900 1.000 50.30581 29 GLY F O 1
ATOM 3368 N N . SER F 1 30 ? 24.35800 19.34500 29.52500 1.000 53.83439 30 SER F N 1
ATOM 3369 C CA . SER F 1 30 ? 24.79300 18.63500 30.75000 1.000 58.72055 30 SER F CA 1
ATOM 3370 C C . SER F 1 30 ? 24.42700 19.45700 31.98200 1.000 61.71067 30 SER F C 1
ATOM 3371 O O . SER F 1 30 ? 24.04300 20.60900 31.85000 1.000 53.64624 30 SER F O 1
ATOM 3374 N N . ASN F 1 31 ? 24.54200 18.83000 33.14000 1.000 76.29075 31 ASN F N 1
ATOM 3375 C CA . ASN F 1 31 ? 24.16900 19.45000 34.42900 1.000 74.61442 31 ASN F CA 1
ATOM 3376 C C . ASN F 1 31 ? 25.42100 20.08700 34.99500 1.000 74.37516 31 ASN F C 1
ATOM 3377 O O . ASN F 1 31 ? 26.51400 19.62400 34.68600 1.000 75.88314 31 ASN F O 1
ATOM 3382 N N . VAL F 1 32 ? 25.25700 21.12100 35.79300 1.000 61.04491 32 VAL F N 1
ATOM 3383 C CA . VAL F 1 32 ? 26.47000 21.68800 36.41300 1.000 59.22841 32 VAL F CA 1
ATOM 3384 C C . VAL F 1 32 ? 26.75600 20.81300 37.62900 1.000 57.81487 32 VAL F C 1
ATOM 3385 O O . VAL F 1 32 ? 25.82500 20.36600 38.25800 1.000 51.18323 32 VAL F O 1
ATOM 3389 N N . ASP F 1 33 ? 28.02600 20.52800 37.85800 1.000 57.77683 33 ASP F N 1
ATOM 3390 C CA . ASP F 1 33 ? 28.51200 19.75600 39.02000 1.000 59.52456 33 ASP F CA 1
ATOM 3391 C C . ASP F 1 33 ? 28.28700 20.63500 40.25100 1.000 59.26563 33 ASP F C 1
ATOM 3392 O O . ASP F 1 33 ? 28.54200 21.81000 40.16300 1.000 62.79877 33 ASP F O 1
ATOM 3397 N N . ARG F 1 34 ? 27.89300 20.06700 41.38000 1.000 55.21049 34 ARG F N 1
ATOM 3398 C CA . ARG F 1 34 ? 27.62900 20.88500 42.58600 1.000 58.76144 34 ARG F CA 1
ATOM 3399 C C . ARG F 1 34 ? 28.89800 21.61600 43.02400 1.000 63.18977 34 ARG F C 1
ATOM 3400 O O . ARG F 1 34 ? 28.78100 22.73800 43.45800 1.000 61.57521 34 ARG F O 1
ATOM 3408 N N . LYS F 1 35 ? 30.06600 20.98600 42.94500 1.000 84.90627 35 LYS F N 1
ATOM 3409 C CA . LYS F 1 35 ? 31.32400 21.66600 43.35500 1.000 84.57055 35 LYS F CA 1
ATOM 3410 C C . LYS F 1 35 ? 31.65300 22.84000 42.42700 1.000 81.78829 35 LYS F C 1
ATOM 3411 O O . LYS F 1 35 ? 32.32100 23.76400 42.89400 1.000 82.46106 35 LYS F O 1
ATOM 3417 N N . THR F 1 36 ? 31.28000 22.77000 41.15200 1.000 60.87840 36 THR F N 1
ATOM 3418 C CA . THR F 1 36 ? 31.54300 23.90900 40.24500 1.000 56.22954 36 THR F CA 1
ATOM 3419 C C . THR F 1 36 ? 30.79300 25.13100 40.76400 1.000 56.61694 36 THR F C 1
ATOM 3420 O O . THR F 1 36 ? 31.36700 26.20100 40.73800 1.000 53.90710 36 THR F O 1
ATOM 3424 N N . ILE F 1 37 ? 29.53900 24.95100 41.17100 1.000 53.14523 37 ILE F N 1
ATOM 3425 C CA . ILE F 1 37 ? 28.68200 26.02500 41.74000 1.000 50.51171 37 ILE F CA 1
ATOM 3426 C C . ILE F 1 37 ? 29.24900 26.43200 43.09700 1.000 56.82237 37 ILE F C 1
ATOM 3427 O O . ILE F 1 37 ? 29.38000 27.61800 43.33100 1.000 55.47381 37 ILE F O 1
ATOM 3432 N N . GLN F 1 38 ? 29.67900 25.46400 43.90800 1.000 60.03931 38 GLN F N 1
ATOM 3433 C CA . GLN F 1 38 ? 30.27200 25.73700 45.24900 1.000 60.30942 38 GLN F CA 1
ATOM 3434 C C . GLN F 1 38 ? 31.55000 26.54400 45.06500 1.000 58.83263 38 GLN F C 1
ATOM 3435 O O . GLN F 1 38 ? 31.75500 27.49100 45.81200 1.000 55.79565 38 GLN F O 1
ATOM 3441 N N . ASN F 1 39 ? 32.32900 26.21900 44.03700 1.000 56.35012 39 ASN F N 1
ATOM 3442 C CA . ASN F 1 39 ? 33.53500 27.00900 43.70800 1.000 58.88822 39 ASN F CA 1
ATOM 3443 C C . ASN F 1 39 ? 33.10000 28.43900 43.39900 1.000 57.77155 39 ASN F C 1
ATOM 3444 O O . ASN F 1 39 ? 33.78900 29.30200 43.81000 1.000 60.61285 39 ASN F O 1
ATOM 3449 N N . TRP F 1 40 ? 31.99600 28.68700 42.70500 1.000 55.49998 40 TRP F N 1
ATOM 3450 C CA . TRP F 1 40 ? 31.60500 30.10100 42.49200 1.000 55.79534 40 TRP F CA 1
ATOM 3451 C C . TRP F 1 40 ? 31.32800 30.78000 43.82800 1.000 56.39001 40 TRP F C 1
ATOM 3452 O O . TRP F 1 40 ? 31.74900 31.90300 43.98300 1.000 55.80868 40 TRP F O 1
ATOM 3463 N N . ILE F 1 41 ? 30.60200 30.12000 44.73000 1.000 58.94740 41 ILE F N 1
ATOM 3464 C CA . ILE F 1 41 ? 30.27400 30.70200 46.03000 1.000 59.39887 41 ILE F CA 1
ATOM 3465 C C . ILE F 1 41 ? 31.55200 31.00500 46.79800 1.000 61.10495 41 ILE F C 1
ATOM 3466 O O . ILE F 1 41 ? 31.71600 32.08700 47.36800 1.000 61.37531 41 ILE F O 1
ATOM 3471 N N . ASN F 1 42 ? 32.48800 30.06000 46.79000 1.000 61.02514 42 ASN F N 1
ATOM 3472 C CA . ASN F 1 42 ? 33.71800 30.22300 47.55600 1.000 64.14282 42 ASN F CA 1
ATOM 3473 C C . ASN F 1 42 ? 34.50700 31.42800 47.05600 1.000 63.65528 42 ASN F C 1
ATOM 3474 O O . ASN F 1 42 ? 35.17100 32.12500 47.82400 1.000 68.12391 42 ASN F O 1
ATOM 3479 N N . ARG F 1 43 ? 34.54400 31.66300 45.75200 1.000 69.55424 43 ARG F N 1
ATOM 3480 C CA . ARG F 1 43 ? 35.45500 32.73100 45.25000 1.000 68.09980 43 ARG F CA 1
ATOM 3481 C C . ARG F 1 43 ? 34.77200 34.07100 44.97900 1.000 66.32525 43 ARG F C 1
ATOM 3482 O O . ARG F 1 43 ? 35.45300 34.94700 44.48000 1.000 65.11684 43 ARG F O 1
ATOM 3490 N N . ASP F 1 44 ? 33.50700 34.24800 45.33300 1.000 64.45486 44 ASP F N 1
ATOM 3491 C CA . ASP F 1 44 ? 32.82100 35.48600 44.95900 1.000 62.10709 44 ASP F CA 1
ATOM 3492 C C . ASP F 1 44 ? 32.94700 35.72400 43.44200 1.000 61.13880 44 ASP F C 1
ATOM 3493 O O . ASP F 1 44 ? 33.31200 36.80600 42.98500 1.000 59.35962 44 ASP F O 1
ATOM 3498 N N . GLN F 1 45 ? 32.68300 34.68400 42.64100 1.000 64.05036 45 GLN F N 1
ATOM 3499 C CA . GLN F 1 45 ? 32.83100 34.83700 41.19300 1.000 56.98525 45 GLN F CA 1
ATOM 3500 C C . GLN F 1 45 ? 31.69300 35.68200 40.66100 1.000 55.96859 45 GLN F C 1
ATOM 3501 O O . GLN F 1 45 ? 30.55100 35.54500 41.09800 1.000 60.84002 45 GLN F O 1
ATOM 3507 N N . ASP F 1 46 ? 31.98200 36.52900 39.68600 1.000 53.35215 46 ASP F N 1
ATOM 3508 C CA . ASP F 1 46 ? 30.88900 37.14900 38.96200 1.000 53.35571 46 ASP F CA 1
ATOM 3509 C C . ASP F 1 46 ? 30.21300 36.09400 38.10300 1.000 47.12988 46 ASP F C 1
ATOM 3510 O O . ASP F 1 46 ? 30.85400 35.15500 37.62000 1.000 46.29645 46 ASP F O 1
ATOM 3515 N N . LEU F 1 47 ? 28.90100 36.20100 37.98500 1.000 46.96344 47 LEU F N 1
ATOM 3516 C CA . LEU F 1 47 ? 28.18000 35.21500 37.15900 1.000 47.55111 47 LEU F CA 1
ATOM 3517 C C . LEU F 1 47 ? 28.32800 35.63500 35.70400 1.000 45.00342 47 LEU F C 1
ATOM 3518 O O . LEU F 1 47 ? 28.39200 36.82800 35.44900 1.000 43.66914 47 LEU F O 1
ATOM 3523 N N . ASN F 1 48 ? 28.41700 34.65800 34.81100 1.000 44.10962 48 ASN F N 1
ATOM 3524 C CA . ASN F 1 48 ? 28.38800 34.93100 33.38100 1.000 40.54845 48 ASN F CA 1
ATOM 3525 C C . ASN F 1 48 ? 26.94300 34.97800 32.87600 1.000 39.44932 48 ASN F C 1
ATOM 3526 O O . ASN F 1 48 ? 26.01400 34.45900 33.50700 1.000 36.13729 48 ASN F O 1
ATOM 3531 N N . ASP F 1 49 ? 26.77400 35.62500 31.73500 1.000 39.74403 49 ASP F N 1
ATOM 3532 C CA . ASP F 1 49 ? 25.47400 35.85300 31.06600 1.000 38.76515 49 ASP F CA 1
ATOM 3533 C C . ASP F 1 49 ? 24.68900 34.56000 30.88900 1.000 35.24260 49 ASP F C 1
ATOM 3534 O O . ASP F 1 49 ? 23.51400 34.62700 30.97600 1.000 33.68281 49 ASP F O 1
ATOM 3539 N N . TRP F 1 50 ? 25.33900 33.44500 30.61700 1.000 32.78775 50 TRP F N 1
ATOM 3540 C CA . TRP F 1 50 ? 24.64800 32.17000 30.46200 1.000 31.75236 50 TRP F CA 1
ATOM 3541 C C . TRP F 1 50 ? 23.98300 31.74300 31.76400 1.000 32.73336 50 TRP F C 1
ATOM 3542 O O . TRP F 1 50 ? 22.87200 31.20700 31.76000 1.000 31.33260 50 TRP F O 1
ATOM 3553 N N . VAL F 1 51 ? 24.66200 31.94300 32.88900 1.000 33.95666 51 VAL F N 1
ATOM 3554 C CA . VAL F 1 51 ? 24.07000 31.58300 34.17000 1.000 32.06613 51 VAL F CA 1
ATOM 3555 C C . VAL F 1 51 ? 22.96100 32.55400 34.55500 1.000 28.65510 51 VAL F C 1
ATOM 3556 O O . VAL F 1 51 ? 21.88700 32.13800 34.99600 1.000 30.99880 51 VAL F O 1
ATOM 3560 N N . ILE F 1 52 ? 23.22200 33.83800 34.40700 1.000 31.41721 52 ILE F N 1
ATOM 3561 C CA . ILE F 1 52 ? 22.23800 34.89200 34.76300 1.000 31.36157 52 ILE F CA 1
ATOM 3562 C C . ILE F 1 52 ? 20.90500 34.67500 34.05600 1.000 32.59963 52 ILE F C 1
ATOM 3563 O O . ILE F 1 52 ? 19.90900 34.92100 34.68500 1.000 34.28474 52 ILE F O 1
ATOM 3568 N N . VAL F 1 53 ? 20.89200 34.26200 32.79400 1.000 30.38402 53 VAL F N 1
ATOM 3569 C CA . VAL F 1 53 ? 19.62800 34.10300 32.07700 1.000 29.61175 53 VAL F CA 1
ATOM 3570 C C . VAL F 1 53 ? 18.83800 32.93200 32.63100 1.000 31.08476 53 VAL F C 1
ATOM 3571 O O . VAL F 1 53 ? 17.62000 33.02900 32.81200 1.000 33.79542 53 VAL F O 1
ATOM 3575 N N . GLN F 1 54 ? 19.50000 31.80300 32.89900 1.000 30.84229 54 GLN F N 1
ATOM 3576 C CA . GLN F 1 54 ? 18.76800 30.65300 33.42400 1.000 30.38088 54 GLN F CA 1
ATOM 3577 C C . GLN F 1 54 ? 18.11900 30.97400 34.75600 1.000 32.79664 54 GLN F C 1
ATOM 3578 O O . GLN F 1 54 ? 16.96000 30.61900 34.99600 1.000 36.80681 54 GLN F O 1
ATOM 3584 N N . LEU F 1 55 ? 18.85200 31.65600 35.63000 1.000 30.60571 55 LEU F N 1
ATOM 3585 C CA . LEU F 1 55 ? 18.29900 32.06200 36.91000 1.000 30.05496 55 LEU F CA 1
ATOM 3586 C C . LEU F 1 55 ? 17.16500 33.05900 36.71500 1.000 33.05535 55 LEU F C 1
ATOM 3587 O O . LEU F 1 55 ? 16.19400 33.07100 37.48000 1.000 34.14159 55 LEU F O 1
ATOM 3592 N N . LYS F 1 56 ? 17.27200 33.90400 35.70300 1.000 32.85361 56 LYS F N 1
ATOM 3593 C CA . LYS F 1 56 ? 16.16200 34.83400 35.38600 1.000 32.46677 56 LYS F CA 1
ATOM 3594 C C . LYS F 1 56 ? 14.97600 34.00100 34.93000 1.000 34.46029 56 LYS F C 1
ATOM 3595 O O . LYS F 1 56 ? 13.89700 34.32500 35.33900 1.000 33.67389 56 LYS F O 1
ATOM 3601 N N . GLU F 1 57 ? 15.19700 32.99900 34.08000 1.000 32.02112 57 GLU F N 1
ATOM 3602 C CA . GLU F 1 57 ? 14.11600 32.09600 33.70500 1.000 33.49630 57 GLU F CA 1
ATOM 3603 C C . GLU F 1 57 ? 13.41800 31.58400 34.93400 1.000 36.56955 57 GLU F C 1
ATOM 3604 O O . GLU F 1 57 ? 12.20000 31.72800 35.08100 1.000 35.39585 57 GLU F O 1
ATOM 3610 N N . GLU F 1 58 ? 14.21100 31.01700 35.83900 1.000 37.88542 58 GLU F N 1
ATOM 3611 C CA . GLU F 1 58 ? 13.79200 30.42200 37.13200 1.000 32.78383 58 GLU F CA 1
ATOM 3612 C C . GLU F 1 58 ? 13.02800 31.41800 38.00400 1.000 32.57844 58 GLU F C 1
ATOM 3613 O O . GLU F 1 58 ? 12.12800 30.99300 38.67000 1.000 33.11175 58 GLU F O 1
ATOM 3619 N N . LEU F 1 59 ? 13.43100 32.67600 38.04800 1.000 32.71509 59 LEU F N 1
ATOM 3620 C CA . LEU F 1 59 ? 12.68700 33.68600 38.79400 1.000 34.26838 59 LEU F CA 1
ATOM 3621 C C . LEU F 1 59 ? 11.32000 33.92300 38.16800 1.000 35.67566 59 LEU F C 1
ATOM 3622 O O . LEU F 1 59 ? 10.29600 33.97200 38.86800 1.000 32.91033 59 LEU F O 1
ATOM 3627 N N . LEU F 1 60 ? 11.28700 34.07500 36.84000 1.000 40.21087 60 LEU F N 1
ATOM 3628 C CA . LEU F 1 60 ? 10.04100 34.41600 36.15700 1.000 40.16252 60 LEU F CA 1
ATOM 3629 C C . LEU F 1 60 ? 9.00200 33.29800 36.26200 1.000 36.20342 60 LEU F C 1
ATOM 3630 O O . LEU F 1 60 ? 7.80000 33.57300 36.31700 1.000 35.78840 60 LEU F O 1
ATOM 3635 N N . LYS F 1 61 ? 9.43900 32.03400 36.23000 1.000 35.47206 61 LYS F N 1
ATOM 3636 C CA . LYS F 1 61 ? 8.52100 30.91800 36.46600 1.000 34.89005 61 LYS F CA 1
ATOM 3637 C C . LYS F 1 61 ? 8.02800 30.91100 37.91200 1.000 35.94993 61 LYS F C 1
ATOM 3638 O O . LYS F 1 61 ? 6.85600 30.60500 38.17500 1.000 36.31284 61 LYS F O 1
ATOM 3644 N N . ARG F 1 62 ? 8.90800 31.22300 38.85400 1.000 37.30362 62 ARG F N 1
ATOM 3645 C CA . ARG F 1 62 ? 8.59600 31.22400 40.30700 1.000 38.00616 62 ARG F CA 1
ATOM 3646 C C . ARG F 1 62 ? 7.57800 32.30700 40.64100 1.000 32.99637 62 ARG F C 1
ATOM 3647 O O . ARG F 1 62 ? 6.73600 32.08200 41.48700 1.000 25.88746 62 ARG F O 1
ATOM 3655 N N . GLU F 1 63 ? 7.72300 33.46100 40.01900 1.000 32.38266 63 GLU F N 1
ATOM 3656 C CA . GLU F 1 63 ? 6.81000 34.56900 40.27400 1.000 32.55606 63 GLU F CA 1
ATOM 3657 C C . GLU F 1 63 ? 5.35100 34.14400 40.14000 1.000 35.11498 63 GLU F C 1
ATOM 3658 O O . GLU F 1 63 ? 4.50600 34.56000 40.93800 1.000 39.02104 63 GLU F O 1
ATOM 3664 N N . VAL F 1 64 ? 5.03400 33.32500 39.13200 1.000 31.64289 64 VAL F N 1
ATOM 3665 C CA . VAL F 1 64 ? 3.65300 32.90000 38.90000 1.000 32.11315 64 VAL F CA 1
ATOM 3666 C C . VAL F 1 64 ? 3.20400 31.92400 39.97500 1.000 30.53267 64 VAL F C 1
ATOM 3667 O O . VAL F 1 64 ? 2.08000 32.01000 40.48000 1.000 28.73222 64 VAL F O 1
ATOM 3671 N N . ILE F 1 65 ? 4.06500 30.97300 40.33200 1.000 29.81570 65 ILE F N 1
ATOM 3672 C CA . ILE F 1 65 ? 3.71700 30.01300 41.37800 1.000 29.04411 65 ILE F CA 1
ATOM 3673 C C . ILE F 1 65 ? 3.41900 30.74500 42.68000 1.000 29.92632 65 ILE F C 1
ATOM 3674 O O . ILE F 1 65 ? 2.39100 30.51200 43.33200 1.000 31.55786 65 ILE F O 1
ATOM 3679 N N . LEU F 1 66 ? 4.31300 31.66700 43.05400 1.000 29.94514 66 LEU F N 1
ATOM 3680 C CA . LEU F 1 66 ? 4.19200 32.43100 44.28900 1.000 30.71285 66 LEU F CA 1
ATOM 3681 C C . LEU F 1 66 ? 2.97900 33.35100 44.24400 1.000 30.55826 66 LEU F C 1
ATOM 3682 O O . LEU F 1 66 ? 2.28900 33.52200 45.24600 1.000 32.96767 66 LEU F O 1
ATOM 3687 N N . LYS 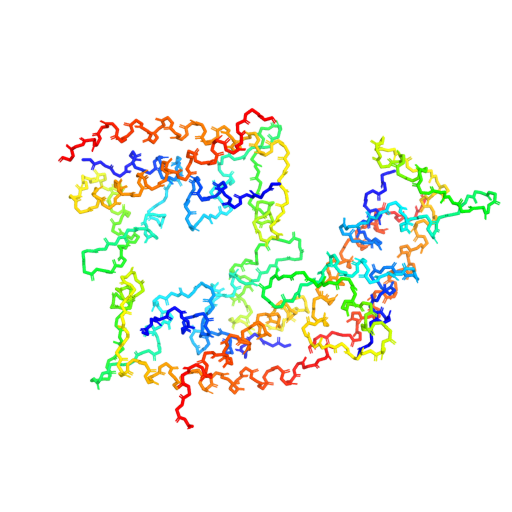F 1 67 ? 2.73200 33.98300 43.10300 1.000 31.60883 67 LYS F N 1
ATOM 3688 C CA . LYS F 1 67 ? 1.53600 34.79800 42.93600 1.000 35.34555 67 LYS F CA 1
ATOM 3689 C C . LYS F 1 67 ? 0.28000 34.02000 43.26400 1.000 31.96960 67 LYS F C 1
ATOM 3690 O O . LYS F 1 67 ? -0.57500 34.48200 44.02200 1.000 40.09322 67 LYS F O 1
ATOM 3696 N N . ASN F 1 68 ? 0.13100 32.88300 42.61000 1.000 31.81811 68 ASN F N 1
ATOM 3697 C CA . ASN F 1 68 ? -1.08500 32.04400 42.73200 1.000 34.78029 68 ASN F CA 1
ATOM 3698 C C . ASN F 1 68 ? -1.28200 31.47900 44.14200 1.000 37.45088 68 ASN F C 1
ATOM 3699 O O . ASN F 1 68 ? -2.41400 31.54700 44.63400 1.000 39.48666 68 ASN F O 1
ATOM 3704 N N . LEU F 1 69 ? -0.22600 30.97200 44.77600 1.000 35.78380 69 LEU F N 1
ATOM 3705 C CA . LEU F 1 69 ? -0.35000 30.35900 46.12200 1.000 36.51627 69 LEU F CA 1
ATOM 3706 C C . LEU F 1 69 ? -0.75600 31.39900 47.15900 1.000 38.45371 69 LEU F C 1
ATOM 3707 O O . LEU F 1 69 ? -1.62000 31.09900 47.95900 1.000 41.36811 69 LEU F O 1
ATOM 3712 N N . LEU F 1 70 ? -0.17500 32.58800 47.10900 1.000 32.74784 70 LEU F N 1
ATOM 3713 C CA . LEU F 1 70 ? -0.52000 33.67700 48.04700 1.000 33.44006 70 LEU F CA 1
ATOM 3714 C C . LEU F 1 70 ? -1.96300 34.11900 47.84000 1.000 37.34692 70 LEU F C 1
ATOM 3715 O O . LEU F 1 70 ? -2.59700 34.51000 48.79200 1.000 44.13025 70 LEU F O 1
ATOM 3720 N N . THR F 1 71 ? -2.41600 34.12100 46.60100 1.000 34.45353 71 THR F N 1
ATOM 3721 C CA . THR F 1 71 ? -3.79500 34.46500 46.20400 1.000 39.83274 71 THR F CA 1
ATOM 3722 C C . THR F 1 71 ? -4.76000 33.44500 46.80000 1.000 44.20946 71 THR F C 1
ATOM 3723 O O . THR F 1 71 ? -5.85000 33.82000 47.18000 1.000 44.92326 71 THR F O 1
ATOM 3727 N N . ASN F 1 72 ? -4.33200 32.20000 46.91300 1.000 43.92124 72 ASN F N 1
ATOM 3728 C CA . ASN F 1 72 ? -5.20100 31.12100 47.43100 1.000 44.89385 72 ASN F CA 1
ATOM 3729 C C . ASN F 1 72 ? -5.11900 31.07300 48.96600 1.000 46.77715 72 ASN F C 1
ATOM 3730 O O . ASN F 1 72 ? -5.90200 30.36100 49.56600 1.000 46.82609 72 ASN F O 1
ATOM 3735 N N . LEU F 1 73 ? -4.24500 31.87200 49.56900 1.000 41.65000 73 LEU F N 1
ATOM 3736 C CA . LEU F 1 73 ? -4.06700 31.95400 51.03900 1.000 41.35579 73 LEU F CA 1
ATOM 3737 C C . LEU F 1 73 ? -4.50600 33.31500 51.59000 1.000 51.35143 73 LEU F C 1
ATOM 3738 O O . LEU F 1 73 ? -4.20400 33.58300 52.73500 1.000 51.70974 73 LEU F O 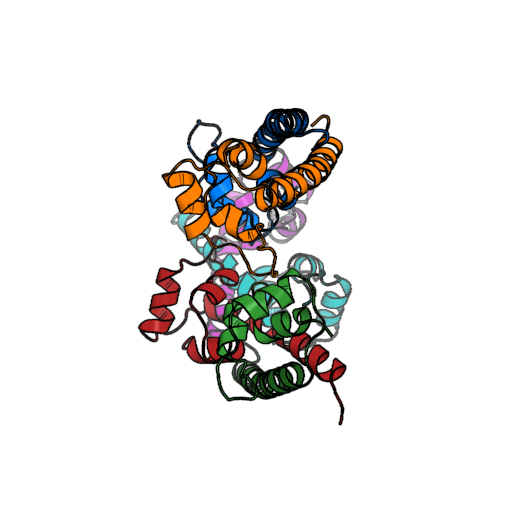1
ATOM 3743 N N . SER F 1 74 ? -5.19300 34.14300 50.81300 1.000 49.02746 74 SER F N 1
ATOM 3744 C CA . SER F 1 74 ? -5.53800 35.51400 51.25000 1.000 50.53779 74 SER F CA 1
ATOM 3745 C C . SER F 1 74 ? -6.52000 35.56800 52.41400 1.000 56.42458 74 SER F C 1
ATOM 3746 O O . SER F 1 74 ? -7.49600 34.84500 52.37300 1.000 53.08609 74 SER F O 1
ATOM 3749 N N . GLN F 1 75 ? -6.26600 36.50300 53.33900 1.000 59.24470 75 GLN F N 1
ATOM 3750 C CA . GLN F 1 75 ? -7.09100 36.82900 54.52500 1.000 55.40851 75 GLN F CA 1
ATOM 3751 C C . GLN F 1 75 ? -7.41900 35.57700 55.31800 1.000 63.68748 75 GLN F C 1
ATOM 3752 O O . GLN F 1 75 ? -8.55300 35.16300 55.20400 1.000 71.24937 75 GLN F O 1
ATOM 3758 N N . ALA F 1 76 ? -6.42300 34.96800 55.96500 1.000 61.16980 76 ALA F N 1
ATOM 3759 C CA . ALA F 1 76 ? -6.52000 33.74900 56.79600 1.000 54.32290 76 ALA F CA 1
ATOM 3760 C C . ALA F 1 76 ? -7.88300 33.62000 57.46200 1.000 53.96554 76 ALA F C 1
ATOM 3761 O O . ALA F 1 76 ? -8.61900 32.73400 57.03100 1.000 58.23418 76 ALA F O 1
#

Secondary structure (DSSP, 8-state):
--THHHHHHHH-TT--HHHHHTT-B-TTSPBPPHHHHHHHHHHTPPPPHHHHHHHHHHHHHHHHHHHHHHHSS---/--HHHHHHHHH-TT--HHHHHTT-B-TTSPBPPHHHHHHHHHHTPPPPHHHHHHHHHHHHHHHHHHHHHHHHT---/--SHHHHHHHT-TT--HHHHHTT-B-TTSPBPPHHHHHHHHHTTPPPPHHHHHHHHHHHHHHHHHHHHHHHHT---/--SHHHHHHHH-TT--HHHHHTT-B-TTSPBPPHHHHHHHHHTTPPPPHHHHHHHHHHHHHHHHHHHHHHHHT---/--THHHHHHHH-TT--HHHHHTT-B-TTSPBPPHHHHHHHHHTTPPPPHHHHHHHHHHHHHHHHHHHHHHHHT---/--HHHHHHHHH-TT--HHHHHTT-B-TTSPBPPHHHHHHHHHHTPPPPHHHHHHHHHHHHHHHHHHHHHHHHT---

Sequence (456 aa):
MKIHEFGLALFGEHYSANQFAKILINKDGSNVDRKTIQNWINRDQDLNDWVIVQLKEELLKREVILKNLLTNLSQAMKIHEFGLALFGEHYSANQFAKILINKDGSNVDRKTIQNWINRDQDLNDWVIVQLKEELLKREVILKNLLTNLSQAMKIHEFGLALFGEHYSANQFAKILINKDGSNVDRKTIQNWINRDQDLNDWVIVQLKEELLKREVILKNLLTNLSQAMKIHEFGLALFGEHYSANQFAKILINKDGSNVDRKTIQNWINRDQDLNDWVIVQLKEELLKREVILKNLLTNLSQAMKIHEFGLALFGEHYSANQFAKILINKDGSNVDRKTIQNWINRDQDLNDWVIVQLKEELLKREVILKNLLTNLSQAMKIHEFGLALFGEHYSANQFAKILINKDGSNVDRKTIQNWINRDQDLNDWVIVQLKEELLKREVILKNLLTNLSQA

Radius of gyration: 26.15 Å; Cα contacts (8 Å, |Δi|>4): 544; chains: 6; bounding box: 56×57×85 Å

Solvent-accessible surface area: 24582 Å² total; per-residue (Å²): 100,81,6,85,79,2,0,39,2,0,10,13,144,98,37,34,4,68,14,0,17,79,28,1,64,59,156,122,50,52,115,14,76,74,134,63,0,16,29,37,47,57,86,77,58,99,17,78,111,74,7,29,86,18,0,34,98,25,0,85,100,11,35,109,70,1,103,88,7,18,94,106,23,69,177,135,81,76,6,89,85,0,0,38,2,0,11,8,125,78,39,41,2,69,30,0,15,106,41,3,43,40,134,89,0,8,49,9,80,114,134,55,0,55,64,33,57,98,149,87,85,99,16,82,114,103,6,31,72,30,0,42,77,32,0,84,111,8,39,88,62,2,114,74,16,21,90,121,26,63,169,137,99,83,7,94,63,2,0,45,0,0,7,8,144,104,39,49,7,46,23,0,11,89,42,0,65,53,156,122,50,52,92,10,79,117,115,53,0,24,32,38,54,60,154,87,50,97,19,75,118,83,7,24,84,27,1,41,100,20,0,93,105,10,67,82,62,5,116,76,19,23,89,117,15,49,80,14,69,80,4,88,82,3,0,35,1,0,8,6,134,97,40,45,9,52,18,0,20,103,36,0,36,55,69,99,0,5,52,13,101,120,122,54,0,61,30,25,48,114,159,78,58,101,12,76,24,12,6,0,0,11,0,9,27,29,1,9,70,15,61,51,60,4,135,83,7,27,100,121,23,71,161,145,96,87,8,95,71,0,0,44,0,0,9,9,124,80,42,42,2,50,17,0,11,96,36,1,59,59,165,124,52,44,103,11,84,130,120,65,0,55,73,28,61,98,188,94,87,88,16,87,118,90,8,26,71,29,0,36,101,24,0,86,125,8,73,90,60,2,142,74,14,15,91,122,13,53,93,10,66,83,13,97,75,1,0,39,0,0,7,9,126,93,50,40,1,65,14,0,15,78,43,3,71,59,57,118,54,47,108,16,94,84,122,63,0,37,51,45,58,110,153,96,76,101,6,88,30,19,9,0,1,20,0,0,28,33,0,10,57,8,81,54,56,1,127,81,5,20,95,110,15,74,173,134

Nearest PDB structures (foldseek):
  8x24-assembly1_B  TM=1.003E+00  e=4.669E-12  Acinetobacter baumannii
  5jjg-assembly1_A-2  TM=4.406E-01  e=5.979E+00  Mus musculus
  1o4x-assembly1_A  TM=4.896E-01  e=9.454E+00  Homo sapiens
  2kz5-assembly1_A  TM=3.122E-01  e=9.454E+00  Homo sapiens
  8x24-assembly1_B  TM=9.828E-01  e=3.315E-12  Acinetobacter baumannii